Protein AF-A0A814Y3M1-F1 (afdb_monomer_lite)

Foldseek 3Di:
DVVVCVVCLVCQDPVSLVVLVVVLVVLVVVLVVLQVVLCVVVVHPDRQDAPLNDLAEAQVRNLVSVVVCPPSNLVSVLSSLVSLLVNLVSQLSNQVSPCSNVVHDPVSSVLSVLLSVLSVLLSVLSNVQSVPPVDDDRVSVNSNRVSSNVNVLSVVCSVPVPPVVSVVVVVVVVVVVPPDVPVPLVFQQLVQFDWDKDPQWDWDQDPQSKTKIFGADWKMKTKTFVVSVPDPPPQFLAQKKKKKFKDWPDFDPPLWTWKKFKWALDQDRYDSFAQIWTWMAICHPVQGGIWTAGTHPDPPPRIDNQDHDNDAAGMKMWGQHNQQWIWIDGPPGIDTRSHRPDSNSRRHTIMIIMTTHRIIMMMHSIGMGGNDVYPPDD

Radius of gyration: 26.37 Å; chains: 1; bounding box: 63×50×73 Å

Structure (mmCIF, N/CA/C/O backbone):
data_AF-A0A814Y3M1-F1
#
_entry.id   AF-A0A814Y3M1-F1
#
loop_
_atom_site.group_PDB
_atom_site.id
_atom_site.type_symbol
_atom_site.label_atom_id
_atom_site.label_alt_id
_atom_site.label_comp_id
_atom_site.label_asym_id
_atom_site.label_entity_id
_atom_site.label_seq_id
_atom_site.pdbx_PDB_ins_code
_atom_site.Cartn_x
_atom_site.Cartn_y
_atom_site.Cartn_z
_atom_site.occupancy
_atom_site.B_iso_or_equiv
_atom_site.auth_seq_id
_atom_site.auth_comp_id
_atom_site.auth_asym_id
_atom_site.auth_atom_id
_atom_site.pdbx_PDB_model_num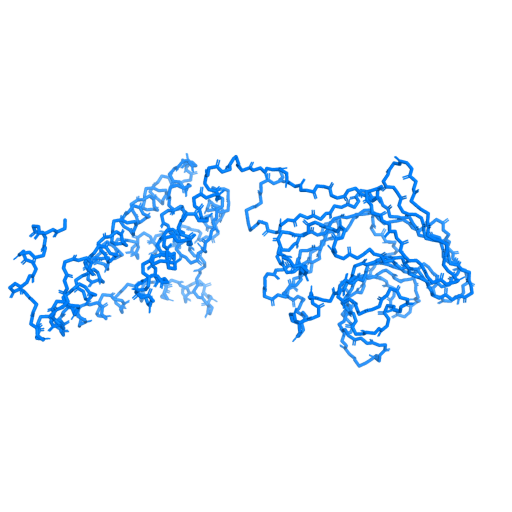
ATOM 1 N N . MET A 1 1 ? -29.446 -2.115 22.094 1.00 93.12 1 MET A N 1
ATOM 2 C CA . MET A 1 1 ? -28.732 -1.098 22.910 1.00 93.12 1 MET A CA 1
ATOM 3 C C . MET A 1 1 ? -29.430 -0.657 24.201 1.00 93.12 1 MET A C 1
ATOM 5 O O . MET A 1 1 ? -28.808 -0.772 25.245 1.00 93.12 1 MET A O 1
ATOM 9 N N . ARG A 1 2 ? -30.697 -0.197 24.223 1.00 94.00 2 ARG A N 1
ATOM 10 C CA . ARG A 1 2 ? -31.346 0.276 25.480 1.00 94.00 2 ARG A CA 1
ATOM 11 C C . ARG A 1 2 ? -31.384 -0.756 26.622 1.00 94.00 2 ARG A C 1
ATOM 13 O O . ARG A 1 2 ? -31.195 -0.383 27.774 1.00 94.00 2 ARG A O 1
ATOM 20 N N . LYS A 1 3 ? -31.612 -2.040 26.312 1.00 96.44 3 LYS A N 1
ATOM 21 C CA . LYS A 1 3 ? -31.539 -3.132 27.304 1.00 96.44 3 LYS A CA 1
ATOM 22 C C . LYS A 1 3 ? -30.124 -3.259 27.890 1.00 96.44 3 LYS A C 1
ATOM 24 O O . LYS A 1 3 ? -29.978 -3.209 29.102 1.00 96.44 3 LYS A O 1
ATOM 29 N N . LEU A 1 4 ? -29.098 -3.306 27.034 1.00 94.38 4 LEU A N 1
ATOM 30 C CA . LEU A 1 4 ? -27.685 -3.365 27.436 1.00 94.38 4 LEU A CA 1
ATOM 31 C C . LEU A 1 4 ? -27.272 -2.167 28.308 1.00 94.38 4 LEU A C 1
ATOM 33 O O . LEU A 1 4 ? -26.640 -2.351 29.338 1.00 94.38 4 LEU A O 1
ATOM 37 N N . TYR A 1 5 ? -27.722 -0.953 27.972 1.00 95.50 5 TYR A N 1
ATOM 38 C CA . TYR A 1 5 ? -27.528 0.237 28.813 1.00 95.50 5 TYR A CA 1
ATOM 39 C C . TYR A 1 5 ? -28.069 0.050 30.237 1.00 95.50 5 TYR A C 1
ATOM 41 O O . TYR A 1 5 ? -27.387 0.387 31.199 1.00 95.50 5 TYR A O 1
ATOM 49 N N . ARG A 1 6 ? -29.283 -0.500 30.389 1.00 96.50 6 ARG A N 1
ATOM 50 C CA . ARG A 1 6 ? -29.878 -0.751 31.714 1.00 96.50 6 ARG A CA 1
ATOM 51 C C . ARG A 1 6 ? -29.084 -1.783 32.519 1.00 96.50 6 ARG A C 1
ATOM 53 O O . ARG A 1 6 ? -29.041 -1.660 33.734 1.00 96.50 6 ARG A O 1
ATOM 60 N N . ILE A 1 7 ? -28.458 -2.749 31.844 1.00 96.81 7 ILE A N 1
ATOM 61 C CA . ILE A 1 7 ? -27.604 -3.773 32.465 1.00 96.81 7 ILE A CA 1
ATOM 62 C C . ILE A 1 7 ? -26.262 -3.176 32.909 1.00 96.81 7 ILE A C 1
ATOM 64 O O . ILE A 1 7 ? -25.806 -3.460 34.010 1.00 96.81 7 ILE A O 1
ATOM 68 N N . LEU A 1 8 ? -25.637 -2.334 32.080 1.00 94.62 8 LEU A N 1
ATOM 69 C CA . LEU A 1 8 ? -24.317 -1.764 32.370 1.00 94.62 8 LEU A CA 1
ATOM 70 C C . LEU A 1 8 ? -24.357 -0.581 33.342 1.00 94.62 8 LEU A C 1
ATOM 72 O O . LEU A 1 8 ? -23.394 -0.359 34.067 1.00 94.62 8 LEU A O 1
ATOM 76 N N . LYS A 1 9 ? -25.451 0.189 33.380 1.00 94.69 9 LYS A N 1
ATOM 77 C CA . LYS A 1 9 ? -25.549 1.404 34.206 1.00 94.69 9 LYS A CA 1
ATOM 78 C C . LYS A 1 9 ? -25.268 1.168 35.702 1.00 94.69 9 LYS A C 1
ATOM 80 O O . LYS A 1 9 ? -24.526 1.968 36.262 1.00 94.69 9 LYS A O 1
ATOM 85 N N . PRO A 1 10 ? -25.779 0.107 36.357 1.00 96.00 10 PRO A N 1
ATOM 86 C CA . PRO A 1 10 ? -25.430 -0.197 37.749 1.00 96.00 10 PRO A CA 1
ATOM 87 C C . PRO A 1 10 ? -23.938 -0.496 37.965 1.00 96.00 10 PRO A C 1
ATOM 89 O O . PRO A 1 10 ? -23.417 -0.261 39.050 1.00 96.00 10 PRO A O 1
ATOM 92 N N . LEU A 1 11 ? -23.244 -0.990 36.935 1.00 94.19 11 LEU A N 1
ATOM 93 C CA . LEU A 1 11 ? -21.812 -1.304 36.969 1.00 94.19 11 LEU A CA 1
ATOM 94 C C . LEU A 1 11 ? -20.933 -0.077 36.674 1.00 94.19 11 LEU A C 1
ATOM 96 O O . LEU A 1 11 ? -19.724 -0.114 36.882 1.00 94.19 11 LEU A O 1
ATOM 100 N N . ALA A 1 12 ? -21.517 1.020 36.187 1.00 94.56 12 ALA A N 1
ATOM 101 C CA . ALA A 1 12 ? -20.797 2.222 35.785 1.00 94.56 12 ALA A CA 1
ATOM 102 C C . ALA A 1 12 ? -20.479 3.118 36.992 1.00 94.56 12 ALA A C 1
ATOM 104 O O . ALA A 1 12 ? -21.095 4.163 37.200 1.00 94.56 12 ALA A O 1
ATOM 105 N N . ASN A 1 13 ? -19.488 2.714 37.785 1.00 96.06 13 ASN A N 1
ATOM 106 C CA . ASN A 1 13 ? -18.867 3.554 38.807 1.00 96.06 13 ASN A CA 1
ATOM 107 C C . ASN A 1 13 ? -17.348 3.651 38.578 1.00 96.06 13 ASN A C 1
ATOM 109 O O . ASN A 1 13 ? -16.759 2.854 37.845 1.00 96.06 13 ASN A O 1
ATOM 113 N N . ARG A 1 14 ? -16.706 4.640 39.214 1.00 92.62 14 ARG A N 1
ATOM 114 C CA . ARG A 1 14 ? -15.272 4.922 39.028 1.00 92.62 14 ARG A CA 1
ATOM 115 C C . ARG A 1 14 ? -14.383 3.724 39.377 1.00 92.62 14 ARG A C 1
ATOM 117 O O . ARG A 1 14 ? -13.425 3.468 38.658 1.00 92.62 14 ARG A O 1
ATOM 124 N N . TYR A 1 15 ? -14.711 2.970 40.426 1.00 95.00 15 TYR A N 1
ATOM 125 C CA . TYR A 1 15 ? -13.925 1.807 40.843 1.00 95.00 15 TYR A CA 1
ATOM 126 C C . TYR A 1 15 ? -14.030 0.655 39.845 1.00 95.00 15 TYR A C 1
ATOM 128 O O . TYR A 1 15 ? -13.018 0.050 39.510 1.00 95.00 15 TYR A O 1
ATOM 136 N N . SER A 1 16 ? -15.225 0.391 39.312 1.00 94.00 16 SER A N 1
ATOM 137 C CA . SER A 1 16 ? -15.415 -0.617 38.266 1.00 94.00 16 SER A CA 1
ATOM 138 C C . SER A 1 16 ? -14.641 -0.272 36.994 1.00 94.00 16 SER A C 1
ATOM 140 O O . SER A 1 16 ? -14.018 -1.154 36.415 1.00 94.00 16 SER A O 1
ATOM 142 N N . VAL A 1 17 ? -14.609 1.002 36.587 1.00 92.25 17 VAL A N 1
ATOM 143 C CA . VAL A 1 17 ? -13.798 1.438 35.435 1.00 92.25 17 VAL A CA 1
ATOM 144 C C . VAL A 1 17 ? -12.310 1.201 35.691 1.00 92.25 17 VAL A C 1
ATOM 146 O O . VAL A 1 17 ? -11.649 0.585 34.859 1.00 92.25 17 VAL A O 1
ATOM 149 N N . LEU A 1 18 ? -11.796 1.626 36.850 1.00 93.88 18 LEU A N 1
ATOM 150 C CA . LEU A 1 18 ? -10.390 1.423 37.216 1.00 93.88 18 LEU A CA 1
ATOM 151 C C . LEU A 1 18 ? -10.014 -0.063 37.259 1.00 93.88 18 LEU A C 1
ATOM 153 O O . LEU A 1 18 ? -8.952 -0.441 36.771 1.00 93.88 18 LEU A O 1
ATOM 157 N N . LEU A 1 19 ? -10.896 -0.909 37.791 1.00 95.94 19 LEU A N 1
ATOM 158 C CA . LEU A 1 19 ? -10.688 -2.353 37.841 1.00 95.94 19 LEU A CA 1
ATOM 159 C C . LEU A 1 19 ? -10.622 -2.971 36.437 1.00 95.94 19 LEU A C 1
ATOM 161 O O . LEU A 1 19 ? -9.737 -3.778 36.163 1.00 95.94 19 LEU A O 1
ATOM 165 N N . ILE A 1 20 ? -11.519 -2.574 35.529 1.00 94.62 20 ILE A N 1
ATOM 166 C CA . ILE A 1 20 ? -11.491 -3.041 34.136 1.00 94.62 20 ILE A CA 1
ATOM 167 C C . ILE A 1 20 ? -10.215 -2.582 33.422 1.00 94.62 20 ILE A C 1
ATOM 169 O O . ILE A 1 20 ? -9.604 -3.374 32.711 1.00 94.62 20 ILE A O 1
ATOM 173 N N . TRP A 1 21 ? -9.775 -1.341 33.640 1.00 93.00 21 TRP A N 1
ATOM 174 C CA . TRP A 1 21 ? -8.512 -0.842 33.088 1.00 93.00 21 TRP A CA 1
ATOM 175 C C . TRP A 1 21 ? -7.308 -1.626 33.610 1.00 93.00 21 TRP A C 1
ATOM 177 O O . TRP A 1 21 ? -6.433 -1.993 32.829 1.00 93.00 21 TRP A O 1
ATOM 187 N N . PHE A 1 22 ? -7.285 -1.937 34.908 1.00 94.75 22 PHE A N 1
ATOM 188 C CA . PHE A 1 22 ? -6.256 -2.793 35.490 1.00 94.75 22 PHE A CA 1
ATOM 189 C C . PHE A 1 22 ? -6.215 -4.164 34.804 1.00 94.75 22 PHE A C 1
ATOM 191 O O . PHE A 1 22 ? -5.144 -4.603 34.387 1.00 94.75 22 PHE A O 1
ATOM 198 N N . PHE A 1 23 ? -7.370 -4.812 34.614 1.00 93.44 23 PHE A N 1
ATOM 199 C CA . PHE A 1 23 ? -7.438 -6.091 33.904 1.00 93.44 23 PHE A CA 1
ATOM 200 C C . PHE A 1 23 ? -7.030 -5.985 32.432 1.00 93.44 23 PHE A C 1
ATOM 202 O O . PHE A 1 23 ? -6.364 -6.892 31.946 1.00 93.44 23 PHE A O 1
ATOM 209 N N . ALA A 1 24 ? -7.376 -4.900 31.733 1.00 88.12 24 ALA A N 1
ATOM 210 C CA . ALA A 1 24 ? -6.972 -4.678 30.342 1.00 88.12 24 ALA A CA 1
ATOM 211 C C . ALA A 1 24 ? -5.448 -4.551 30.212 1.00 88.12 24 ALA A C 1
ATOM 213 O O . ALA A 1 24 ? -4.840 -5.225 29.384 1.00 88.12 24 ALA A O 1
ATOM 214 N N . ILE A 1 25 ? -4.820 -3.752 31.081 1.00 88.44 25 ILE A N 1
ATOM 215 C CA . ILE A 1 25 ? -3.360 -3.599 31.132 1.00 88.44 25 ILE A CA 1
ATOM 216 C C . ILE A 1 25 ? -2.702 -4.938 31.476 1.00 88.44 25 ILE A C 1
ATOM 218 O O . ILE A 1 25 ? -1.760 -5.360 30.809 1.00 88.44 25 ILE A O 1
ATOM 222 N N . PHE A 1 26 ? -3.208 -5.629 32.498 1.00 89.75 26 PHE A N 1
ATOM 223 C CA . PHE A 1 26 ? -2.678 -6.922 32.915 1.00 89.75 26 PHE A CA 1
ATOM 224 C C . PHE A 1 26 ? -2.781 -7.973 31.801 1.00 89.75 26 PHE A C 1
ATOM 226 O O . PHE A 1 26 ? -1.805 -8.668 31.524 1.00 89.75 26 PHE A O 1
ATOM 233 N N . ASN A 1 27 ? -3.928 -8.046 31.119 1.00 86.06 27 ASN A N 1
ATOM 234 C CA . ASN A 1 27 ? -4.128 -8.908 29.960 1.00 86.06 27 ASN A CA 1
ATOM 235 C C . ASN A 1 27 ? -3.125 -8.565 28.848 1.00 86.06 27 ASN A C 1
ATOM 237 O O . ASN A 1 27 ? -2.407 -9.459 28.413 1.00 86.06 27 ASN A O 1
ATOM 241 N N . PHE A 1 28 ? -2.971 -7.290 28.475 1.00 82.00 28 PHE A N 1
ATOM 242 C CA . PHE A 1 28 ? -1.996 -6.861 27.465 1.00 82.00 28 PHE A CA 1
ATOM 243 C C . PHE A 1 28 ? -0.564 -7.323 27.791 1.00 82.00 28 PHE A C 1
ATOM 245 O O . PHE A 1 28 ? 0.108 -7.921 26.949 1.00 82.00 28 PHE A O 1
ATOM 252 N N . TYR A 1 29 ? -0.102 -7.126 29.032 1.00 83.62 29 TYR A N 1
ATOM 253 C CA . TYR A 1 29 ? 1.234 -7.569 29.450 1.00 83.62 29 TYR A CA 1
ATOM 254 C C . TYR A 1 29 ? 1.414 -9.091 29.375 1.00 83.62 29 TYR A C 1
ATOM 256 O O . TYR A 1 29 ? 2.489 -9.556 28.987 1.00 83.62 29 TYR A O 1
ATOM 264 N N . LEU A 1 30 ? 0.384 -9.865 29.726 1.00 81.81 30 LEU A N 1
ATOM 265 C CA . LEU A 1 30 ? 0.423 -11.323 29.617 1.00 81.81 30 LEU A CA 1
ATOM 266 C C . LEU A 1 30 ? 0.404 -11.807 28.158 1.00 81.81 30 LEU A C 1
ATOM 268 O O . LEU A 1 30 ? 1.095 -12.776 27.853 1.00 81.81 30 LEU A O 1
ATOM 272 N N . CYS A 1 31 ? -0.328 -11.136 27.261 1.00 76.12 31 CYS A N 1
ATOM 273 C CA . CYS A 1 31 ? -0.474 -11.536 25.852 1.00 76.12 31 CYS A CA 1
ATOM 274 C C . CYS A 1 31 ? 0.753 -11.200 24.993 1.00 76.12 31 CYS A C 1
ATOM 276 O O . CYS A 1 31 ? 1.135 -11.972 24.114 1.00 76.12 31 CYS A O 1
ATOM 278 N N . VAL A 1 32 ? 1.391 -10.052 25.245 1.00 72.69 32 VAL A N 1
ATOM 279 C CA . VAL A 1 32 ? 2.524 -9.559 24.438 1.00 72.69 32 VAL A CA 1
ATOM 280 C C . VAL A 1 32 ? 3.821 -10.313 24.743 1.00 72.69 32 VAL A C 1
ATOM 282 O O . VAL A 1 32 ? 4.706 -10.419 23.891 1.00 72.69 32 VAL A O 1
ATOM 285 N N . LYS A 1 33 ? 3.961 -10.842 25.962 1.00 78.75 33 LYS A N 1
ATOM 286 C CA . LYS A 1 33 ? 5.185 -11.513 26.413 1.00 78.75 33 LYS A CA 1
ATOM 287 C C . LYS A 1 33 ? 5.524 -12.776 25.586 1.00 78.75 33 LYS A C 1
ATOM 289 O O . LYS A 1 33 ? 6.649 -12.818 25.092 1.00 78.75 33 LYS A O 1
ATOM 294 N N . PRO A 1 34 ? 4.606 -13.735 25.339 1.00 76.12 34 PRO A N 1
ATOM 295 C CA . PRO A 1 34 ? 4.883 -14.921 24.518 1.00 76.12 34 PRO A CA 1
ATOM 296 C C . PRO A 1 34 ? 5.404 -14.622 23.103 1.00 76.12 34 PRO A C 1
ATOM 298 O O . PRO A 1 34 ? 6.355 -15.259 22.656 1.00 76.12 34 PRO A O 1
ATOM 301 N N . LEU A 1 35 ? 4.832 -13.633 22.404 1.00 74.12 35 LEU A N 1
ATOM 302 C CA . LEU A 1 35 ? 5.279 -13.232 21.059 1.00 74.12 35 LEU A CA 1
ATOM 303 C C . LEU A 1 35 ? 6.692 -12.642 21.070 1.00 74.12 35 LEU A C 1
ATOM 305 O O . LEU A 1 35 ? 7.491 -12.935 20.183 1.00 74.12 35 LEU A O 1
ATOM 309 N N . LYS A 1 36 ? 7.015 -11.829 22.083 1.00 75.31 36 LYS A N 1
ATOM 310 C CA . LYS A 1 36 ? 8.366 -11.280 22.262 1.00 75.31 36 LYS A CA 1
ATOM 311 C C . LYS A 1 36 ? 9.385 -12.361 22.612 1.00 75.31 36 LYS A C 1
ATOM 313 O O . LYS A 1 36 ? 10.499 -12.324 22.102 1.00 75.31 36 LYS A O 1
ATOM 318 N N . GLU A 1 37 ? 9.011 -13.316 23.460 1.00 79.25 37 GLU A N 1
ATOM 319 C CA . GLU A 1 37 ? 9.862 -14.460 23.802 1.00 79.25 37 GLU A CA 1
ATOM 320 C C . GLU A 1 37 ? 10.124 -15.351 22.584 1.00 79.25 37 GLU A C 1
ATOM 322 O O . GLU A 1 37 ? 11.260 -15.770 22.379 1.00 79.25 37 GLU A O 1
ATOM 327 N N . TYR A 1 38 ? 9.112 -15.574 21.738 1.00 77.44 38 TYR A N 1
ATOM 328 C CA . TYR A 1 38 ? 9.287 -16.258 20.458 1.00 77.44 38 TYR A CA 1
ATOM 329 C C . TYR A 1 38 ? 10.208 -15.481 19.507 1.00 77.44 38 TYR A C 1
ATOM 331 O O . TYR A 1 38 ? 11.157 -16.051 18.983 1.00 77.44 38 TYR A O 1
ATOM 339 N N . ALA A 1 39 ? 9.987 -14.176 19.315 1.00 71.88 39 ALA A N 1
ATOM 340 C CA . ALA A 1 39 ? 10.856 -13.352 18.470 1.00 71.88 39 ALA A CA 1
ATOM 341 C C . ALA A 1 39 ? 12.330 -13.458 18.903 1.00 71.88 39 ALA A C 1
ATOM 343 O O . ALA A 1 39 ? 13.213 -13.718 18.084 1.00 71.88 39 ALA A O 1
ATOM 344 N N . ALA A 1 40 ? 12.575 -13.360 20.212 1.00 75.56 40 ALA A N 1
ATOM 345 C CA . ALA A 1 40 ? 13.902 -13.518 20.785 1.00 75.56 40 ALA A CA 1
ATOM 346 C C . ALA A 1 40 ? 14.480 -14.931 20.577 1.00 75.56 40 ALA A C 1
ATOM 348 O O . ALA A 1 40 ? 15.676 -15.060 20.315 1.00 75.56 40 ALA A O 1
ATOM 349 N N . SER A 1 41 ? 13.662 -15.990 20.664 1.00 77.25 41 SER A N 1
ATOM 350 C CA . SER A 1 41 ? 14.136 -17.376 20.525 1.00 77.25 41 SER A CA 1
ATOM 351 C C . SER A 1 41 ? 14.612 -17.720 19.113 1.00 77.25 41 SER A C 1
ATOM 353 O O . SER A 1 41 ? 15.492 -18.566 18.963 1.00 77.25 41 SER A O 1
ATOM 355 N N . ILE A 1 42 ? 14.095 -17.034 18.092 1.00 76.69 42 ILE A N 1
ATOM 356 C CA . ILE A 1 42 ? 14.543 -17.172 16.698 1.00 76.69 42 ILE A CA 1
ATOM 357 C C . ILE A 1 42 ? 15.562 -16.100 16.280 1.00 76.69 42 ILE A C 1
ATOM 359 O O . ILE A 1 42 ? 15.847 -15.942 15.094 1.00 76.69 42 ILE A O 1
ATOM 363 N N . GLY A 1 43 ? 16.130 -15.365 17.243 1.00 71.38 43 GLY A N 1
ATOM 364 C CA . GLY A 1 43 ? 17.163 -14.357 16.995 1.00 71.38 43 GLY A CA 1
ATOM 365 C C . GLY A 1 43 ? 16.661 -13.105 16.272 1.00 71.38 43 GLY A C 1
ATOM 366 O O . GLY A 1 43 ? 17.468 -12.358 15.719 1.00 71.38 43 GLY A O 1
ATOM 367 N N . LEU A 1 44 ? 15.346 -12.866 16.257 1.00 73.12 44 LEU A N 1
ATOM 368 C CA . LEU A 1 44 ? 14.781 -11.628 15.739 1.00 73.12 44 LEU A CA 1
ATOM 369 C C . LEU A 1 44 ? 14.793 -10.555 16.830 1.00 73.12 44 LEU A C 1
ATOM 371 O O . LEU A 1 44 ? 14.322 -10.760 17.947 1.00 73.12 44 LEU A O 1
ATOM 375 N N . ASN A 1 45 ? 15.293 -9.372 16.472 1.00 68.31 45 ASN A N 1
ATOM 376 C CA . ASN A 1 45 ? 15.225 -8.183 17.326 1.00 68.31 45 ASN A CA 1
ATOM 377 C C . ASN A 1 45 ? 13.864 -7.471 17.238 1.00 68.31 45 ASN A C 1
ATOM 379 O O . ASN A 1 45 ? 13.612 -6.523 17.980 1.00 68.31 45 ASN A O 1
ATOM 383 N N . GLU A 1 46 ? 12.994 -7.912 16.329 1.00 74.00 46 GLU A N 1
ATOM 384 C CA . GLU A 1 46 ? 11.692 -7.314 16.048 1.00 74.00 46 GLU A CA 1
ATOM 385 C C . GLU A 1 46 ? 10.586 -8.362 16.180 1.00 74.00 46 GLU A C 1
ATOM 387 O O . GLU A 1 46 ? 10.798 -9.551 15.933 1.00 74.00 46 GLU A O 1
ATOM 392 N N . THR A 1 47 ? 9.391 -7.924 16.578 1.00 74.62 47 THR A N 1
ATOM 393 C CA . THR A 1 47 ? 8.213 -8.794 16.633 1.00 74.62 47 THR A CA 1
ATOM 394 C C . THR A 1 47 ? 7.857 -9.272 15.225 1.00 74.62 47 THR A C 1
ATOM 396 O O . THR A 1 47 ? 7.767 -8.435 14.322 1.00 74.62 47 THR A O 1
ATOM 399 N N . PRO A 1 48 ? 7.630 -10.579 15.016 1.00 81.62 48 PRO A N 1
ATOM 400 C CA . PRO A 1 48 ? 7.268 -11.096 13.706 1.00 81.62 48 PRO A CA 1
ATOM 401 C C . PRO A 1 48 ? 5.944 -10.491 13.232 1.00 81.62 48 PRO A C 1
ATOM 403 O O . PRO A 1 48 ? 5.058 -10.193 14.033 1.00 81.62 48 PRO A O 1
ATOM 406 N N . THR A 1 49 ? 5.803 -10.332 11.917 1.00 84.62 49 THR A N 1
ATOM 407 C CA . THR A 1 49 ? 4.532 -9.936 11.305 1.00 84.62 49 THR A CA 1
ATOM 408 C C . THR A 1 49 ? 3.527 -11.081 11.433 1.00 84.62 49 THR A C 1
ATOM 410 O O . THR A 1 49 ? 3.785 -12.188 10.961 1.00 84.62 49 THR A O 1
ATOM 413 N N . ILE A 1 50 ? 2.391 -10.801 12.064 1.00 92.62 50 ILE A N 1
ATOM 414 C CA . ILE A 1 50 ? 1.222 -11.686 12.191 1.00 92.62 50 ILE A CA 1
ATOM 415 C C . ILE A 1 50 ? 0.024 -11.070 11.454 1.00 92.62 50 ILE A C 1
ATOM 417 O O . ILE A 1 50 ? 0.116 -9.917 11.023 1.00 92.62 50 ILE A O 1
ATOM 421 N N . LEU A 1 51 ? -1.077 -11.809 11.290 1.00 93.19 51 LEU A N 1
ATOM 422 C CA . LEU A 1 51 ? -2.221 -11.331 10.502 1.00 93.19 51 LEU A CA 1
ATOM 423 C C . LEU A 1 51 ? -2.828 -10.055 11.114 1.00 93.19 51 LEU A C 1
ATOM 425 O O . LEU A 1 51 ? -2.969 -9.077 10.383 1.00 93.19 51 LEU A O 1
ATOM 429 N N . ASP A 1 52 ? -2.982 -9.983 12.441 1.00 88.94 52 ASP A N 1
ATOM 430 C CA . ASP A 1 52 ? -3.489 -8.792 13.158 1.00 88.94 52 ASP A CA 1
ATOM 431 C C . ASP A 1 52 ? -2.648 -7.521 12.951 1.00 88.94 52 ASP A C 1
ATOM 433 O O . ASP A 1 52 ? -3.119 -6.389 13.057 1.00 88.94 52 ASP A O 1
ATOM 437 N N . THR A 1 53 ? -1.355 -7.672 12.646 1.00 87.12 53 THR A N 1
ATOM 438 C CA . THR A 1 53 ? -0.468 -6.519 12.388 1.00 87.12 53 THR A CA 1
ATOM 439 C C . THR A 1 53 ? -0.578 -5.995 10.956 1.00 87.12 53 THR A C 1
ATOM 441 O O . THR A 1 53 ? -0.023 -4.942 10.619 1.00 87.12 53 THR A O 1
ATOM 444 N N . MET A 1 54 ? -1.276 -6.723 10.085 1.00 84.75 54 MET A N 1
ATOM 445 C CA . MET A 1 54 ? -1.475 -6.362 8.692 1.00 84.75 54 MET A CA 1
ATOM 446 C C . MET A 1 54 ? -2.799 -5.613 8.545 1.00 84.75 54 MET A C 1
ATOM 448 O O . MET A 1 54 ? -3.868 -6.193 8.639 1.00 84.75 54 MET A O 1
ATOM 452 N N . THR A 1 55 ? -2.742 -4.327 8.188 1.00 78.94 55 THR A N 1
ATOM 453 C CA . THR A 1 55 ? -3.950 -3.508 7.945 1.00 78.94 55 THR A CA 1
ATOM 454 C C . THR A 1 55 ? -4.913 -4.125 6.920 1.00 78.94 55 THR A C 1
ATOM 456 O O . THR A 1 55 ? -6.106 -3.860 6.943 1.00 78.94 55 THR A O 1
ATOM 459 N N . TYR A 1 56 ? -4.379 -4.877 5.958 1.00 85.25 56 TYR A N 1
ATOM 460 C CA . TYR A 1 56 ? -5.126 -5.581 4.922 1.00 85.25 56 TYR A CA 1
ATOM 461 C C . TYR A 1 56 ? -4.254 -6.720 4.387 1.00 85.25 56 TYR A C 1
ATOM 463 O O . TYR A 1 56 ? -3.044 -6.518 4.232 1.00 85.25 56 TYR A O 1
ATOM 471 N N . TYR A 1 57 ? -4.862 -7.850 4.021 1.00 84.88 57 TYR A N 1
ATOM 472 C CA . TYR A 1 57 ? -4.199 -8.937 3.299 1.00 84.88 57 TYR A CA 1
ATOM 473 C C . TYR A 1 57 ? -5.156 -9.717 2.382 1.00 84.88 57 TYR A C 1
ATOM 475 O O . TYR A 1 57 ? -6.344 -9.879 2.663 1.00 84.88 57 TYR A O 1
ATOM 483 N N . THR A 1 58 ? -4.640 -10.222 1.260 1.00 88.25 58 THR A N 1
ATOM 484 C CA . THR A 1 58 ? -5.298 -11.280 0.472 1.00 88.25 58 THR A CA 1
ATOM 485 C C . THR A 1 58 ? -5.153 -12.639 1.163 1.00 88.25 58 THR A C 1
ATOM 487 O O . THR A 1 58 ? -4.297 -12.796 2.036 1.00 88.25 58 THR A O 1
ATOM 490 N N . PRO A 1 59 ? -5.933 -13.665 0.767 1.00 93.69 59 PRO A N 1
ATOM 491 C CA . PRO A 1 59 ? -5.703 -15.018 1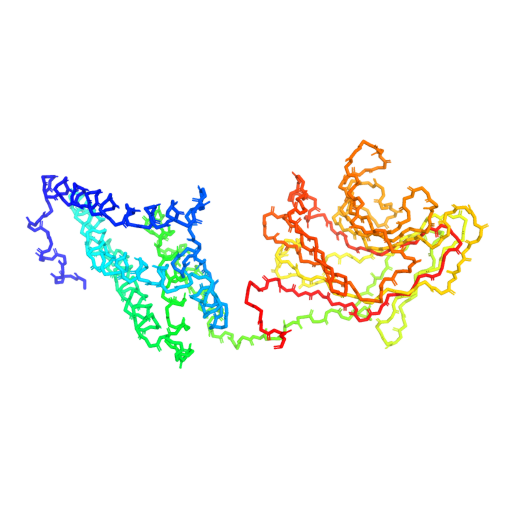.256 1.00 93.69 59 PRO A CA 1
ATOM 492 C C . PRO A 1 59 ? -4.276 -15.520 1.042 1.00 93.69 59 PRO A C 1
ATOM 494 O O . PRO A 1 59 ? -3.696 -16.072 1.971 1.00 93.69 59 PRO A O 1
ATOM 497 N N . ASP A 1 60 ? -3.697 -15.296 -0.140 1.00 88.00 60 ASP A N 1
ATOM 498 C CA . ASP A 1 60 ? -2.331 -15.729 -0.446 1.00 88.00 60 ASP A CA 1
ATOM 499 C C . ASP A 1 60 ? -1.301 -15.037 0.449 1.00 88.00 60 ASP A C 1
ATOM 501 O O . ASP A 1 60 ? -0.445 -15.704 1.025 1.00 88.00 60 ASP A O 1
ATOM 505 N N . GLU A 1 61 ? -1.426 -13.721 0.646 1.00 85.75 61 GLU A N 1
ATOM 506 C CA . GLU A 1 61 ? -0.580 -12.963 1.575 1.00 85.75 61 GLU A CA 1
ATOM 507 C C . GLU A 1 61 ? -0.734 -13.463 3.015 1.00 85.75 61 GLU A C 1
ATOM 509 O O . GLU A 1 61 ? 0.267 -13.660 3.700 1.00 85.75 61 GLU A O 1
ATOM 514 N N . GLY A 1 62 ? -1.966 -13.725 3.462 1.00 94.44 62 GLY A N 1
ATOM 515 C CA . GLY A 1 62 ? -2.233 -14.263 4.794 1.00 94.44 62 GLY A CA 1
ATOM 516 C C . GLY A 1 62 ? -1.580 -15.631 5.000 1.00 94.44 62 GLY A C 1
ATOM 517 O O . GLY A 1 62 ? -0.857 -15.843 5.973 1.00 94.44 62 GLY A O 1
ATOM 518 N N . TYR A 1 63 ? -1.744 -16.556 4.050 1.00 96.81 63 TYR A N 1
ATOM 519 C CA . TYR A 1 63 ? -1.100 -17.871 4.115 1.00 96.81 63 TYR A CA 1
ATOM 520 C C . TYR A 1 63 ? 0.423 -17.796 3.985 1.00 96.81 63 TYR A C 1
ATOM 522 O O . TYR A 1 63 ? 1.118 -18.553 4.664 1.00 96.81 63 TYR A O 1
ATOM 530 N N . GLN A 1 64 ? 0.959 -16.870 3.187 1.00 90.94 64 GLN A N 1
ATOM 531 C CA . GLN A 1 64 ? 2.397 -16.621 3.119 1.00 90.94 64 GLN A CA 1
ATOM 532 C C . GLN A 1 64 ? 2.931 -16.107 4.461 1.00 90.94 64 GLN A C 1
ATOM 534 O O . GLN A 1 64 ? 3.968 -16.584 4.921 1.00 90.94 64 GLN A O 1
ATOM 539 N N . THR A 1 65 ? 2.216 -15.192 5.123 1.00 92.56 65 THR A N 1
ATOM 540 C CA . THR A 1 65 ? 2.543 -14.730 6.479 1.00 92.56 65 THR A CA 1
ATOM 541 C C . THR A 1 65 ? 2.552 -15.901 7.459 1.00 92.56 65 THR A C 1
ATOM 543 O O . THR A 1 65 ? 3.547 -16.102 8.155 1.00 92.56 65 THR A O 1
ATOM 546 N N . LEU A 1 66 ? 1.514 -16.747 7.454 1.00 95.69 66 LEU A N 1
ATOM 547 C CA . LEU A 1 66 ? 1.471 -17.948 8.295 1.00 95.69 66 LEU A CA 1
ATOM 548 C C . LEU A 1 66 ? 2.615 -18.922 7.995 1.00 95.69 66 LEU A C 1
ATOM 550 O O . LEU A 1 66 ? 3.161 -19.522 8.921 1.00 95.69 66 LEU A O 1
ATOM 554 N N . SER A 1 67 ? 2.998 -19.075 6.727 1.00 91.62 67 SER A N 1
ATOM 555 C CA . SER A 1 67 ? 4.131 -19.903 6.310 1.00 91.62 67 SER A CA 1
ATOM 556 C C . SER A 1 67 ? 5.454 -19.361 6.853 1.00 91.62 67 SER A C 1
ATOM 558 O O . SER A 1 67 ? 6.224 -20.122 7.442 1.00 91.62 67 SER A O 1
ATOM 560 N N . ASN A 1 68 ? 5.683 -18.049 6.723 1.00 86.56 68 ASN A N 1
ATOM 561 C CA . ASN A 1 68 ? 6.899 -17.361 7.168 1.00 86.56 68 ASN A CA 1
ATOM 562 C C . ASN A 1 68 ? 7.137 -17.473 8.682 1.00 86.56 68 ASN A C 1
ATOM 564 O O . ASN A 1 68 ? 8.285 -17.452 9.116 1.00 86.56 68 ASN A O 1
ATOM 568 N N . LEU A 1 69 ? 6.074 -17.626 9.480 1.00 88.50 69 LEU A N 1
ATOM 569 C CA . LEU A 1 69 ? 6.179 -17.844 10.927 1.00 88.50 69 LEU A CA 1
ATOM 570 C C . LEU A 1 69 ? 6.785 -19.210 11.299 1.00 88.50 69 LEU A C 1
ATOM 572 O O . LEU A 1 69 ? 7.245 -19.393 12.424 1.00 88.50 69 LEU A O 1
ATOM 576 N N . GLY A 1 70 ? 6.758 -20.203 10.406 1.00 89.50 70 GLY A N 1
ATOM 577 C CA . GLY A 1 70 ? 7.121 -21.577 10.764 1.00 89.50 70 GLY A CA 1
ATOM 578 C C . GLY A 1 70 ? 6.217 -22.182 11.854 1.00 89.50 70 GLY A C 1
ATOM 579 O O . GLY A 1 70 ? 5.229 -21.584 12.289 1.00 89.50 70 GLY A O 1
ATOM 580 N N . ASP A 1 71 ? 6.517 -23.408 12.287 1.00 93.19 71 ASP A N 1
ATOM 581 C CA . ASP A 1 71 ? 5.673 -24.120 13.262 1.00 93.19 71 ASP A CA 1
ATOM 582 C C . ASP A 1 71 ? 5.670 -23.459 14.644 1.00 93.19 71 ASP A C 1
ATOM 584 O O . ASP A 1 71 ? 4.605 -23.281 15.246 1.00 93.19 71 ASP A O 1
ATOM 588 N N . ASP A 1 72 ? 6.844 -23.044 15.123 1.00 88.19 72 ASP A N 1
ATOM 589 C CA . ASP A 1 72 ? 6.988 -22.404 16.430 1.00 88.19 72 ASP A CA 1
ATOM 590 C C . ASP A 1 72 ? 6.302 -21.035 16.474 1.00 88.19 72 ASP A C 1
ATOM 592 O O . ASP A 1 72 ? 5.606 -20.729 17.446 1.00 88.19 72 ASP A O 1
ATOM 596 N N . GLY A 1 73 ? 6.399 -20.245 15.400 1.00 88.62 73 GLY A N 1
ATOM 597 C CA . GLY A 1 73 ? 5.737 -18.944 15.321 1.00 88.62 73 GLY A CA 1
ATOM 598 C C . GLY A 1 73 ? 4.226 -19.076 15.252 1.00 88.62 73 GLY A C 1
ATOM 599 O O . GLY A 1 73 ? 3.519 -18.380 15.975 1.00 88.62 73 GLY A O 1
ATOM 600 N N . ARG A 1 74 ? 3.707 -20.046 14.488 1.00 93.62 74 ARG A N 1
ATOM 601 C CA . ARG A 1 74 ? 2.269 -20.364 14.498 1.00 93.62 74 ARG A CA 1
ATOM 602 C C . ARG A 1 74 ? 1.795 -20.876 15.859 1.00 93.62 74 ARG A C 1
ATOM 604 O O . ARG A 1 74 ? 0.660 -20.617 16.254 1.00 93.62 74 ARG A O 1
ATOM 611 N N . ARG A 1 75 ? 2.624 -21.616 16.606 1.00 91.44 75 ARG A N 1
ATOM 612 C CA . ARG A 1 75 ? 2.296 -22.038 17.980 1.00 91.44 75 ARG A CA 1
ATOM 613 C C . ARG A 1 75 ? 2.234 -20.846 18.934 1.00 91.44 75 ARG A C 1
ATOM 615 O O . ARG A 1 75 ? 1.272 -20.760 19.694 1.00 91.44 75 ARG A O 1
ATOM 622 N N . ALA A 1 76 ? 3.211 -19.943 18.878 1.00 89.12 76 ALA A N 1
ATOM 623 C CA . ALA A 1 76 ? 3.200 -18.707 19.656 1.00 89.12 76 ALA A CA 1
ATOM 624 C C . ALA A 1 76 ? 1.978 -17.846 19.305 1.00 89.12 76 ALA A C 1
ATOM 626 O O . ALA A 1 76 ? 1.263 -17.406 20.202 1.00 89.12 76 ALA A O 1
ATOM 627 N N . TYR A 1 77 ? 1.669 -17.715 18.013 1.00 92.44 77 TYR A N 1
ATOM 628 C CA . TYR A 1 77 ? 0.514 -16.958 17.545 1.00 92.44 77 TYR A CA 1
ATOM 629 C C . TYR A 1 77 ? -0.811 -17.549 18.049 1.00 92.44 77 TYR A C 1
ATOM 631 O O . TYR A 1 77 ? -1.620 -16.831 18.624 1.00 92.44 77 TYR A O 1
ATOM 639 N N . ARG A 1 78 ? -1.006 -18.874 17.985 1.00 92.31 78 ARG A N 1
ATOM 640 C CA . ARG A 1 78 ? -2.193 -19.525 18.580 1.00 92.31 78 ARG A CA 1
ATOM 641 C C . ARG A 1 78 ? -2.354 -19.236 20.077 1.00 92.31 78 ARG A C 1
ATOM 643 O O . ARG A 1 78 ? -3.479 -19.159 20.567 1.00 92.31 78 ARG A O 1
ATOM 650 N N . LEU A 1 79 ? -1.256 -19.111 20.825 1.00 88.81 79 LEU A N 1
ATOM 651 C CA . LEU A 1 79 ? -1.316 -18.764 22.248 1.00 88.81 79 LEU A CA 1
ATOM 652 C C . LEU A 1 79 ? -1.741 -17.308 22.455 1.00 88.81 79 LEU A C 1
ATOM 654 O O . LEU A 1 79 ? -2.614 -17.065 23.287 1.00 88.81 79 LEU A O 1
ATOM 658 N N . THR A 1 80 ? -1.175 -16.371 21.691 1.00 88.44 80 THR A N 1
ATOM 659 C CA . THR A 1 80 ? -1.577 -14.959 21.746 1.00 88.44 80 THR A CA 1
ATOM 660 C C . THR A 1 80 ? -3.034 -14.779 21.336 1.00 88.44 80 THR A C 1
ATOM 662 O O . THR A 1 80 ? -3.796 -14.191 22.097 1.00 88.44 80 THR A O 1
ATOM 665 N N . ASN A 1 81 ? -3.449 -15.388 20.226 1.00 91.44 81 ASN A N 1
ATOM 666 C CA . ASN A 1 81 ? -4.810 -15.277 19.718 1.00 91.44 81 ASN A CA 1
ATOM 667 C C . ASN A 1 81 ? -5.856 -15.803 20.717 1.00 91.44 81 ASN A C 1
ATOM 669 O O . ASN A 1 81 ? -6.904 -15.198 20.906 1.00 91.44 81 ASN A O 1
ATOM 673 N N . ASN A 1 82 ? -5.557 -16.869 21.475 1.00 87.56 82 ASN A N 1
ATOM 674 C CA . ASN A 1 82 ? -6.444 -17.307 22.563 1.00 87.56 82 ASN A CA 1
ATOM 675 C C . ASN A 1 82 ? -6.609 -16.251 23.669 1.00 87.56 82 ASN A C 1
ATOM 677 O O . ASN A 1 82 ? -7.665 -16.173 24.299 1.00 87.56 82 ASN A O 1
ATOM 681 N N . ALA A 1 83 ? -5.573 -15.463 23.935 1.00 82.94 83 ALA A N 1
ATOM 682 C CA . ALA A 1 83 ? -5.606 -14.427 24.953 1.00 82.94 83 ALA A CA 1
ATOM 683 C C . ALA A 1 83 ? -6.340 -13.158 24.465 1.00 82.94 83 ALA A C 1
ATOM 685 O O . ALA A 1 83 ? -6.988 -12.474 25.268 1.00 82.94 83 ALA A O 1
ATOM 686 N N . GLU A 1 84 ? -6.355 -12.932 23.149 1.00 86.62 84 GLU A N 1
ATOM 687 C CA . GLU A 1 84 ? -7.141 -11.899 22.461 1.00 86.62 84 GLU A CA 1
ATOM 688 C C . GLU A 1 84 ? -8.653 -12.152 22.520 1.00 86.62 84 GLU A C 1
ATOM 690 O O . GLU A 1 84 ? -9.424 -11.228 22.328 1.00 86.62 84 GLU A O 1
ATOM 695 N N . PHE A 1 85 ? -9.137 -13.323 22.950 1.00 90.00 85 PHE A N 1
ATOM 696 C CA . PHE A 1 85 ? -10.575 -13.508 23.217 1.00 90.00 85 PHE A CA 1
ATOM 697 C C . PHE A 1 85 ? -11.081 -12.752 24.451 1.00 90.00 85 PHE A C 1
ATOM 699 O O . PHE A 1 85 ? -12.290 -12.582 24.610 1.00 90.00 85 PHE A O 1
ATOM 706 N N . VAL A 1 86 ? -10.203 -12.329 25.361 1.00 91.12 86 VAL A N 1
ATOM 707 C CA . VAL A 1 86 ? -10.605 -11.603 26.580 1.00 91.12 86 VAL A CA 1
ATOM 708 C C . VAL A 1 86 ? -10.560 -10.091 26.358 1.00 91.12 86 VAL A C 1
ATOM 710 O O . VAL A 1 86 ? -11.383 -9.352 26.907 1.00 91.12 86 VAL A O 1
ATOM 713 N N . PHE A 1 87 ? -9.622 -9.630 25.534 1.00 90.25 87 PHE A N 1
ATOM 714 C CA . PHE A 1 87 ? -9.343 -8.214 25.333 1.00 90.25 87 PHE A CA 1
ATOM 715 C C . PHE A 1 87 ? -10.541 -7.406 24.782 1.00 90.25 87 PHE A C 1
ATOM 717 O O . PHE A 1 87 ? -10.852 -6.370 25.377 1.00 90.25 87 PHE A O 1
ATOM 724 N N . PRO A 1 88 ? -11.314 -7.878 23.781 1.00 92.12 88 PRO A N 1
ATOM 725 C CA . PRO A 1 88 ? -12.468 -7.163 23.242 1.00 92.12 88 PRO A CA 1
ATOM 726 C C . PRO A 1 88 ? -13.544 -6.881 24.290 1.00 92.12 88 PRO A C 1
ATOM 728 O O . PRO A 1 88 ? -14.130 -5.799 24.294 1.00 92.12 88 PRO A O 1
ATOM 731 N N . ILE A 1 89 ? -13.779 -7.807 25.231 1.00 94.88 89 ILE A N 1
ATOM 732 C CA . ILE A 1 89 ? -14.706 -7.578 26.353 1.00 94.88 89 ILE A CA 1
ATOM 733 C C . ILE A 1 89 ? -14.163 -6.489 27.273 1.00 94.88 89 ILE A C 1
ATOM 735 O O . ILE A 1 89 ? -14.907 -5.591 27.674 1.00 94.88 89 ILE A O 1
ATOM 739 N N . LEU A 1 90 ? -12.879 -6.564 27.631 1.00 94.25 90 LEU A N 1
ATOM 740 C CA . LEU A 1 90 ? -12.260 -5.587 28.523 1.00 94.25 90 LEU A CA 1
ATOM 741 C C . LEU A 1 90 ? -12.281 -4.188 27.906 1.00 94.25 90 LEU A C 1
ATOM 743 O O . LEU A 1 90 ? -12.637 -3.233 28.594 1.00 94.25 90 LEU A O 1
ATOM 747 N N . LEU A 1 91 ? -11.987 -4.070 26.611 1.00 90.88 91 LEU A N 1
ATOM 748 C CA . LEU A 1 91 ? -12.021 -2.809 25.877 1.00 90.88 91 LEU A CA 1
ATOM 749 C C . LEU A 1 91 ? -13.455 -2.284 25.696 1.00 90.88 91 LEU A C 1
ATOM 751 O O . LEU A 1 91 ? -13.734 -1.110 25.943 1.00 90.88 91 LEU A O 1
ATOM 755 N N . PHE A 1 92 ? -14.410 -3.159 25.377 1.00 95.19 92 PHE A N 1
ATOM 756 C CA . PHE A 1 92 ? -15.829 -2.809 25.345 1.00 95.19 92 PHE A CA 1
ATOM 757 C C . PHE A 1 92 ? -16.309 -2.226 26.674 1.00 95.19 92 PHE A C 1
ATOM 759 O O . PHE A 1 92 ? -16.968 -1.179 26.699 1.00 95.19 92 PHE A O 1
ATOM 766 N N . LEU A 1 93 ? -15.992 -2.899 27.782 1.00 96.06 93 LEU A N 1
ATOM 767 C CA . LEU A 1 93 ? -16.372 -2.465 29.120 1.00 96.06 93 LEU A CA 1
ATOM 768 C C . LEU A 1 93 ? -15.639 -1.180 29.513 1.00 96.06 93 LEU A C 1
ATOM 770 O O . LEU A 1 93 ? -16.276 -0.280 30.062 1.00 96.06 93 LEU A O 1
ATOM 774 N N . SER A 1 94 ? -14.344 -1.054 29.206 1.00 93.25 94 SER A N 1
ATOM 775 C CA . SER A 1 94 ? -13.545 0.126 29.551 1.00 93.25 94 SER A CA 1
ATOM 776 C C . SER A 1 94 ? -14.106 1.385 28.886 1.00 93.25 94 SER A C 1
ATOM 778 O O . SER A 1 94 ? -14.314 2.399 29.560 1.00 93.25 94 SER A O 1
ATOM 780 N N . LEU A 1 95 ? -14.458 1.304 27.601 1.00 91.88 95 LEU A N 1
ATOM 781 C CA . LEU A 1 95 ? -15.028 2.409 26.834 1.00 91.88 95 LEU A CA 1
ATOM 782 C C . LEU A 1 95 ? -16.492 2.670 27.210 1.00 91.88 95 LEU A C 1
ATOM 784 O O . LEU A 1 95 ? -16.898 3.818 27.418 1.00 91.88 95 LEU A O 1
ATOM 788 N N . SER A 1 96 ? -17.304 1.618 27.335 1.00 95.06 96 SER A N 1
ATOM 789 C CA . SER A 1 96 ? -18.736 1.763 27.619 1.00 95.06 96 SER A CA 1
ATOM 790 C C . SER A 1 96 ? -18.988 2.288 29.029 1.00 95.06 96 SER A C 1
ATOM 792 O O . SER A 1 96 ? -19.743 3.246 29.192 1.00 95.06 96 SER A O 1
ATOM 794 N N . LEU A 1 97 ? -18.353 1.710 30.055 1.00 94.62 97 LEU A N 1
ATOM 795 C CA . LEU A 1 97 ? -18.570 2.124 31.444 1.00 94.62 97 LEU A CA 1
ATOM 796 C C . LEU A 1 97 ? -18.063 3.545 31.695 1.00 94.62 97 LEU A C 1
ATOM 798 O O . LEU A 1 97 ? -18.744 4.305 32.379 1.00 94.62 97 LEU A O 1
ATOM 802 N N . SER A 1 98 ? -16.939 3.944 31.089 1.00 92.44 98 SER A N 1
ATOM 803 C CA . SER A 1 98 ? -16.426 5.318 31.197 1.00 92.44 98 SER A CA 1
ATOM 804 C C . SER A 1 98 ? -17.428 6.335 30.653 1.00 92.44 98 SER A C 1
ATOM 806 O O . SER A 1 98 ? -17.763 7.309 31.329 1.00 92.44 98 SER A O 1
ATOM 808 N N . ASN A 1 99 ? -17.997 6.073 29.471 1.00 91.38 99 ASN A N 1
ATOM 809 C CA . ASN A 1 99 ? -19.035 6.928 28.895 1.00 91.38 99 ASN A CA 1
ATOM 810 C C . ASN A 1 99 ? -20.289 6.998 29.790 1.00 91.38 99 ASN A C 1
ATOM 812 O O . ASN A 1 99 ? -20.878 8.068 29.947 1.00 91.38 99 ASN A O 1
ATOM 816 N N . LEU A 1 100 ? -20.679 5.887 30.419 1.00 93.75 100 LEU A N 1
ATOM 817 C CA . LEU A 1 100 ? -21.816 5.848 31.342 1.00 93.75 100 LEU A CA 1
ATOM 818 C C . LEU A 1 100 ? -21.559 6.604 32.652 1.00 93.75 100 LEU A C 1
ATOM 820 O O . LEU A 1 100 ? -22.459 7.304 33.115 1.00 93.75 100 LEU A O 1
ATOM 824 N N . VAL A 1 101 ? -20.348 6.522 33.214 1.00 94.56 101 VAL A N 1
ATOM 825 C CA . VAL A 1 101 ? -19.930 7.314 34.388 1.00 94.56 101 VAL A CA 1
ATOM 826 C C . VAL A 1 101 ? -19.999 8.812 34.090 1.00 94.56 101 VAL A C 1
ATOM 828 O O . VAL A 1 101 ? -20.382 9.594 34.956 1.00 94.56 101 VAL A O 1
ATOM 831 N N . MET A 1 102 ? -19.703 9.216 32.852 1.00 93.56 102 MET A N 1
ATOM 832 C CA . MET A 1 102 ? -19.855 10.598 32.381 1.00 93.56 102 MET A CA 1
ATOM 833 C C . MET A 1 102 ? -21.316 11.006 32.114 1.00 93.56 102 MET A C 1
ATOM 835 O O . MET A 1 102 ? -21.566 12.086 31.586 1.00 93.56 102 MET A O 1
ATOM 839 N N . GLY A 1 103 ? -22.295 10.150 32.427 1.00 94.12 103 GLY A N 1
ATOM 840 C CA . GLY A 1 103 ? -23.716 10.432 32.224 1.00 94.12 103 GLY A CA 1
ATOM 841 C C . GLY A 1 103 ? -24.173 10.368 30.765 1.00 94.12 103 GLY A C 1
ATOM 842 O O . GLY A 1 103 ? -25.285 10.799 30.455 1.00 94.12 103 GLY A O 1
ATOM 843 N N . LYS A 1 104 ? -23.354 9.827 29.854 1.00 92.06 104 LYS A N 1
ATOM 844 C CA . LYS A 1 104 ? -23.706 9.760 28.435 1.00 92.06 104 LYS A CA 1
ATOM 845 C C . LYS A 1 104 ? -24.820 8.740 28.160 1.00 92.06 104 LYS A C 1
ATOM 847 O O . LYS A 1 104 ? -25.043 7.775 28.896 1.00 92.06 104 LYS A O 1
ATOM 852 N N . GLY A 1 105 ? -25.550 8.968 27.068 1.00 92.00 105 GLY A N 1
ATOM 853 C CA . GLY A 1 105 ? -26.677 8.134 26.653 1.00 92.00 105 GLY A CA 1
ATOM 854 C C . GLY A 1 105 ? -26.274 6.771 26.075 1.00 92.00 105 GLY A C 1
ATOM 855 O O . GLY A 1 105 ? -25.126 6.519 25.723 1.00 92.00 105 GLY A O 1
ATOM 856 N N . HIS A 1 106 ? -27.261 5.890 25.898 1.00 92.25 106 HIS A N 1
ATOM 857 C CA . HIS A 1 106 ? -27.076 4.518 25.397 1.00 92.25 106 HIS A CA 1
ATOM 858 C C . HIS A 1 106 ? -26.452 4.388 23.996 1.00 92.25 106 HIS A C 1
ATOM 860 O O . HIS A 1 106 ? -25.995 3.301 23.650 1.00 92.25 106 HIS A O 1
ATOM 866 N N . HIS A 1 107 ? -26.442 5.447 23.184 1.00 91.44 107 HIS A N 1
ATOM 867 C CA . HIS A 1 107 ? -25.843 5.423 21.848 1.00 91.44 107 HIS A CA 1
ATOM 868 C C . HIS A 1 107 ? -24.311 5.317 21.893 1.00 91.44 107 HIS A C 1
ATOM 870 O O . HIS A 1 107 ? -23.744 4.666 21.019 1.00 91.44 107 HIS A O 1
ATOM 876 N N . TYR A 1 108 ? -23.663 5.821 22.952 1.00 89.06 108 TYR A N 1
ATOM 877 C CA . TYR A 1 108 ? -22.211 5.710 23.158 1.00 89.06 108 TYR A CA 1
ATOM 878 C C . TYR A 1 108 ? -21.724 4.288 23.480 1.00 89.06 108 TYR A C 1
ATOM 880 O O . TYR A 1 108 ? -20.526 4.046 23.498 1.00 89.06 108 TYR A O 1
ATOM 888 N N . ILE A 1 109 ? -22.635 3.336 23.710 1.00 93.25 109 ILE A N 1
ATOM 889 C CA . ILE A 1 109 ? -22.294 1.911 23.869 1.00 93.25 109 ILE A CA 1
ATOM 890 C C . ILE A 1 109 ? -22.183 1.230 22.492 1.00 93.25 109 ILE A C 1
ATOM 892 O O . ILE A 1 109 ? -21.558 0.187 22.361 1.00 93.25 109 ILE A O 1
ATOM 896 N N . THR A 1 110 ? -22.797 1.798 21.448 1.00 91.06 110 THR A N 1
ATOM 897 C CA . THR A 1 110 ? -22.955 1.120 20.148 1.00 91.06 110 THR A CA 1
ATOM 898 C C . THR A 1 110 ? -21.623 0.905 19.442 1.00 91.06 110 THR A C 1
ATOM 900 O O . THR A 1 110 ? -21.383 -0.198 18.973 1.00 91.06 110 THR A O 1
ATOM 903 N N . GLY A 1 111 ? -20.756 1.924 19.409 1.00 89.25 111 GLY A N 1
ATOM 904 C CA . GLY A 1 111 ? -19.417 1.816 18.812 1.0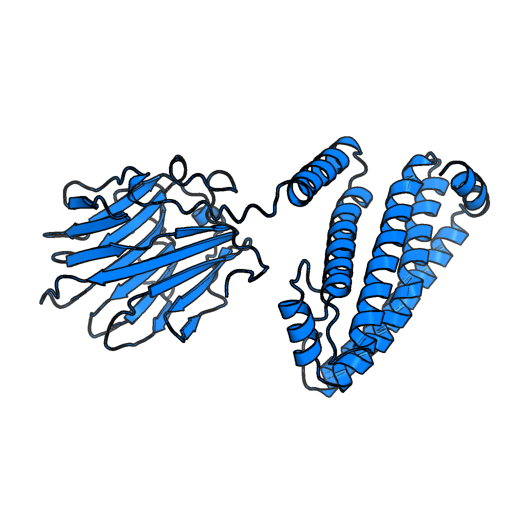0 89.25 111 GLY A CA 1
ATOM 905 C C . GLY A 1 111 ? -18.577 0.730 19.478 1.00 89.25 111 GLY A C 1
ATOM 906 O O . GLY A 1 111 ? -18.263 -0.252 18.815 1.00 89.25 111 GLY A O 1
ATOM 907 N N . PRO A 1 112 ? -18.317 0.832 20.797 1.00 92.94 112 PRO A N 1
ATOM 908 C CA . PRO A 1 112 ? -17.574 -0.193 21.527 1.00 92.94 112 PRO A CA 1
ATOM 909 C C . PRO A 1 112 ? -18.171 -1.602 21.400 1.00 92.94 112 PRO A C 1
ATOM 911 O O . PRO A 1 112 ? -17.440 -2.584 21.373 1.00 92.94 112 PRO A O 1
ATOM 914 N N . PHE A 1 113 ? -19.502 -1.723 21.333 1.00 94.88 113 PHE A N 1
ATOM 915 C CA . PHE A 1 113 ? -20.163 -3.020 21.176 1.00 94.88 113 PHE A CA 1
ATOM 916 C C . PHE A 1 113 ? -19.944 -3.630 19.787 1.00 94.88 113 PHE A C 1
ATOM 918 O O . PHE A 1 113 ? -19.700 -4.828 19.688 1.00 94.88 113 PHE A O 1
ATOM 925 N N . LEU A 1 114 ? -20.036 -2.825 18.723 1.00 94.06 114 LEU A N 1
ATOM 926 C CA . LEU A 1 114 ? -19.742 -3.287 17.365 1.00 94.06 114 LEU A CA 1
ATOM 927 C C . LEU A 1 114 ? -18.265 -3.647 17.218 1.00 94.06 114 LEU A C 1
ATOM 929 O O . LEU A 1 114 ? -17.977 -4.699 16.666 1.00 94.06 114 LEU A O 1
ATOM 933 N N . TYR A 1 115 ? -17.370 -2.828 17.774 1.00 91.94 115 TYR A N 1
ATOM 934 C CA . TYR A 1 115 ? -15.935 -3.105 17.808 1.00 91.94 115 TYR A CA 1
ATOM 935 C C . TYR A 1 115 ? -15.661 -4.481 18.425 1.00 91.94 115 TYR A C 1
ATOM 937 O O . TYR A 1 115 ? -15.072 -5.341 17.790 1.00 91.94 115 TYR A O 1
ATOM 945 N N . MET A 1 116 ? -16.228 -4.754 19.605 1.00 95.56 116 MET A N 1
ATOM 946 C CA . MET A 1 116 ? -16.102 -6.064 20.250 1.00 95.56 116 MET A CA 1
ATOM 947 C C . MET A 1 116 ? -16.594 -7.224 19.376 1.00 95.56 116 MET A C 1
ATOM 949 O O . MET A 1 116 ? -16.000 -8.295 19.398 1.00 95.56 116 MET A O 1
ATOM 953 N N . ILE A 1 117 ? -17.693 -7.047 18.634 1.00 96.25 117 ILE A N 1
ATOM 954 C CA . ILE A 1 117 ? -18.212 -8.097 17.746 1.00 96.25 117 ILE A CA 1
ATOM 955 C C . ILE A 1 117 ? -17.227 -8.388 16.612 1.00 96.25 117 ILE A C 1
ATOM 957 O O . ILE A 1 117 ? -16.980 -9.558 16.332 1.00 96.25 117 ILE A O 1
ATOM 961 N N . PHE A 1 118 ? -16.701 -7.355 15.954 1.00 95.50 118 PHE A N 1
ATOM 962 C CA . PHE A 1 118 ? -15.803 -7.533 14.815 1.00 95.50 118 PHE A CA 1
ATOM 963 C C . PHE A 1 118 ? -14.444 -8.090 15.245 1.00 95.50 118 PHE A C 1
ATOM 965 O O . PHE A 1 118 ? -14.004 -9.059 14.636 1.00 95.50 118 PHE A O 1
ATOM 972 N N . GLU A 1 119 ? -13.909 -7.647 16.381 1.00 94.25 119 GLU A N 1
ATOM 973 C CA . GLU A 1 119 ? -12.748 -8.269 17.030 1.00 94.25 119 GLU A CA 1
ATOM 974 C C . GLU A 1 119 ? -12.950 -9.766 17.282 1.00 94.25 119 GLU A C 1
ATOM 976 O O . GLU A 1 119 ? -12.063 -10.582 17.052 1.00 94.25 119 GLU A O 1
ATOM 981 N N . TYR A 1 120 ? -14.135 -10.178 17.746 1.00 96.38 120 TYR A N 1
ATOM 982 C CA . TYR A 1 120 ? -14.416 -11.602 17.927 1.00 96.38 120 TYR A CA 1
ATOM 983 C C . TYR A 1 120 ? -14.481 -12.365 16.607 1.00 96.38 120 TYR A C 1
ATOM 985 O O . TYR A 1 120 ? -14.052 -13.516 16.557 1.00 96.38 120 TYR A O 1
ATOM 993 N N . ILE A 1 121 ? -15.047 -11.765 15.559 1.00 96.81 121 ILE A N 1
ATOM 994 C CA . ILE A 1 121 ? -15.128 -12.392 14.237 1.00 96.81 121 ILE A CA 1
ATOM 995 C C . ILE A 1 121 ? -13.725 -12.578 13.656 1.00 96.81 121 ILE A C 1
ATOM 997 O O . ILE A 1 121 ? -13.434 -13.665 13.161 1.00 96.81 121 ILE A O 1
ATOM 1001 N N . GLU A 1 122 ? -12.875 -11.554 13.751 1.00 95.56 122 GLU A N 1
ATOM 1002 C CA . GLU A 1 122 ? -11.467 -11.596 13.353 1.00 95.56 122 GLU A CA 1
ATOM 1003 C C . GLU A 1 122 ? -10.732 -12.706 14.103 1.00 95.56 122 GLU A C 1
ATOM 1005 O O . GLU A 1 122 ? -10.341 -13.698 13.490 1.00 95.56 122 GLU A O 1
ATOM 1010 N N . ASN A 1 123 ? -10.701 -12.636 15.437 1.00 95.62 123 ASN A N 1
ATOM 1011 C CA . ASN A 1 123 ? -9.995 -13.604 16.275 1.00 95.62 123 ASN A CA 1
ATOM 1012 C C . ASN A 1 123 ? -10.472 -15.051 16.059 1.00 95.62 123 ASN A C 1
ATOM 1014 O O . ASN A 1 123 ? -9.663 -15.979 16.034 1.00 95.62 123 ASN A O 1
ATOM 1018 N N . LEU A 1 124 ? -11.780 -15.280 15.869 1.00 97.44 124 LEU A N 1
ATOM 1019 C CA . LEU A 1 124 ? -12.318 -16.610 15.550 1.00 97.44 124 LEU A CA 1
ATOM 1020 C C . LEU A 1 124 ? -11.884 -17.102 14.167 1.00 97.44 124 LEU A C 1
ATOM 1022 O O . LEU A 1 124 ? -11.558 -18.282 14.015 1.00 97.44 124 LEU A O 1
ATOM 1026 N N . ALA A 1 125 ? -11.913 -16.227 13.163 1.00 97.94 125 ALA A N 1
ATOM 1027 C CA . ALA A 1 125 ? -11.512 -16.565 11.806 1.00 97.94 125 ALA A CA 1
ATOM 1028 C C . ALA A 1 125 ? -10.010 -16.875 11.739 1.00 97.94 125 ALA A C 1
ATOM 1030 O O . ALA A 1 125 ? -9.620 -17.879 11.139 1.00 97.94 125 ALA A O 1
ATOM 1031 N N . GLU A 1 126 ? -9.185 -16.081 12.419 1.00 96.69 126 GLU A N 1
ATOM 1032 C CA . GLU A 1 126 ? -7.742 -16.285 12.525 1.00 96.69 126 GLU A CA 1
ATOM 1033 C C . GLU A 1 126 ? -7.384 -17.574 13.258 1.00 96.69 126 GLU A C 1
ATOM 1035 O O . GLU A 1 126 ? -6.604 -18.387 12.753 1.00 96.69 126 GLU A O 1
ATOM 1040 N N . LYS A 1 127 ? -8.029 -17.829 14.403 1.00 96.88 127 LYS A N 1
ATOM 1041 C CA . LYS A 1 127 ? -7.903 -19.101 15.116 1.00 96.88 127 LYS A CA 1
ATOM 1042 C C . LYS A 1 127 ? -8.188 -20.286 14.202 1.00 96.88 127 LYS A C 1
ATOM 1044 O O . LYS A 1 127 ? -7.404 -21.232 14.157 1.00 96.88 127 LYS A O 1
ATOM 1049 N N . TYR A 1 128 ? -9.290 -20.221 13.456 1.00 98.19 128 TYR A N 1
ATOM 1050 C CA . TYR A 1 128 ? -9.677 -21.282 12.537 1.00 98.19 128 TYR A CA 1
ATOM 1051 C C . TYR A 1 128 ? -8.614 -21.510 11.455 1.00 98.19 128 TYR A C 1
ATOM 1053 O O . TYR A 1 128 ? -8.185 -22.648 11.262 1.00 98.19 128 TYR A O 1
ATOM 1061 N N . VAL A 1 129 ? -8.139 -20.456 10.774 1.00 98.19 129 VAL A N 1
ATOM 1062 C CA . VAL A 1 129 ? -7.110 -20.615 9.725 1.00 98.19 129 VAL A CA 1
ATOM 1063 C C . VAL A 1 129 ? -5.778 -21.119 10.288 1.00 98.19 129 VAL A C 1
ATOM 1065 O O . VAL A 1 129 ? -5.112 -21.920 9.631 1.00 98.19 129 VAL A O 1
ATOM 1068 N N . LEU A 1 130 ? -5.416 -20.730 11.515 1.00 97.12 130 LEU A N 1
ATOM 1069 C CA . LEU A 1 130 ? -4.238 -21.232 12.231 1.00 97.12 130 LEU A CA 1
ATOM 1070 C C . LEU A 1 130 ? -4.351 -22.715 12.616 1.00 97.12 130 LEU A C 1
ATOM 1072 O O . LEU A 1 130 ? -3.334 -23.409 12.701 1.00 97.12 130 LEU A O 1
ATOM 1076 N N . GLU A 1 131 ? -5.559 -23.203 12.892 1.00 97.44 131 GLU A N 1
ATOM 1077 C CA . GLU A 1 131 ? -5.819 -24.603 13.245 1.00 97.44 131 GLU A CA 1
ATOM 1078 C C . GLU A 1 131 ? -5.803 -25.525 12.022 1.00 97.44 131 GLU A C 1
ATOM 1080 O O . GLU A 1 131 ? -5.309 -26.648 12.122 1.00 97.44 131 GLU A O 1
ATOM 1085 N N . ILE A 1 132 ? -6.293 -25.061 10.868 1.00 97.81 132 ILE A N 1
ATOM 1086 C CA . ILE A 1 132 ? -6.353 -25.888 9.652 1.00 97.81 132 ILE A CA 1
ATOM 1087 C C . ILE A 1 132 ? -5.070 -25.857 8.812 1.00 97.81 132 ILE A C 1
ATOM 1089 O O . ILE A 1 132 ? -4.902 -26.724 7.951 1.00 97.81 132 ILE A O 1
ATOM 1093 N N . TYR A 1 133 ? -4.174 -24.889 9.038 1.00 97.25 133 TYR A N 1
ATOM 1094 C CA . TYR A 1 133 ? -2.912 -24.756 8.302 1.00 97.25 133 TYR A CA 1
ATOM 1095 C C . TYR A 1 133 ? -2.096 -26.071 8.345 1.00 97.25 133 TYR A C 1
ATOM 1097 O O . TYR A 1 133 ? -1.922 -26.632 9.429 1.00 97.25 133 TYR A O 1
ATOM 1105 N N . PRO A 1 134 ? -1.562 -26.579 7.210 1.00 97.31 134 PRO A N 1
ATOM 1106 C CA . PRO A 1 134 ? -1.366 -25.901 5.921 1.00 97.31 134 PRO A CA 1
ATOM 1107 C C . PRO A 1 134 ? -2.562 -25.943 4.959 1.00 97.31 134 PRO A C 1
ATOM 1109 O O . PRO A 1 134 ? -2.452 -25.445 3.839 1.00 97.31 134 PRO A O 1
ATOM 1112 N N . ASN A 1 135 ? -3.702 -26.520 5.353 1.00 98.12 135 ASN A N 1
ATOM 1113 C CA . ASN A 1 135 ? -4.902 -26.461 4.520 1.00 98.12 135 ASN A CA 1
ATOM 1114 C C . ASN A 1 135 ? -5.414 -25.020 4.420 1.00 98.12 135 ASN A C 1
ATOM 1116 O O . ASN A 1 135 ? -5.260 -24.215 5.342 1.00 98.12 135 ASN A O 1
ATOM 1120 N N . ARG A 1 136 ? -6.052 -24.708 3.289 1.00 98.00 136 ARG A N 1
ATOM 1121 C CA . ARG A 1 136 ? -6.552 -23.367 2.987 1.00 98.00 136 ARG A CA 1
ATOM 1122 C C . ARG A 1 136 ? -8.074 -23.298 3.036 1.00 98.00 136 ARG A C 1
ATOM 1124 O O . ARG A 1 136 ? -8.763 -24.203 2.576 1.00 98.00 136 ARG A O 1
ATOM 1131 N N . HIS A 1 137 ? -8.581 -22.182 3.548 1.00 98.06 137 HIS A N 1
ATOM 1132 C CA . HIS A 1 137 ? -9.981 -21.783 3.510 1.00 98.06 137 HIS A CA 1
ATOM 1133 C C . HIS A 1 137 ? -10.074 -20.271 3.262 1.00 98.06 137 HIS A C 1
ATOM 1135 O O . HIS A 1 137 ? -10.390 -19.475 4.149 1.00 98.06 137 HIS A O 1
ATOM 1141 N N . ASP A 1 138 ? -9.842 -19.871 2.015 1.00 95.25 138 ASP A N 1
ATOM 1142 C CA . ASP A 1 138 ? -9.693 -18.472 1.603 1.00 95.25 138 ASP A CA 1
ATOM 1143 C C . ASP A 1 138 ? -10.871 -17.566 2.002 1.00 95.25 138 ASP A C 1
ATOM 1145 O O . ASP A 1 138 ? -10.665 -16.400 2.328 1.00 95.25 138 ASP A O 1
ATOM 1149 N N . THR A 1 139 ? -12.105 -18.082 2.044 1.00 96.00 139 THR A N 1
ATOM 1150 C CA . THR A 1 139 ? -13.268 -17.307 2.516 1.00 96.00 139 THR A CA 1
ATOM 1151 C C . THR A 1 139 ? -13.146 -16.887 3.985 1.00 96.00 139 THR A C 1
ATOM 1153 O O . THR A 1 139 ? -13.516 -15.765 4.316 1.00 96.00 139 THR A O 1
ATOM 1156 N N . VAL A 1 140 ? -12.618 -17.749 4.862 1.00 97.50 140 VAL A N 1
ATOM 1157 C CA . VAL A 1 140 ? -12.436 -17.418 6.287 1.00 97.50 140 VAL A CA 1
ATOM 1158 C C . VAL A 1 140 ? -11.259 -16.460 6.455 1.00 97.50 140 VAL A C 1
ATOM 1160 O O . VAL A 1 140 ? -11.366 -15.504 7.211 1.00 97.50 140 VAL A O 1
ATOM 1163 N N . MET A 1 141 ? -10.190 -16.632 5.672 1.00 97.31 141 MET A N 1
ATOM 1164 C CA . MET A 1 141 ? -9.075 -15.680 5.644 1.00 97.31 141 MET A CA 1
ATOM 1165 C C . MET A 1 141 ? -9.528 -14.273 5.204 1.00 97.31 141 MET A C 1
ATOM 1167 O O . MET A 1 141 ? -9.151 -13.276 5.812 1.00 97.31 141 MET A O 1
ATOM 1171 N N . LYS A 1 142 ? -10.410 -14.170 4.195 1.00 93.88 142 LYS A N 1
ATOM 1172 C CA . LYS A 1 142 ? -11.035 -12.887 3.813 1.00 93.88 142 LYS A CA 1
ATOM 1173 C C . LYS A 1 142 ? -11.901 -12.313 4.931 1.00 93.88 142 LYS A C 1
ATOM 1175 O O . LYS A 1 142 ? -11.895 -11.104 5.133 1.00 93.88 142 LYS A O 1
ATOM 1180 N N . LEU A 1 143 ? -12.657 -13.161 5.632 1.00 95.81 143 LEU A N 1
ATOM 1181 C CA . LEU A 1 143 ? -13.492 -12.734 6.754 1.00 95.81 143 LEU A CA 1
ATOM 1182 C C . LEU A 1 143 ? -12.649 -12.126 7.882 1.00 95.81 143 LEU A C 1
ATOM 1184 O O . LEU A 1 143 ? -13.031 -11.070 8.379 1.00 95.81 143 LEU A O 1
ATOM 1188 N N . ALA A 1 144 ? -11.516 -12.749 8.226 1.00 96.00 144 ALA A N 1
ATOM 1189 C CA . ALA A 1 144 ? -10.559 -12.211 9.193 1.00 96.00 144 ALA A CA 1
ATOM 1190 C C . ALA A 1 144 ? -10.086 -10.809 8.774 1.00 96.00 144 ALA A C 1
ATOM 1192 O O . ALA A 1 144 ? -10.335 -9.838 9.483 1.00 96.00 144 ALA A O 1
ATOM 1193 N N . CYS A 1 145 ? -9.565 -10.673 7.548 1.00 93.75 145 CYS A N 1
ATOM 1194 C CA . CYS A 1 145 ? -9.120 -9.380 7.022 1.00 93.75 145 CYS A CA 1
ATOM 1195 C C . CYS A 1 145 ? -10.226 -8.308 7.032 1.00 93.75 145 CYS A C 1
ATOM 1197 O O . CYS A 1 145 ? -9.981 -7.161 7.411 1.00 93.75 145 CYS A O 1
ATOM 1199 N N . TYR A 1 146 ? -11.449 -8.645 6.611 1.00 90.88 146 TYR A N 1
ATOM 1200 C CA . TYR A 1 146 ? -12.546 -7.675 6.592 1.00 90.88 146 TYR A CA 1
ATOM 1201 C C . TYR A 1 146 ? -12.990 -7.258 7.993 1.00 90.88 146 TYR A C 1
ATOM 1203 O O . TYR A 1 146 ? -13.335 -6.093 8.186 1.00 90.88 146 TYR A O 1
ATOM 1211 N N . ALA A 1 147 ? -12.978 -8.176 8.957 1.00 93.88 147 ALA A N 1
ATOM 1212 C CA . ALA A 1 147 ? -13.266 -7.851 10.344 1.00 93.88 147 ALA A CA 1
ATOM 1213 C C . ALA A 1 147 ? -12.214 -6.881 10.918 1.00 93.88 147 ALA A C 1
ATOM 1215 O O . ALA A 1 147 ? -12.605 -5.836 11.443 1.00 93.88 147 ALA A O 1
ATOM 1216 N N . GLY A 1 148 ? -10.921 -7.115 10.666 1.00 90.88 148 GLY A N 1
ATOM 1217 C CA . GLY A 1 148 ? -9.833 -6.208 11.065 1.00 90.88 148 GLY A CA 1
ATOM 1218 C C . GLY A 1 148 ? -9.888 -4.817 10.439 1.00 90.88 148 GLY A C 1
ATOM 1219 O O . GLY A 1 148 ? -9.685 -3.796 11.105 1.00 90.88 148 GLY A O 1
ATOM 1220 N N . LEU A 1 149 ? -10.265 -4.726 9.161 1.00 87.50 149 LEU A N 1
ATOM 1221 C CA . LEU A 1 149 ? -10.496 -3.433 8.503 1.00 87.50 149 LEU A CA 1
ATOM 1222 C C . LEU A 1 149 ? -11.629 -2.638 9.158 1.00 87.50 149 LEU A C 1
ATOM 1224 O O . LEU A 1 149 ? -11.543 -1.412 9.302 1.00 87.50 149 LEU A O 1
ATOM 1228 N N . ILE A 1 150 ? -12.713 -3.325 9.523 1.00 87.31 150 ILE A N 1
ATOM 1229 C CA . ILE A 1 150 ? -13.850 -2.697 10.194 1.00 87.31 150 ILE A CA 1
ATOM 1230 C C . ILE A 1 150 ? -13.440 -2.257 11.603 1.00 87.31 150 ILE A C 1
ATOM 1232 O O . ILE A 1 150 ? -13.774 -1.134 11.977 1.00 87.31 150 ILE A O 1
ATOM 1236 N N . ASN A 1 151 ? -12.668 -3.066 12.335 1.00 85.19 151 ASN A N 1
ATOM 1237 C CA . ASN A 1 151 ? -12.094 -2.702 13.636 1.00 85.19 151 ASN A CA 1
ATOM 1238 C C . ASN A 1 151 ? -11.267 -1.420 13.550 1.00 85.19 151 ASN A C 1
ATOM 1240 O O . ASN A 1 151 ? -11.568 -0.450 14.246 1.00 85.19 151 ASN A O 1
ATOM 1244 N N . THR A 1 152 ? -10.329 -1.359 12.602 1.00 80.12 152 THR A N 1
ATOM 1245 C CA . THR A 1 152 ? -9.496 -0.169 12.357 1.00 80.12 152 THR A CA 1
ATOM 1246 C C . THR A 1 152 ? -10.355 1.069 12.065 1.00 80.12 152 THR A C 1
ATOM 1248 O O . THR A 1 152 ? -10.105 2.159 12.573 1.00 80.12 152 THR A O 1
ATOM 1251 N N . SER A 1 153 ? -11.424 0.907 11.279 1.00 79.81 153 SER A N 1
ATOM 1252 C CA . SER A 1 153 ? -12.354 2.003 10.965 1.00 79.81 153 SER A CA 1
ATOM 1253 C C . SER A 1 153 ? -13.199 2.434 12.176 1.00 79.81 153 SER A C 1
ATOM 1255 O O . SER A 1 153 ? -13.608 3.592 12.285 1.00 79.81 153 SER A O 1
ATOM 1257 N N . LEU A 1 154 ? -13.507 1.501 13.082 1.00 80.69 154 LEU A N 1
ATOM 1258 C CA . LEU A 1 154 ? -14.246 1.763 14.316 1.00 80.69 154 LEU A CA 1
ATOM 1259 C C . LEU A 1 154 ? -13.365 2.411 15.392 1.00 80.69 154 LEU A C 1
ATOM 1261 O O . LEU A 1 154 ? -13.892 3.191 16.186 1.00 80.69 154 LEU A O 1
ATOM 1265 N N . ASP A 1 155 ? -12.054 2.172 15.398 1.00 73.81 155 ASP A N 1
ATOM 1266 C CA . ASP A 1 155 ? -11.115 2.867 16.287 1.00 73.81 155 ASP A CA 1
ATOM 1267 C C . ASP A 1 155 ? -11.113 4.378 16.037 1.00 73.81 155 ASP A C 1
ATOM 1269 O O . ASP A 1 155 ? -11.202 5.175 16.978 1.00 73.81 155 ASP A O 1
ATOM 1273 N N . ASP A 1 156 ? -11.130 4.792 14.768 1.00 70.88 156 ASP A N 1
ATOM 1274 C CA . ASP A 1 156 ? -11.268 6.204 14.399 1.00 70.88 156 ASP A CA 1
ATOM 1275 C C . ASP A 1 156 ? -12.572 6.808 14.953 1.00 70.88 156 ASP A C 1
ATOM 1277 O O . ASP A 1 156 ? -12.589 7.945 15.438 1.00 70.88 156 ASP A O 1
ATOM 1281 N N . TYR A 1 157 ? -13.666 6.035 14.959 1.00 67.62 157 TYR A N 1
ATOM 1282 C CA . TYR A 1 157 ? -14.955 6.458 15.518 1.00 67.62 157 TYR A CA 1
ATOM 1283 C C . TYR A 1 157 ? -14.948 6.580 17.041 1.00 67.62 157 TYR A C 1
ATOM 1285 O O . TYR A 1 157 ? -15.507 7.532 17.590 1.00 67.62 157 TYR A O 1
ATOM 1293 N N . VAL A 1 158 ? -14.331 5.627 17.743 1.00 65.94 158 VAL A N 1
ATOM 1294 C CA . VAL A 1 158 ? -14.219 5.674 19.208 1.00 65.94 158 VAL A CA 1
ATOM 1295 C C . VAL A 1 158 ? -13.439 6.920 19.640 1.00 65.94 158 VAL A C 1
ATOM 1297 O O . VAL A 1 158 ? -13.817 7.567 20.620 1.00 65.94 158 VAL A O 1
ATOM 1300 N N . ASN A 1 159 ? -12.411 7.294 18.876 1.00 65.62 159 ASN A N 1
ATOM 1301 C CA . ASN A 1 159 ? -11.574 8.459 19.153 1.00 65.62 159 ASN A CA 1
ATOM 1302 C C . ASN A 1 159 ? -12.199 9.792 18.697 1.00 65.62 159 ASN A C 1
ATOM 1304 O O . ASN A 1 159 ? -11.887 10.840 19.267 1.00 65.62 159 ASN A O 1
ATOM 1308 N N . THR A 1 160 ? -13.119 9.776 17.724 1.00 65.44 160 THR A N 1
ATOM 1309 C CA . THR A 1 160 ? -13.825 10.970 17.227 1.00 65.44 160 THR A CA 1
ATOM 1310 C C . THR A 1 160 ? -15.344 10.740 17.171 1.00 65.44 160 THR A C 1
ATOM 1312 O O . THR A 1 160 ? -15.880 10.323 16.148 1.00 65.44 160 THR A O 1
ATOM 1315 N N . PRO A 1 161 ? -16.098 11.027 18.255 1.00 55.75 161 PRO A N 1
ATOM 1316 C CA . PRO A 1 161 ? -17.521 10.681 18.363 1.00 55.75 161 PRO A CA 1
ATOM 1317 C C . PRO A 1 161 ? -18.468 11.569 17.524 1.00 55.75 161 PRO A C 1
ATOM 1319 O O . PRO A 1 161 ? -19.610 11.811 17.923 1.00 55.75 161 PRO A O 1
ATOM 1322 N N . ASP A 1 162 ? -18.027 12.051 16.361 1.00 64.12 162 ASP A N 1
ATOM 1323 C CA . ASP A 1 162 ? -18.898 12.642 15.349 1.00 64.12 162 ASP A CA 1
ATOM 1324 C C . ASP A 1 162 ? -19.465 11.529 14.452 1.00 64.12 162 ASP A C 1
ATOM 1326 O O . ASP A 1 162 ? -18.866 11.098 13.465 1.00 64.12 162 ASP A O 1
ATOM 1330 N N . LEU A 1 163 ? -20.671 11.076 14.806 1.00 49.41 163 LEU A N 1
ATOM 1331 C CA . LEU A 1 163 ? -21.453 10.086 14.058 1.00 49.41 163 LEU A CA 1
ATOM 1332 C C . LEU A 1 163 ? -21.568 10.424 12.561 1.00 49.41 163 LEU A C 1
ATOM 1334 O O . LEU A 1 163 ? -21.622 9.518 11.732 1.00 49.41 163 LEU A O 1
ATOM 1338 N N . THR A 1 164 ? -21.591 11.706 12.199 1.00 52.38 164 THR A N 1
ATOM 1339 C CA . THR A 1 164 ? -21.720 12.161 10.808 1.00 52.38 164 THR A CA 1
ATOM 1340 C C . THR A 1 164 ? -20.447 11.908 10.003 1.00 52.38 164 THR A C 1
ATOM 1342 O O . THR A 1 164 ? -20.529 11.530 8.833 1.00 52.38 164 THR A O 1
ATOM 1345 N N . TYR A 1 165 ? -19.276 12.069 10.623 1.00 52.72 165 TYR A N 1
ATOM 1346 C CA . TYR A 1 165 ? -17.981 11.795 10.000 1.00 52.72 165 TYR A CA 1
ATOM 1347 C C . TYR A 1 165 ? -17.793 10.294 9.757 1.00 52.72 165 TYR A C 1
ATOM 1349 O O . TYR A 1 165 ? -17.458 9.868 8.650 1.00 52.72 165 TYR A O 1
ATOM 1357 N N . THR A 1 166 ? -18.120 9.479 10.757 1.00 49.06 166 THR A N 1
ATOM 1358 C CA . THR A 1 166 ? -17.949 8.027 10.693 1.00 49.06 166 THR A CA 1
ATOM 1359 C C . THR A 1 166 ? -18.931 7.358 9.760 1.00 49.06 166 THR A C 1
ATOM 1361 O O . THR A 1 166 ? -18.501 6.531 8.971 1.00 49.06 166 THR A O 1
ATOM 1364 N N . TRP A 1 167 ? -20.219 7.715 9.763 1.00 47.47 167 TRP A N 1
ATOM 1365 C CA . TRP A 1 167 ? -21.149 7.145 8.783 1.00 47.47 167 TRP A CA 1
ATOM 1366 C C . TRP A 1 167 ? -20.756 7.515 7.358 1.00 47.47 167 TRP A C 1
ATOM 1368 O O . TRP A 1 167 ? -20.908 6.698 6.461 1.00 47.47 167 TRP A O 1
ATOM 1378 N N . LYS A 1 168 ? -20.183 8.701 7.134 1.00 52.34 168 LYS A N 1
ATOM 1379 C CA . LYS A 1 168 ? -19.669 9.079 5.817 1.00 52.34 168 LYS A CA 1
ATOM 1380 C C . LYS A 1 168 ? -18.455 8.236 5.417 1.00 52.34 168 LYS A C 1
ATOM 1382 O O . LYS A 1 168 ? -18.395 7.841 4.256 1.00 52.34 168 LYS A O 1
ATOM 1387 N N . HIS A 1 169 ? -17.557 7.911 6.353 1.00 52.34 169 HIS A N 1
ATOM 1388 C CA . HIS A 1 169 ? -16.417 6.997 6.152 1.00 52.34 169 HIS A CA 1
ATOM 1389 C C . HIS A 1 169 ? -16.824 5.529 5.996 1.00 52.34 169 HIS A C 1
ATOM 1391 O O . HIS A 1 169 ? -16.318 4.855 5.113 1.00 52.34 169 HIS A O 1
ATOM 1397 N N . LEU A 1 170 ? -17.798 5.052 6.772 1.00 47.50 170 LEU A N 1
ATOM 1398 C CA . LEU A 1 170 ? -18.356 3.700 6.676 1.00 47.50 170 LEU A CA 1
ATOM 1399 C C . LEU A 1 170 ? -19.191 3.515 5.407 1.00 47.50 170 LEU A C 1
ATOM 1401 O O . LEU A 1 170 ? -19.165 2.449 4.813 1.00 47.50 170 LEU A O 1
ATOM 1405 N N . ILE A 1 171 ? -19.906 4.550 4.953 1.00 50.00 171 ILE A N 1
ATOM 1406 C CA . ILE A 1 171 ? -20.621 4.547 3.668 1.00 50.00 171 ILE A CA 1
ATOM 1407 C C . ILE A 1 171 ? -19.634 4.668 2.510 1.00 50.00 171 ILE A C 1
ATOM 1409 O O . ILE A 1 171 ? -19.823 4.004 1.494 1.00 50.00 171 ILE A O 1
ATOM 1413 N N . THR A 1 172 ? -18.570 5.470 2.635 1.00 50.06 172 THR A N 1
ATOM 1414 C CA . THR A 1 172 ? -17.515 5.467 1.613 1.00 50.06 172 THR A CA 1
ATOM 1415 C C . THR A 1 172 ? -16.797 4.132 1.594 1.00 50.06 172 THR A C 1
ATOM 1417 O O . THR A 1 172 ? -16.658 3.610 0.503 1.00 50.06 172 THR A O 1
ATOM 1420 N N . SER A 1 173 ? -16.468 3.495 2.720 1.00 42.75 173 SER A N 1
ATOM 1421 C CA . SER A 1 173 ? -15.942 2.124 2.735 1.00 42.75 173 SER A CA 1
ATOM 1422 C C . SER A 1 173 ? -16.971 1.105 2.221 1.00 42.75 173 SER A C 1
ATOM 1424 O O . SER A 1 173 ? -16.612 0.224 1.454 1.00 42.75 173 SER A O 1
ATOM 1426 N N . GLN A 1 174 ? -18.278 1.289 2.447 1.00 38.97 174 GLN A N 1
ATOM 1427 C CA . GLN A 1 174 ? -19.347 0.550 1.747 1.00 38.97 174 GLN A CA 1
ATOM 1428 C C . GLN A 1 174 ? -19.378 0.776 0.235 1.00 38.97 174 GLN A C 1
ATOM 1430 O O . GLN A 1 174 ? -19.746 -0.139 -0.497 1.00 38.97 174 GLN A O 1
ATOM 1435 N N . GLN A 1 175 ? -18.939 1.931 -0.269 1.00 42.66 175 GLN A N 1
ATOM 1436 C CA . GLN A 1 175 ? -18.689 2.122 -1.701 1.00 42.66 175 GLN A CA 1
ATOM 1437 C C . GLN A 1 175 ? -17.441 1.366 -2.187 1.00 42.66 175 GLN A C 1
ATOM 1439 O O . GLN A 1 175 ? -17.364 1.099 -3.383 1.00 42.66 175 GLN A O 1
ATOM 1444 N N . TRP A 1 176 ? -16.509 0.969 -1.309 1.00 41.06 176 TRP A N 1
ATOM 1445 C CA . TRP A 1 176 ? -15.481 -0.034 -1.639 1.00 41.06 176 TRP A CA 1
ATOM 1446 C C . TRP A 1 176 ? -16.068 -1.451 -1.671 1.00 41.06 176 TRP A C 1
ATOM 1448 O O . TRP A 1 176 ? -15.634 -2.258 -2.484 1.00 41.06 176 TRP A O 1
ATOM 1458 N N . PHE A 1 177 ? -17.066 -1.741 -0.827 1.00 39.38 177 PHE A N 1
ATOM 1459 C CA . PHE A 1 177 ? -17.701 -3.063 -0.727 1.00 39.38 177 PHE A CA 1
ATOM 1460 C C . PHE A 1 177 ? -18.767 -3.346 -1.811 1.00 39.38 177 PHE A C 1
ATOM 1462 O O . PHE A 1 177 ? -18.937 -4.498 -2.194 1.00 39.38 177 PHE A O 1
ATOM 1469 N N . ASN A 1 178 ? -19.490 -2.322 -2.294 1.00 36.72 178 ASN A N 1
ATOM 1470 C CA . ASN A 1 178 ? -20.596 -2.453 -3.264 1.00 36.72 178 ASN A CA 1
ATOM 1471 C C . ASN A 1 178 ? -20.307 -1.890 -4.658 1.00 36.72 178 ASN A C 1
ATOM 1473 O O . ASN A 1 178 ? -21.098 -2.112 -5.579 1.00 36.72 178 ASN A O 1
ATOM 1477 N N . LYS A 1 179 ? -19.189 -1.184 -4.864 1.00 37.84 179 LYS A N 1
ATOM 1478 C CA . LYS A 1 179 ? -18.620 -1.253 -6.206 1.00 37.84 179 LYS A CA 1
ATOM 1479 C C . LYS A 1 179 ? -18.252 -2.729 -6.391 1.00 37.84 179 LYS A C 1
ATOM 1481 O O . LYS A 1 179 ? -17.734 -3.320 -5.441 1.00 37.84 179 LYS A O 1
ATOM 1486 N N . PRO A 1 180 ? -18.456 -3.335 -7.576 1.00 36.72 180 PRO A N 1
ATOM 1487 C CA . PRO A 1 180 ? -17.598 -4.457 -7.939 1.00 36.72 180 PRO A CA 1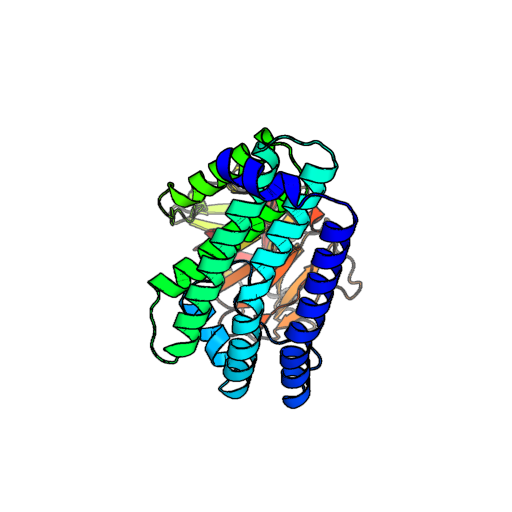
ATOM 1488 C C . PRO A 1 180 ? -16.181 -4.061 -7.509 1.00 36.72 180 PRO A C 1
ATOM 1490 O O . PRO A 1 180 ? -15.863 -2.867 -7.561 1.00 36.72 180 PRO A O 1
ATOM 1493 N N . ILE A 1 181 ? -15.337 -4.982 -7.050 1.00 43.56 181 ILE A N 1
ATOM 1494 C CA . ILE A 1 181 ? -13.901 -4.697 -7.083 1.00 43.56 181 ILE A CA 1
ATOM 1495 C C . ILE A 1 181 ? -13.641 -4.446 -8.562 1.00 43.56 181 ILE A C 1
ATOM 1497 O O . ILE A 1 181 ? -13.554 -5.363 -9.374 1.00 43.56 181 ILE A O 1
ATOM 1501 N N . ILE A 1 182 ? -13.758 -3.180 -8.936 1.00 40.19 182 ILE A N 1
ATOM 1502 C CA . ILE A 1 182 ? -13.664 -2.717 -10.281 1.00 40.19 182 ILE A CA 1
ATOM 1503 C C . ILE A 1 182 ? -12.157 -2.774 -10.415 1.00 40.19 182 ILE A C 1
ATOM 1505 O O . ILE A 1 182 ? -11.433 -1.851 -10.059 1.00 40.19 182 ILE A O 1
ATOM 1509 N N . ASN A 1 183 ? -11.711 -3.913 -10.926 1.00 44.16 183 ASN A N 1
ATOM 1510 C CA . ASN A 1 183 ? -10.466 -4.054 -11.642 1.00 44.16 183 ASN A CA 1
ATOM 1511 C C . ASN A 1 183 ? -10.457 -3.152 -12.895 1.00 44.16 183 ASN A C 1
ATOM 1513 O O . ASN A 1 183 ? -9.643 -3.391 -13.784 1.00 44.16 183 ASN A O 1
ATOM 1517 N N . ASP A 1 184 ? -11.248 -2.063 -12.968 1.00 45.94 184 ASP A N 1
ATOM 1518 C CA . ASP A 1 184 ? -10.777 -0.847 -13.634 1.00 45.94 184 ASP A CA 1
ATOM 1519 C C . ASP A 1 184 ? -9.606 -0.319 -12.791 1.00 45.94 184 ASP A C 1
ATOM 1521 O O . ASP A 1 184 ? -9.627 0.752 -12.185 1.00 45.94 184 ASP A O 1
ATOM 1525 N N . VAL A 1 185 ? -8.510 -1.082 -12.815 1.00 52.59 185 VAL A N 1
ATOM 1526 C CA . VAL A 1 185 ? -7.252 -0.569 -13.319 1.00 52.59 185 VAL A CA 1
ATOM 1527 C C . VAL A 1 185 ? -7.645 0.425 -14.399 1.00 52.59 185 VAL A C 1
ATOM 1529 O O . VAL A 1 185 ? -7.963 0.035 -15.523 1.00 52.59 185 VAL A O 1
ATOM 1532 N N . THR A 1 186 ? -7.751 1.702 -14.038 1.00 56.12 186 THR A N 1
ATOM 1533 C CA . THR A 1 186 ? -7.896 2.764 -15.018 1.00 56.12 186 THR A CA 1
ATOM 1534 C C . THR A 1 186 ? -6.601 2.705 -15.811 1.00 56.12 186 THR A C 1
ATOM 1536 O O . THR A 1 186 ? -5.630 3.363 -15.465 1.00 56.12 186 THR A O 1
ATOM 1539 N N . LYS A 1 187 ? -6.530 1.824 -16.814 1.00 65.56 187 LYS A N 1
ATOM 1540 C CA . LYS A 1 187 ? -5.391 1.712 -17.710 1.00 65.56 187 LYS A CA 1
ATOM 1541 C C . LYS A 1 187 ? -5.423 2.987 -18.515 1.00 65.56 187 LYS A C 1
ATOM 1543 O O . LYS A 1 187 ? -6.175 3.108 -19.477 1.00 65.56 187 LYS A O 1
ATOM 1548 N N . ILE A 1 188 ? -4.666 3.965 -18.047 1.00 73.81 188 ILE A N 1
ATOM 1549 C CA . ILE A 1 188 ? -4.525 5.226 -18.749 1.00 73.81 188 ILE A CA 1
ATOM 1550 C C . ILE A 1 188 ? -3.629 4.947 -19.923 1.00 73.81 188 ILE A C 1
ATOM 1552 O O . ILE A 1 188 ? -2.427 4.736 -19.782 1.00 73.81 188 ILE A O 1
ATOM 1556 N N . LYS A 1 189 ? -4.268 4.899 -21.077 1.00 78.12 189 LYS A N 1
ATOM 1557 C CA . LYS A 1 189 ? -3.601 4.776 -22.348 1.00 78.12 189 LYS A CA 1
ATOM 1558 C C . LYS A 1 189 ? -2.873 6.073 -22.653 1.00 78.12 189 LYS A C 1
ATOM 1560 O O . LYS A 1 189 ? -3.396 7.160 -22.410 1.00 78.12 189 LYS A O 1
ATOM 1565 N N . LEU A 1 190 ? -1.664 5.969 -23.200 1.00 82.81 190 LEU A N 1
ATOM 1566 C CA . LEU A 1 190 ? -0.926 7.153 -23.635 1.00 82.81 190 LEU A CA 1
ATOM 1567 C C . LEU A 1 190 ? -1.683 7.900 -24.744 1.00 82.81 190 LEU A C 1
ATOM 1569 O O . LEU A 1 190 ? -1.549 9.114 -24.825 1.00 82.81 190 LEU A O 1
ATOM 1573 N N . SER A 1 191 ? -2.523 7.228 -25.544 1.00 82.38 191 SER A N 1
ATOM 1574 C CA . SER A 1 191 ? -3.404 7.888 -26.518 1.00 82.38 191 SER A CA 1
ATOM 1575 C C . SER A 1 191 ? -4.409 8.859 -25.903 1.00 82.38 191 SER A C 1
ATOM 1577 O O . SER A 1 191 ? -4.887 9.751 -26.600 1.00 82.38 191 SER A O 1
ATOM 1579 N N . ASP A 1 192 ? -4.747 8.686 -24.624 1.00 81.56 192 ASP A N 1
ATOM 1580 C CA . ASP A 1 192 ? -5.817 9.438 -23.962 1.00 81.56 192 ASP A CA 1
ATOM 1581 C C . ASP A 1 192 ? -5.317 10.743 -23.333 1.00 81.56 192 ASP A C 1
ATOM 1583 O O . ASP A 1 192 ? -6.098 11.494 -22.745 1.00 81.56 192 ASP A O 1
ATOM 1587 N N . VAL A 1 193 ? -4.014 11.012 -23.429 1.00 82.88 193 VAL A N 1
ATOM 1588 C CA . VAL A 1 193 ? -3.371 12.163 -22.802 1.00 82.88 193 VAL A CA 1
ATOM 1589 C C . VAL A 1 193 ? -2.639 13.011 -23.831 1.00 82.88 193 VAL A C 1
ATOM 1591 O O . VAL A 1 193 ? -2.078 12.531 -24.810 1.00 82.88 193 VAL A O 1
ATOM 1594 N N . SER A 1 194 ? -2.628 14.316 -23.599 1.00 85.31 194 SER A N 1
ATOM 1595 C CA . SER A 1 194 ? -1.800 15.263 -24.331 1.00 85.31 194 SER A CA 1
ATOM 1596 C C . SER A 1 194 ? -0.463 15.408 -23.618 1.00 85.31 194 SER A C 1
ATOM 1598 O O . SER A 1 194 ? -0.408 15.810 -22.454 1.00 85.31 194 SER A O 1
ATOM 1600 N N . VAL A 1 195 ? 0.618 15.102 -24.330 1.00 82.88 195 VAL A N 1
ATOM 1601 C CA . VAL A 1 195 ? 1.983 15.326 -23.847 1.00 82.88 195 VAL A CA 1
ATOM 1602 C C . VAL A 1 195 ? 2.438 16.744 -24.166 1.00 82.88 195 VAL A C 1
ATOM 1604 O O . VAL A 1 195 ? 2.240 17.238 -25.275 1.00 82.88 195 VAL A O 1
ATOM 1607 N N . VAL A 1 196 ? 3.085 17.391 -23.200 1.00 81.88 196 VAL A N 1
ATOM 1608 C CA . VAL A 1 196 ? 3.716 18.701 -23.380 1.00 81.88 196 VAL A CA 1
ATOM 1609 C C . VAL A 1 196 ? 5.227 18.499 -23.449 1.00 81.88 196 VAL A C 1
ATOM 1611 O O . VAL A 1 196 ? 5.820 17.963 -22.512 1.00 81.88 196 VAL A O 1
ATOM 1614 N N . GLY A 1 197 ? 5.830 18.890 -24.572 1.00 78.25 197 GLY A N 1
ATOM 1615 C CA . GLY A 1 197 ? 7.279 18.892 -24.776 1.00 78.25 197 GLY A CA 1
ATOM 1616 C C . GLY A 1 197 ? 7.863 20.302 -24.729 1.00 78.25 197 GLY A C 1
ATOM 1617 O O . GLY A 1 197 ? 7.145 21.285 -24.914 1.00 78.25 197 GLY A O 1
ATOM 1618 N N . ASN A 1 198 ? 9.173 20.413 -24.502 1.00 80.81 198 ASN A N 1
ATOM 1619 C CA . ASN A 1 198 ? 9.891 21.673 -24.720 1.00 80.81 198 ASN A CA 1
ATOM 1620 C C . ASN A 1 198 ? 10.244 21.853 -26.214 1.00 80.81 198 ASN A C 1
ATOM 1622 O O . ASN A 1 198 ? 10.137 20.917 -27.005 1.00 80.81 198 ASN A O 1
ATOM 1626 N N . SER A 1 199 ? 10.696 23.045 -26.613 1.00 82.62 199 SER A N 1
ATOM 1627 C CA . SER A 1 199 ? 11.013 23.376 -28.016 1.00 82.62 199 SER A CA 1
ATOM 1628 C C . SER A 1 199 ? 12.115 22.515 -28.653 1.00 82.62 199 SER A C 1
ATOM 1630 O O . SER A 1 199 ? 12.268 22.525 -29.872 1.00 82.62 199 SER A O 1
ATOM 1632 N N . LEU A 1 200 ? 12.877 21.775 -27.846 1.00 83.94 200 LEU A N 1
ATOM 1633 C CA . LEU A 1 200 ? 13.992 20.927 -28.272 1.00 83.94 200 LEU A CA 1
ATOM 1634 C C . LEU A 1 200 ? 13.627 19.433 -28.287 1.00 83.94 200 LEU A C 1
ATOM 1636 O O . LEU A 1 200 ? 14.466 18.600 -28.634 1.00 83.94 200 LEU A O 1
ATOM 1640 N N . THR A 1 201 ? 12.384 19.096 -27.928 1.00 88.06 201 THR A N 1
ATOM 1641 C CA . THR A 1 201 ? 11.891 17.721 -27.806 1.00 88.06 201 THR A CA 1
ATOM 1642 C C . THR A 1 201 ? 10.714 17.495 -28.732 1.00 88.06 201 THR A C 1
ATOM 1644 O O . THR A 1 201 ? 9.695 18.179 -28.646 1.00 88.06 201 THR A O 1
ATOM 1647 N N . LYS A 1 202 ? 10.802 16.468 -29.573 1.00 93.62 202 LYS A N 1
ATOM 1648 C CA . LYS A 1 202 ? 9.648 15.988 -30.327 1.00 93.62 202 LYS A CA 1
ATOM 1649 C C . LYS A 1 202 ? 8.984 14.846 -29.560 1.00 93.62 202 LYS A C 1
ATOM 1651 O O . LYS A 1 202 ? 9.547 13.758 -29.472 1.00 93.62 202 LYS A O 1
ATOM 1656 N N . CYS A 1 203 ? 7.787 15.105 -29.040 1.00 93.25 203 CYS A N 1
ATOM 1657 C CA . CYS A 1 203 ? 6.934 14.117 -28.382 1.00 93.25 203 CYS A CA 1
ATOM 1658 C C . CYS A 1 203 ? 5.855 13.644 -29.362 1.00 93.25 203 CYS A C 1
ATOM 1660 O O . CYS A 1 203 ? 5.037 14.449 -29.805 1.00 93.25 203 CYS A O 1
ATOM 1662 N N . VAL A 1 204 ? 5.843 12.359 -29.715 1.00 94.38 204 VAL A N 1
ATOM 1663 C CA . VAL A 1 204 ? 4.835 11.787 -30.622 1.00 94.38 204 VAL A CA 1
ATOM 1664 C C . VAL A 1 204 ? 4.152 10.611 -29.947 1.00 94.38 204 VAL A C 1
ATOM 1666 O O . VAL A 1 204 ? 4.799 9.604 -29.669 1.00 94.38 204 VAL A O 1
ATOM 1669 N N . ILE A 1 205 ? 2.841 10.719 -29.736 1.00 92.50 205 ILE A N 1
ATOM 1670 C CA . ILE A 1 205 ? 2.006 9.584 -29.341 1.00 92.50 205 ILE A CA 1
ATOM 1671 C C . ILE A 1 205 ? 1.480 8.921 -30.614 1.00 92.50 205 ILE A C 1
ATOM 1673 O O . ILE A 1 205 ? 0.842 9.566 -31.446 1.00 92.50 205 ILE A O 1
ATOM 1677 N N . LYS A 1 206 ? 1.789 7.638 -30.794 1.00 92.62 206 LYS A N 1
ATOM 1678 C CA . LYS A 1 206 ? 1.307 6.815 -31.909 1.00 92.62 206 LYS A CA 1
ATOM 1679 C C . LYS A 1 206 ? -0.016 6.138 -31.541 1.00 92.62 206 LYS A C 1
ATOM 1681 O O . LYS A 1 206 ? -0.354 6.013 -30.369 1.00 92.62 206 LYS A O 1
ATOM 1686 N N . SER A 1 207 ? -0.744 5.656 -32.549 1.00 83.00 207 SER A N 1
ATOM 1687 C CA . SER A 1 207 ? -2.085 5.053 -32.422 1.00 83.00 207 SER A CA 1
ATOM 1688 C C . SER A 1 207 ? -2.164 3.784 -31.560 1.00 83.00 207 SER A C 1
ATOM 1690 O O . SER A 1 207 ? -3.257 3.309 -31.276 1.00 83.00 207 SER A O 1
ATOM 1692 N N . ASN A 1 208 ? -1.026 3.226 -31.155 1.00 86.38 208 ASN A N 1
ATOM 1693 C CA . ASN A 1 208 ? -0.904 2.004 -30.368 1.00 86.38 208 ASN A CA 1
ATOM 1694 C C . ASN A 1 208 ? -0.378 2.255 -28.944 1.00 86.38 208 ASN A C 1
ATOM 1696 O O . ASN A 1 208 ? 0.340 1.412 -28.415 1.00 86.38 208 ASN A O 1
ATOM 1700 N N . ASP A 1 209 ? -0.688 3.409 -28.347 1.00 90.12 209 ASP A N 1
ATOM 1701 C CA . ASP A 1 209 ? -0.258 3.770 -26.985 1.00 90.12 209 ASP A CA 1
ATOM 1702 C C . ASP A 1 209 ? 1.263 3.789 -26.803 1.00 90.12 209 ASP A C 1
ATOM 1704 O O . ASP A 1 209 ? 1.801 3.417 -25.760 1.00 90.12 209 ASP A O 1
ATOM 1708 N N . VAL A 1 210 ? 1.966 4.237 -27.844 1.00 94.19 210 VAL A N 1
ATOM 1709 C CA . VAL A 1 210 ? 3.423 4.368 -27.840 1.00 94.19 210 VAL A CA 1
ATOM 1710 C C . VAL A 1 210 ? 3.805 5.837 -27.858 1.00 94.19 210 VAL A C 1
ATOM 1712 O O . VAL A 1 210 ? 3.474 6.550 -28.805 1.00 94.19 210 VAL A O 1
ATOM 1715 N N . LEU A 1 211 ? 4.556 6.267 -26.848 1.00 95.25 211 LEU A N 1
ATOM 1716 C CA . LEU A 1 211 ? 5.205 7.572 -26.820 1.00 95.25 211 LEU A CA 1
ATOM 1717 C C . LEU A 1 211 ? 6.628 7.436 -27.366 1.00 95.25 211 LEU A C 1
ATOM 1719 O O . LEU A 1 211 ? 7.445 6.687 -26.832 1.00 95.25 211 LEU A O 1
ATOM 1723 N N . GLU A 1 212 ? 6.937 8.182 -28.420 1.00 96.88 212 GLU A N 1
ATOM 1724 C CA . GLU A 1 212 ? 8.303 8.373 -28.896 1.00 96.88 212 GLU A CA 1
ATOM 1725 C C . GLU A 1 212 ? 8.792 9.780 -28.562 1.00 96.88 212 GLU A C 1
ATOM 1727 O O . GLU A 1 212 ? 8.119 10.776 -28.833 1.00 96.88 212 GLU A O 1
ATOM 1732 N N . ILE A 1 213 ? 9.986 9.831 -27.981 1.00 95.44 213 ILE A N 1
ATOM 1733 C CA . ILE A 1 213 ? 10.680 11.042 -27.565 1.00 95.44 213 ILE A CA 1
ATOM 1734 C C . ILE A 1 213 ? 11.950 11.121 -28.393 1.00 95.44 213 ILE A C 1
ATOM 1736 O O . ILE A 1 213 ? 12.834 10.275 -28.256 1.00 95.44 213 ILE A O 1
ATOM 1740 N N . THR A 1 214 ? 12.035 12.117 -29.264 1.00 95.81 214 THR A N 1
ATOM 1741 C CA . THR A 1 214 ? 13.250 12.397 -30.030 1.00 95.81 214 THR A CA 1
ATOM 1742 C C . THR A 1 214 ? 13.846 13.702 -29.538 1.00 95.81 214 THR A C 1
ATOM 1744 O O . THR A 1 214 ? 13.177 14.739 -29.540 1.00 95.81 214 THR A O 1
ATOM 1747 N N . THR A 1 215 ? 15.105 13.640 -29.128 1.00 93.19 215 THR A N 1
ATOM 1748 C CA . THR A 1 215 ? 15.892 14.786 -28.678 1.00 93.19 215 THR A CA 1
ATOM 1749 C C . THR A 1 215 ? 17.069 14.998 -29.620 1.00 93.19 215 THR A C 1
ATOM 1751 O O . THR A 1 215 ? 17.610 14.058 -30.205 1.00 93.19 215 THR A O 1
ATOM 1754 N N . HIS A 1 216 ? 17.463 16.257 -29.788 1.00 88.94 216 HIS A N 1
ATOM 1755 C CA . HIS A 1 216 ? 18.588 16.631 -30.642 1.00 88.94 216 HIS A CA 1
ATOM 1756 C C . HIS A 1 216 ? 19.770 17.083 -29.783 1.00 88.94 216 HIS A C 1
ATOM 1758 O O . HIS A 1 216 ? 20.520 16.260 -29.279 1.00 88.94 216 HIS A O 1
ATOM 1764 N N . LEU A 1 217 ? 19.930 18.385 -29.565 1.00 87.00 217 LEU A N 1
ATOM 1765 C CA . LEU A 1 217 ? 21.153 18.936 -28.974 1.00 87.00 217 LEU A CA 1
ATOM 1766 C C . LEU A 1 217 ? 21.215 18.843 -27.447 1.00 87.00 217 LEU A C 1
ATOM 1768 O O . LEU A 1 217 ? 22.300 18.874 -26.876 1.00 87.00 217 LEU A O 1
ATOM 1772 N N . SER A 1 218 ? 20.067 18.754 -26.783 1.00 88.38 218 SER A N 1
ATOM 1773 C CA . SER A 1 218 ? 19.981 18.776 -25.329 1.00 88.38 218 SER A CA 1
ATOM 1774 C C . SER A 1 218 ? 19.026 17.718 -24.814 1.00 88.38 218 SER A C 1
ATOM 1776 O O . SER A 1 218 ? 18.276 17.089 -25.560 1.00 88.38 218 SER A O 1
ATOM 1778 N N . GLU A 1 219 ? 19.033 17.581 -23.497 1.00 89.25 219 GLU A N 1
ATOM 1779 C CA . GLU A 1 219 ? 17.988 16.893 -22.771 1.00 89.25 219 GLU A CA 1
ATOM 1780 C C . GLU A 1 219 ? 16.593 17.433 -23.119 1.00 89.25 219 GLU A C 1
ATOM 1782 O O . GLU A 1 219 ? 16.395 18.642 -23.293 1.00 89.25 219 GLU A O 1
ATOM 1787 N N . GLY A 1 220 ? 15.637 16.514 -23.195 1.00 88.88 220 GLY A N 1
ATOM 1788 C CA . GLY A 1 220 ? 14.259 16.787 -23.538 1.00 88.88 220 GLY A CA 1
ATOM 1789 C C . GLY A 1 220 ? 13.277 15.910 -22.774 1.00 88.88 220 GLY A C 1
ATOM 1790 O O . GLY A 1 220 ? 13.590 14.771 -22.428 1.00 88.88 220 GLY A O 1
ATOM 1791 N N . GLY A 1 221 ? 12.085 16.439 -22.506 1.00 90.62 221 GLY A N 1
ATOM 1792 C CA . GLY A 1 221 ? 11.046 15.763 -21.735 1.00 90.62 221 GLY A CA 1
ATOM 1793 C C . GLY A 1 221 ? 9.666 15.903 -22.366 1.00 90.62 221 GLY A C 1
ATOM 1794 O O . GLY A 1 221 ? 9.380 16.896 -23.028 1.00 90.62 221 GLY A O 1
ATOM 1795 N N . CYS A 1 222 ? 8.823 14.902 -22.129 1.00 91.94 222 CYS A N 1
ATOM 1796 C CA . CYS A 1 222 ? 7.407 14.872 -22.471 1.00 91.94 222 CYS A CA 1
ATOM 1797 C C . CYS A 1 222 ? 6.618 14.640 -21.181 1.00 91.94 222 CYS A C 1
ATOM 1799 O O . CYS A 1 222 ? 6.739 13.575 -20.573 1.00 91.94 222 CYS A O 1
ATOM 1801 N N . ALA A 1 223 ? 5.841 15.631 -20.748 1.00 91.56 223 ALA A N 1
ATOM 1802 C CA . ALA A 1 223 ? 5.072 15.569 -19.508 1.00 91.56 223 ALA A CA 1
ATOM 1803 C C . ALA A 1 223 ? 3.578 15.384 -19.768 1.00 91.56 223 ALA A C 1
ATOM 1805 O O . ALA A 1 223 ? 3.031 15.933 -20.723 1.00 91.56 223 ALA A O 1
ATOM 1806 N N . VAL A 1 224 ? 2.913 14.683 -18.859 1.00 90.38 224 VAL A N 1
ATOM 1807 C CA . VAL A 1 224 ? 1.465 14.535 -18.781 1.00 90.38 224 VAL A CA 1
ATOM 1808 C C . VAL A 1 224 ? 0.977 15.207 -17.493 1.00 90.38 224 VAL A C 1
ATOM 1810 O O . VAL A 1 224 ? 1.454 14.865 -16.403 1.00 90.38 224 VAL A O 1
ATOM 1813 N N . PRO A 1 225 ? 0.025 16.153 -17.573 1.00 90.00 225 PRO A N 1
ATOM 1814 C CA . PRO A 1 225 ? -0.607 16.718 -16.387 1.00 90.00 225 PRO A CA 1
ATOM 1815 C C . PRO A 1 225 ? -1.410 15.656 -15.622 1.00 90.00 225 PRO A C 1
ATOM 1817 O O . PRO A 1 225 ? -2.190 14.909 -16.211 1.00 90.00 225 PRO A O 1
ATOM 1820 N N . PHE A 1 226 ? -1.313 15.641 -14.294 1.00 88.75 226 PHE A N 1
ATOM 1821 C CA . PHE A 1 226 ? -2.052 14.721 -13.417 1.00 88.75 226 PHE A CA 1
ATOM 1822 C C . PHE A 1 226 ? -3.568 14.804 -13.586 1.00 88.75 226 PHE A C 1
ATOM 1824 O O . PHE A 1 226 ? -4.272 13.823 -13.364 1.00 88.75 226 PHE A O 1
ATOM 1831 N N . GLU A 1 227 ? -4.076 15.965 -13.995 1.00 86.56 227 GLU A N 1
ATOM 1832 C CA . GLU A 1 227 ? -5.498 16.169 -14.274 1.00 86.56 227 GLU A CA 1
ATOM 1833 C C . GLU A 1 227 ? -5.989 15.300 -15.442 1.00 86.56 227 GLU A C 1
ATOM 1835 O O . GLU A 1 227 ? -7.156 14.916 -15.468 1.00 86.56 227 GLU A O 1
ATOM 1840 N N . GLN A 1 228 ? -5.092 14.915 -16.356 1.00 87.50 228 GLN A N 1
ATOM 1841 C CA . GLN A 1 228 ? -5.381 13.984 -17.449 1.00 87.50 228 GLN A CA 1
ATOM 1842 C C . GLN A 1 228 ? -5.184 12.519 -17.034 1.00 87.50 228 GLN A C 1
ATOM 1844 O O . GLN A 1 228 ? -5.820 11.629 -17.590 1.00 87.50 228 GLN A O 1
ATOM 1849 N N . LEU A 1 229 ? -4.368 12.270 -16.002 1.00 84.06 229 LEU A N 1
ATOM 1850 C CA . LEU A 1 229 ? -4.100 10.939 -15.451 1.00 84.06 229 LEU A CA 1
ATOM 1851 C C . LEU A 1 229 ? -5.210 10.416 -14.525 1.00 84.06 229 LEU A C 1
ATOM 1853 O O . LEU A 1 229 ? -4.960 9.460 -13.806 1.00 84.06 229 LEU A O 1
ATOM 1857 N N . LYS A 1 230 ? -6.401 11.032 -14.475 1.00 83.25 230 LYS A N 1
ATOM 1858 C CA . LYS A 1 230 ? -7.588 10.529 -13.739 1.00 83.25 230 LYS A CA 1
ATOM 1859 C C . LYS A 1 230 ? -7.261 9.851 -12.386 1.00 83.25 230 LYS A C 1
ATOM 1861 O O . LYS A 1 230 ? -7.828 8.809 -12.056 1.00 83.25 230 LYS A O 1
ATOM 1866 N N . LEU A 1 231 ? -6.320 10.422 -11.625 1.00 80.31 231 LEU A N 1
ATOM 1867 C CA . LEU A 1 231 ? -5.740 9.754 -10.458 1.00 80.31 231 LEU A CA 1
ATOM 1868 C C . LEU A 1 231 ? -6.809 9.581 -9.365 1.00 80.31 231 LEU A C 1
ATOM 1870 O O . LEU A 1 231 ? -7.577 10.519 -9.121 1.00 80.31 231 LEU A O 1
ATOM 1874 N N . PRO A 1 232 ? -6.854 8.430 -8.671 1.00 67.31 232 PRO A N 1
ATOM 1875 C CA . PRO A 1 232 ? -7.881 8.154 -7.667 1.00 67.31 232 PRO A CA 1
ATOM 1876 C C . PRO A 1 232 ? -7.741 9.058 -6.438 1.00 67.31 232 PRO A C 1
ATOM 1878 O O . PRO A 1 232 ? -8.738 9.501 -5.868 1.00 67.31 232 PRO A O 1
ATOM 1881 N N . ILE A 1 233 ? -6.503 9.395 -6.066 1.00 64.56 233 ILE A N 1
ATOM 1882 C CA . ILE A 1 233 ? -6.204 10.444 -5.092 1.00 64.56 233 ILE A CA 1
ATOM 1883 C C . ILE A 1 233 ? -5.947 11.719 -5.890 1.00 64.56 233 ILE A C 1
ATOM 1885 O O . ILE A 1 233 ? -4.991 11.788 -6.666 1.00 64.56 233 ILE A O 1
ATOM 1889 N N . LYS A 1 234 ? -6.820 12.724 -5.732 1.00 68.81 234 LYS A N 1
ATOM 1890 C CA . LYS A 1 234 ? -6.753 13.972 -6.507 1.00 68.81 234 LYS A CA 1
ATOM 1891 C C . LYS A 1 234 ? -5.338 14.559 -6.454 1.00 68.81 234 LYS A C 1
ATOM 1893 O O . LYS A 1 234 ? -4.926 15.091 -5.428 1.00 68.81 234 LYS A O 1
ATOM 1898 N N . LYS A 1 235 ? -4.655 14.512 -7.602 1.00 77.69 235 LYS A N 1
ATOM 1899 C CA . LYS A 1 235 ? -3.344 15.127 -7.863 1.00 77.69 235 LYS A CA 1
ATOM 1900 C C . LYS A 1 235 ? -2.167 14.541 -7.065 1.00 77.69 235 LYS A C 1
ATOM 1902 O O . LYS A 1 235 ? -1.221 15.273 -6.799 1.00 77.69 235 LYS A O 1
ATOM 1907 N N . SER A 1 236 ? -2.187 13.254 -6.708 1.00 86.56 236 SER A N 1
ATOM 1908 C CA . SER A 1 236 ? -1.033 12.605 -6.069 1.00 86.56 236 SER A CA 1
ATOM 1909 C C . SER A 1 236 ? -0.705 11.250 -6.684 1.00 86.56 236 SER A C 1
ATOM 1911 O O . SER A 1 236 ? -1.603 10.454 -6.948 1.00 86.56 236 SER A O 1
ATOM 1913 N N . LEU A 1 237 ? 0.591 10.969 -6.844 1.00 89.69 237 LEU A N 1
ATOM 1914 C CA . LEU A 1 237 ? 1.093 9.622 -7.153 1.00 89.69 237 LEU A CA 1
ATOM 1915 C C . LEU A 1 237 ? 1.298 8.754 -5.910 1.00 89.69 237 LEU A C 1
ATOM 1917 O O . LEU A 1 237 ? 1.762 7.621 -6.015 1.00 89.69 237 LEU A O 1
ATOM 1921 N N . SER A 1 238 ? 0.963 9.272 -4.730 1.00 88.19 238 SER A N 1
ATOM 1922 C CA . SER A 1 238 ? 0.941 8.477 -3.512 1.00 88.19 238 SER A CA 1
ATOM 1923 C C . SER A 1 238 ? 0.000 7.278 -3.675 1.00 88.19 238 SER A C 1
ATOM 1925 O O . SER A 1 238 ? -1.111 7.403 -4.200 1.00 88.19 238 SER A O 1
ATOM 1927 N N . ASN A 1 239 ? 0.459 6.109 -3.230 1.00 88.31 239 ASN A N 1
ATOM 1928 C CA . ASN A 1 239 ? -0.266 4.847 -3.333 1.00 88.31 239 ASN A CA 1
ATOM 1929 C C . ASN A 1 239 ? -0.622 4.447 -4.781 1.00 88.31 239 ASN A C 1
ATOM 1931 O O . ASN A 1 239 ? -1.760 4.064 -5.056 1.00 88.31 239 ASN A O 1
ATOM 1935 N N . GLN A 1 240 ? 0.335 4.549 -5.707 1.00 90.94 240 GLN A N 1
ATOM 1936 C CA . GLN A 1 240 ? 0.184 4.153 -7.115 1.00 90.94 240 GLN A CA 1
ATOM 1937 C C . GLN A 1 240 ? 1.254 3.139 -7.540 1.00 90.94 240 GLN A C 1
ATOM 1939 O O . GLN A 1 240 ? 2.344 3.085 -6.974 1.00 90.94 240 GLN A O 1
ATOM 1944 N N . VAL A 1 241 ? 0.953 2.364 -8.576 1.00 91.75 241 VAL A N 1
ATOM 1945 C CA . VAL A 1 241 ? 1.895 1.533 -9.328 1.00 91.75 241 VAL A CA 1
ATOM 1946 C C . VAL A 1 241 ? 1.993 2.098 -10.738 1.00 91.75 241 VAL A C 1
ATOM 1948 O O . VAL A 1 241 ? 0.969 2.314 -11.384 1.00 91.75 241 VAL A O 1
ATOM 1951 N N . LEU A 1 242 ? 3.219 2.339 -11.194 1.00 93.62 242 LEU A N 1
ATOM 1952 C CA . LEU A 1 242 ? 3.560 2.744 -12.553 1.00 93.62 242 LEU A CA 1
ATOM 1953 C C . LEU A 1 242 ? 4.255 1.566 -13.233 1.00 93.62 242 LEU A C 1
ATOM 1955 O O . LEU A 1 242 ? 5.269 1.096 -12.725 1.00 93.62 242 LEU A O 1
ATOM 1959 N N . GLU A 1 243 ? 3.751 1.103 -14.368 1.00 94.75 243 GLU A N 1
ATOM 1960 C CA . GLU A 1 243 ? 4.356 0.014 -15.149 1.00 94.75 243 GLU A CA 1
ATOM 1961 C C . GLU A 1 243 ? 4.535 0.490 -16.590 1.00 94.75 243 GLU A C 1
ATOM 1963 O O . GLU A 1 243 ? 3.630 1.119 -17.133 1.00 94.75 243 GLU A O 1
ATOM 1968 N N . PHE A 1 244 ? 5.698 0.259 -17.200 1.00 96.06 244 PHE A N 1
ATOM 1969 C CA . PHE A 1 244 ? 5.956 0.621 -18.596 1.00 96.06 244 PHE A CA 1
ATOM 1970 C C . PHE A 1 244 ? 7.113 -0.159 -19.196 1.00 96.06 244 PHE A C 1
ATOM 1972 O O . PHE A 1 244 ? 8.037 -0.578 -18.499 1.00 96.06 244 PHE A O 1
ATOM 1979 N N . ASP A 1 245 ? 7.095 -0.247 -20.521 1.00 96.62 245 ASP A N 1
ATOM 1980 C CA . ASP A 1 245 ? 8.236 -0.698 -21.293 1.00 96.62 245 ASP A CA 1
ATOM 1981 C C . ASP A 1 245 ? 9.063 0.485 -21.789 1.00 96.62 245 ASP A C 1
ATOM 1983 O O . ASP A 1 245 ? 8.519 1.505 -22.222 1.00 96.62 245 ASP A O 1
ATOM 1987 N N . MET A 1 246 ? 10.384 0.333 -21.768 1.00 97.00 246 MET A N 1
ATOM 1988 C CA . MET A 1 246 ? 11.337 1.361 -22.166 1.00 97.00 246 MET A CA 1
ATOM 1989 C C . MET A 1 246 ? 12.357 0.804 -23.159 1.00 97.00 246 MET A C 1
ATOM 1991 O O . MET A 1 246 ? 13.058 -0.163 -22.873 1.00 97.00 246 MET A O 1
ATOM 1995 N N . LYS A 1 247 ? 12.485 1.447 -24.326 1.00 97.56 247 LYS A N 1
ATOM 1996 C CA . LYS A 1 247 ? 13.457 1.058 -25.356 1.00 97.56 247 LYS A CA 1
ATOM 1997 C C . LYS A 1 247 ? 14.127 2.267 -25.993 1.00 97.56 247 LYS A C 1
ATOM 1999 O O . LYS A 1 247 ? 13.462 3.114 -26.584 1.00 97.56 247 LYS A O 1
ATOM 2004 N N . PHE A 1 248 ? 15.453 2.302 -25.960 1.00 97.38 248 PHE A N 1
ATOM 2005 C CA . PHE A 1 248 ? 16.236 3.251 -26.746 1.00 97.38 248 PHE A CA 1
ATOM 2006 C C . PHE A 1 248 ? 16.365 2.749 -28.189 1.00 97.38 248 PHE A C 1
ATOM 2008 O O . PHE A 1 248 ? 16.749 1.604 -28.430 1.00 97.38 248 PHE A O 1
ATOM 2015 N N . LEU A 1 249 ? 16.007 3.596 -29.151 1.00 97.12 249 LEU A N 1
ATOM 2016 C CA . LEU A 1 249 ? 16.061 3.318 -30.588 1.00 97.12 249 LEU A CA 1
ATOM 2017 C C . LEU A 1 249 ? 17.355 3.826 -31.234 1.00 97.12 249 LEU A C 1
ATOM 2019 O O . LEU A 1 249 ? 17.691 3.404 -32.337 1.00 97.12 249 LEU A O 1
ATOM 2023 N N . THR A 1 250 ? 18.088 4.697 -30.542 1.00 96.19 250 THR A N 1
ATOM 2024 C CA . THR A 1 250 ? 19.432 5.140 -30.920 1.00 96.19 250 THR A CA 1
ATOM 2025 C C . THR A 1 250 ? 20.420 4.836 -29.798 1.00 96.19 250 THR A C 1
ATOM 2027 O O . THR A 1 250 ? 20.040 4.694 -28.636 1.00 96.19 250 THR A O 1
ATOM 2030 N N . ASN A 1 251 ? 21.698 4.719 -30.157 1.00 94.62 251 ASN A N 1
ATOM 2031 C CA . ASN A 1 251 ? 22.806 4.582 -29.218 1.00 94.62 251 ASN A CA 1
ATOM 2032 C C . ASN A 1 251 ? 23.853 5.661 -29.542 1.00 94.62 251 ASN A C 1
ATOM 2034 O O . ASN A 1 251 ? 24.730 5.421 -30.376 1.00 94.62 251 ASN A O 1
ATOM 2038 N N . PRO A 1 252 ? 23.698 6.884 -29.005 1.00 92.44 252 PRO A N 1
ATOM 2039 C CA . PRO A 1 252 ? 24.559 8.000 -29.372 1.00 92.44 252 PRO A CA 1
ATOM 2040 C C . PRO A 1 252 ? 25.991 7.799 -28.861 1.00 92.44 252 PRO A C 1
ATOM 2042 O O . PRO A 1 252 ? 26.218 7.280 -27.773 1.00 92.44 252 PRO A O 1
ATOM 2045 N N . TYR A 1 253 ? 26.975 8.240 -29.644 1.00 89.19 253 TYR A N 1
ATOM 2046 C CA . TYR A 1 253 ? 28.392 8.187 -29.274 1.00 89.19 253 TYR A CA 1
ATOM 2047 C C . TYR A 1 253 ? 28.874 9.562 -28.789 1.00 89.19 253 TYR A C 1
ATOM 2049 O O . TYR A 1 253 ? 29.678 10.225 -29.436 1.00 89.19 253 TYR A O 1
ATOM 2057 N N . ASP A 1 254 ? 28.327 10.020 -27.664 1.00 90.75 254 ASP A N 1
ATOM 2058 C CA . ASP A 1 254 ? 28.571 11.354 -27.087 1.00 90.75 254 ASP A CA 1
ATOM 2059 C C . ASP A 1 254 ? 29.272 11.304 -25.712 1.00 90.75 254 ASP A C 1
ATOM 2061 O O . ASP A 1 254 ? 29.347 12.300 -24.995 1.00 90.75 254 ASP A O 1
ATOM 2065 N N . GLY A 1 255 ? 29.774 10.126 -25.323 1.00 92.06 255 GLY A N 1
ATOM 2066 C CA . GLY A 1 255 ? 30.377 9.869 -24.010 1.00 92.06 255 GLY A CA 1
ATOM 2067 C C . GLY A 1 255 ? 29.369 9.624 -22.877 1.00 92.06 255 GLY A C 1
ATOM 2068 O O . GLY A 1 255 ? 29.771 9.166 -21.804 1.00 92.06 255 GLY A O 1
ATOM 2069 N N . VAL A 1 256 ? 28.073 9.870 -23.104 1.00 93.75 256 VAL A N 1
ATOM 2070 C CA . VAL A 1 256 ? 26.977 9.541 -22.178 1.00 93.75 256 VAL A CA 1
ATOM 2071 C C . VAL A 1 256 ? 26.231 8.290 -22.641 1.00 93.75 256 VAL A C 1
ATOM 2073 O O . VAL A 1 256 ? 25.949 7.424 -21.814 1.00 93.75 256 VAL A O 1
ATOM 2076 N N . GLY A 1 257 ? 25.970 8.160 -23.943 1.00 95.56 257 GLY A N 1
ATOM 2077 C CA . GLY A 1 257 ? 25.243 7.039 -24.534 1.00 95.56 257 GLY A CA 1
ATOM 2078 C C . GLY A 1 257 ? 23.734 7.120 -24.308 1.00 95.56 257 GLY A C 1
ATOM 2079 O O . GLY A 1 257 ? 23.153 8.208 -24.230 1.00 95.56 257 GLY A O 1
ATOM 2080 N N . ARG A 1 258 ? 23.071 5.961 -24.210 1.00 96.81 258 ARG A N 1
ATOM 2081 C CA . ARG A 1 258 ? 21.638 5.913 -23.903 1.00 96.81 258 ARG A CA 1
ATOM 2082 C C . ARG A 1 258 ? 21.388 6.489 -22.524 1.00 96.81 258 ARG A C 1
ATOM 2084 O O . ARG A 1 258 ? 21.923 5.986 -21.536 1.00 96.81 258 ARG A O 1
ATOM 2091 N N . HIS A 1 259 ? 20.571 7.534 -22.454 1.00 95.69 259 HIS A N 1
ATOM 2092 C CA . HIS A 1 259 ? 20.222 8.160 -21.186 1.00 95.69 259 HIS A CA 1
ATOM 2093 C C . HIS A 1 259 ? 18.802 8.711 -21.224 1.00 95.69 259 HIS A C 1
ATOM 2095 O O . HIS A 1 259 ? 18.452 9.490 -22.106 1.00 95.69 259 HIS A O 1
ATOM 2101 N N . GLY A 1 260 ? 17.960 8.260 -20.301 1.00 95.44 260 GLY A N 1
ATOM 2102 C CA . GLY A 1 260 ? 16.553 8.643 -20.238 1.00 95.44 260 GLY A CA 1
ATOM 2103 C C . GLY A 1 260 ? 15.768 7.795 -19.245 1.00 95.44 260 GLY A C 1
ATOM 2104 O O . GLY A 1 260 ? 16.292 6.826 -18.692 1.00 95.44 260 GLY A O 1
ATOM 2105 N N . GLY A 1 261 ? 14.515 8.165 -19.004 1.00 95.44 261 GLY A N 1
ATOM 2106 C CA . GLY A 1 261 ? 13.666 7.474 -18.039 1.00 95.44 261 GLY A CA 1
ATOM 2107 C C . GLY A 1 261 ? 12.375 8.210 -17.722 1.00 95.44 261 GLY A C 1
ATOM 2108 O O . GLY A 1 261 ? 11.877 8.995 -18.529 1.00 95.44 261 GLY A O 1
ATOM 2109 N N . ILE A 1 262 ? 11.847 7.958 -16.527 1.00 94.69 262 ILE A N 1
ATOM 2110 C CA . ILE A 1 262 ? 10.628 8.569 -15.994 1.00 94.69 262 ILE A CA 1
ATOM 2111 C C . ILE A 1 262 ? 10.978 9.551 -14.875 1.00 94.69 262 ILE A C 1
ATOM 2113 O O . ILE A 1 262 ? 11.851 9.294 -14.046 1.00 94.69 262 ILE A O 1
ATOM 2117 N N . TYR A 1 263 ? 10.272 10.674 -14.833 1.00 92.31 263 TYR A N 1
ATOM 2118 C CA . TYR A 1 263 ? 10.290 11.617 -13.726 1.00 92.31 263 TYR A CA 1
ATOM 2119 C C . TYR A 1 263 ? 8.863 11.935 -13.298 1.00 92.31 263 TYR A C 1
ATOM 2121 O O . TYR A 1 263 ? 7.922 11.895 -14.089 1.00 92.31 263 TYR A O 1
ATOM 2129 N N . TYR A 1 264 ? 8.693 12.277 -12.034 1.00 90.56 264 TYR A N 1
ATOM 2130 C CA . TYR A 1 264 ? 7.404 12.665 -11.504 1.00 90.56 264 TYR A CA 1
ATOM 2131 C C . TYR A 1 264 ? 7.554 13.578 -10.303 1.00 90.56 264 TYR A C 1
ATOM 2133 O O . TYR A 1 264 ? 8.622 13.700 -9.692 1.00 90.56 264 TYR A O 1
ATOM 2141 N N . GLY A 1 265 ? 6.449 14.249 -9.996 1.00 81.75 265 GLY A N 1
ATOM 2142 C CA . GLY A 1 265 ? 6.452 15.271 -8.979 1.00 81.75 265 GLY A CA 1
ATOM 2143 C C . GLY A 1 265 ? 7.194 16.512 -9.461 1.00 81.75 265 GLY A C 1
ATOM 2144 O O . GLY A 1 265 ? 8.105 16.978 -8.782 1.00 81.75 265 GLY A O 1
ATOM 2145 N N . ASN A 1 266 ? 6.816 17.036 -10.633 1.00 79.81 266 ASN A N 1
ATOM 2146 C CA . ASN A 1 266 ? 7.394 18.259 -11.192 1.00 79.81 266 ASN A CA 1
ATOM 2147 C C . ASN A 1 266 ? 6.406 19.432 -11.181 1.00 79.81 266 ASN A C 1
ATOM 2149 O O . ASN A 1 266 ? 5.205 19.231 -11.356 1.00 79.81 266 ASN A O 1
ATOM 2153 N N . HIS A 1 267 ? 6.911 20.651 -10.972 1.00 80.25 267 HIS A N 1
ATOM 2154 C CA . HIS A 1 267 ? 6.136 21.893 -11.075 1.00 80.25 267 HIS A CA 1
ATOM 2155 C C . HIS A 1 267 ? 5.939 22.352 -12.518 1.00 80.25 267 HIS A C 1
ATOM 2157 O O . HIS A 1 267 ? 4.942 23.013 -12.807 1.00 80.25 267 HIS A O 1
ATOM 2163 N N . SER A 1 268 ? 6.864 22.001 -13.409 1.00 78.75 268 SER A N 1
ATOM 2164 C CA . SER A 1 268 ? 6.812 22.362 -14.820 1.00 78.75 268 SER A CA 1
ATOM 2165 C C . SER A 1 268 ? 6.956 21.132 -15.715 1.00 78.75 268 SER A C 1
ATOM 2167 O O . SER A 1 268 ? 7.331 20.047 -15.275 1.00 78.75 268 SER A O 1
ATOM 2169 N N . PHE A 1 269 ? 6.618 21.285 -16.992 1.00 73.94 269 PHE A N 1
ATOM 2170 C CA . PHE A 1 269 ? 6.780 20.232 -17.997 1.00 73.94 269 PHE A CA 1
ATOM 2171 C C . PHE A 1 269 ? 8.159 20.267 -18.677 1.00 73.94 269 PHE A C 1
ATOM 2173 O O . PHE A 1 269 ? 8.538 19.317 -19.356 1.00 73.94 269 PHE A O 1
ATOM 2180 N N . ASP A 1 270 ? 8.896 21.373 -18.544 1.00 69.50 270 ASP A N 1
ATOM 2181 C CA . ASP A 1 270 ? 10.040 21.708 -19.394 1.00 69.50 270 ASP A CA 1
ATOM 2182 C C . ASP A 1 270 ? 11.401 21.288 -18.819 1.00 69.50 270 ASP A C 1
ATOM 2184 O O . ASP A 1 270 ? 12.366 21.184 -19.581 1.00 69.50 270 ASP A O 1
ATOM 2188 N N . ARG A 1 271 ? 11.494 21.021 -17.507 1.00 67.56 271 ARG A N 1
ATOM 2189 C CA . ARG A 1 271 ? 12.763 20.726 -16.823 1.00 67.56 271 ARG A CA 1
ATOM 2190 C C . ARG A 1 271 ? 12.653 19.549 -15.873 1.00 67.56 271 ARG A C 1
ATOM 2192 O O . ARG A 1 271 ? 12.079 19.675 -14.797 1.00 67.56 271 ARG A O 1
ATOM 2199 N N . ARG A 1 272 ? 13.303 18.418 -16.176 1.00 71.19 272 ARG A N 1
ATOM 2200 C CA . ARG A 1 272 ? 13.380 17.304 -15.210 1.00 71.19 272 ARG A CA 1
ATOM 2201 C C . ARG A 1 272 ? 14.210 17.656 -13.960 1.00 71.19 272 ARG A C 1
ATOM 2203 O O . ARG A 1 272 ? 14.141 16.934 -12.968 1.00 71.19 272 ARG A O 1
ATOM 2210 N N . ALA A 1 273 ? 15.043 18.692 -14.037 1.00 66.69 273 ALA A N 1
ATOM 2211 C CA . ALA A 1 273 ? 16.045 19.028 -13.029 1.00 66.69 273 ALA A CA 1
ATOM 2212 C C . ALA A 1 273 ? 15.471 19.725 -11.778 1.00 66.69 273 ALA A C 1
ATOM 2214 O O . ALA A 1 273 ? 16.168 19.818 -10.767 1.00 66.69 273 ALA A O 1
ATOM 2215 N N . ASP A 1 274 ? 14.206 20.153 -11.801 1.00 69.44 274 ASP A N 1
ATOM 2216 C CA . ASP A 1 274 ? 13.626 21.042 -10.784 1.00 69.44 274 ASP A CA 1
ATOM 2217 C C . ASP A 1 274 ? 13.032 20.280 -9.582 1.00 69.44 274 ASP A C 1
ATOM 2219 O O . ASP A 1 274 ? 11.856 20.391 -9.224 1.00 69.44 274 ASP A O 1
ATOM 2223 N N . GLY A 1 275 ? 13.878 19.495 -8.908 1.00 62.81 275 GLY A N 1
ATOM 2224 C CA . GLY A 1 275 ? 13.496 18.868 -7.640 1.00 62.81 275 GLY A CA 1
ATOM 2225 C C . GLY A 1 275 ? 12.572 17.657 -7.802 1.00 62.81 275 GLY A C 1
ATOM 2226 O O . GLY A 1 275 ? 11.670 17.463 -6.986 1.00 62.81 275 GLY A O 1
ATOM 2227 N N . ASN A 1 276 ? 12.776 16.865 -8.854 1.00 76.19 276 ASN A N 1
ATOM 2228 C CA . ASN A 1 276 ? 11.929 15.719 -9.181 1.00 76.19 276 ASN A CA 1
ATOM 2229 C C . ASN A 1 276 ? 12.422 14.421 -8.544 1.00 76.19 276 ASN A C 1
ATOM 2231 O O . ASN A 1 276 ? 13.598 14.282 -8.202 1.00 76.19 276 ASN A O 1
ATOM 2235 N N . THR A 1 277 ? 11.508 13.460 -8.427 1.00 87.50 277 THR A N 1
ATOM 2236 C CA . THR A 1 277 ? 11.852 12.055 -8.193 1.00 87.50 277 THR A CA 1
ATOM 2237 C C . THR A 1 277 ? 11.760 11.313 -9.521 1.00 87.50 277 THR A C 1
ATOM 2239 O O . THR A 1 277 ? 10.909 11.634 -10.353 1.00 87.50 277 THR A O 1
ATOM 2242 N N . GLY A 1 278 ? 12.644 10.354 -9.762 1.00 90.81 278 GLY A N 1
ATOM 2243 C CA . GLY A 1 278 ? 12.600 9.598 -11.004 1.00 90.81 278 GLY A CA 1
ATOM 2244 C C . GLY A 1 278 ? 13.523 8.397 -11.029 1.00 90.81 278 GLY A C 1
ATOM 2245 O O . GLY A 1 278 ? 14.346 8.190 -10.134 1.00 90.81 278 GLY A O 1
ATOM 2246 N N . VAL A 1 279 ? 13.347 7.613 -12.087 1.00 93.50 279 VAL A N 1
ATOM 2247 C CA . VAL A 1 279 ? 14.160 6.444 -12.408 1.00 93.50 279 VAL A CA 1
ATOM 2248 C C . VAL A 1 279 ? 14.658 6.615 -13.831 1.00 93.50 279 VAL A C 1
ATOM 2250 O O . VAL A 1 279 ? 13.853 6.803 -14.745 1.00 93.50 279 VAL A O 1
ATOM 2253 N N . ASP A 1 280 ? 15.970 6.555 -14.026 1.00 94.62 280 ASP A N 1
ATOM 2254 C CA . ASP A 1 280 ? 16.578 6.611 -15.353 1.00 94.62 280 ASP A CA 1
ATOM 2255 C C . ASP A 1 280 ? 17.588 5.488 -15.581 1.00 94.62 280 ASP A C 1
ATOM 2257 O O . ASP A 1 280 ? 18.059 4.853 -14.639 1.00 94.62 280 ASP A O 1
ATOM 2261 N N . TRP A 1 281 ? 17.872 5.232 -16.854 1.00 96.00 281 TRP A N 1
ATOM 2262 C CA . TRP A 1 281 ? 19.015 4.452 -17.315 1.00 96.00 281 TRP A CA 1
ATOM 2263 C C . TRP A 1 281 ? 20.082 5.394 -17.860 1.00 96.00 281 TRP A C 1
ATOM 2265 O O . TRP A 1 281 ? 19.722 6.362 -18.525 1.00 96.00 281 TRP A O 1
ATOM 2275 N N . ILE A 1 282 ? 21.365 5.085 -17.665 1.00 95.56 282 ILE A N 1
ATOM 2276 C CA . ILE A 1 282 ? 22.488 5.796 -18.291 1.00 95.56 282 ILE A CA 1
ATOM 2277 C C . ILE A 1 282 ? 23.581 4.814 -18.757 1.00 95.56 282 ILE A C 1
ATOM 2279 O O . ILE A 1 282 ? 23.913 3.875 -18.040 1.00 95.56 282 ILE A O 1
ATOM 2283 N N . ASP A 1 283 ? 24.183 5.034 -19.932 1.00 96.00 283 ASP A N 1
ATOM 2284 C CA . ASP A 1 283 ? 25.295 4.215 -20.467 1.00 96.00 283 ASP A CA 1
ATOM 2285 C C . ASP A 1 283 ? 26.701 4.716 -20.082 1.00 96.00 283 ASP A C 1
ATOM 2287 O O . ASP A 1 283 ? 27.706 4.033 -20.338 1.00 96.00 283 ASP A O 1
ATOM 2291 N N . ARG A 1 284 ? 26.772 5.898 -19.463 1.00 93.25 284 ARG A N 1
ATOM 2292 C CA . ARG A 1 284 ? 28.001 6.621 -19.127 1.00 93.25 284 ARG A CA 1
ATOM 2293 C C . ARG A 1 284 ? 28.928 5.751 -18.286 1.00 93.25 284 ARG A C 1
ATOM 2295 O O . ARG A 1 284 ? 28.546 5.265 -17.228 1.00 93.25 284 ARG A O 1
ATOM 2302 N N . THR A 1 285 ? 30.179 5.615 -18.722 1.00 90.56 285 THR A N 1
ATOM 2303 C CA . THR A 1 285 ? 31.146 4.643 -18.178 1.00 90.56 285 THR A CA 1
ATOM 2304 C C . THR A 1 285 ? 31.265 4.648 -16.652 1.00 90.56 285 THR A C 1
ATOM 2306 O O . THR A 1 285 ? 31.397 3.585 -16.055 1.00 90.56 285 THR A O 1
ATOM 2309 N N . ARG A 1 286 ? 31.206 5.822 -16.009 1.00 88.69 286 ARG A N 1
ATOM 2310 C CA . ARG A 1 286 ? 31.407 5.956 -14.555 1.00 88.69 286 ARG A CA 1
ATOM 2311 C C . ARG A 1 286 ? 30.220 5.517 -13.690 1.00 88.69 286 ARG A C 1
ATOM 2313 O O . ARG A 1 286 ? 30.417 5.229 -12.518 1.00 88.69 286 ARG A O 1
ATOM 2320 N N . ASP A 1 287 ? 29.004 5.528 -14.227 1.00 88.25 287 ASP A N 1
ATOM 2321 C CA . ASP A 1 287 ? 27.768 5.296 -13.465 1.00 88.25 287 ASP A CA 1
ATOM 2322 C C . ASP A 1 287 ? 26.715 4.557 -14.291 1.00 88.25 287 ASP A C 1
ATOM 2324 O O . ASP A 1 287 ? 25.518 4.777 -14.118 1.00 88.25 287 ASP A O 1
ATOM 2328 N N . ARG A 1 288 ? 27.173 3.684 -15.195 1.00 93.19 288 ARG A N 1
ATOM 2329 C CA . ARG A 1 288 ? 26.304 2.927 -16.091 1.00 93.19 288 ARG A CA 1
ATOM 2330 C C . ARG A 1 288 ? 25.270 2.135 -15.299 1.00 93.19 288 ARG A C 1
ATOM 2332 O O . ARG A 1 288 ? 25.642 1.334 -14.439 1.00 93.19 288 ARG A O 1
ATOM 2339 N N . GLY A 1 289 ? 24.000 2.287 -15.663 1.00 93.88 289 GLY A N 1
ATOM 2340 C CA . GLY A 1 289 ? 22.911 1.509 -15.093 1.00 93.88 289 GLY A CA 1
ATOM 2341 C C . GLY A 1 289 ? 21.670 2.301 -14.709 1.00 93.88 289 GLY A C 1
ATOM 2342 O O . GLY A 1 289 ? 21.472 3.428 -15.161 1.00 93.88 289 GLY A O 1
ATOM 2343 N N . TYR A 1 290 ? 20.829 1.687 -13.870 1.00 94.19 290 TYR A N 1
ATOM 2344 C CA . TYR A 1 290 ? 19.636 2.339 -13.330 1.00 94.19 290 TYR A CA 1
ATOM 2345 C C . TYR A 1 290 ? 19.969 3.228 -12.143 1.00 94.19 290 TYR A C 1
ATOM 2347 O O . TYR A 1 290 ? 20.690 2.807 -11.234 1.00 94.19 290 TYR A O 1
ATOM 2355 N N . ARG A 1 291 ? 19.377 4.419 -12.101 1.00 91.69 291 ARG A N 1
ATOM 2356 C CA . ARG A 1 291 ? 19.534 5.357 -10.988 1.00 91.69 291 ARG A CA 1
ATOM 2357 C C . ARG A 1 291 ? 18.175 5.791 -10.474 1.00 91.69 291 ARG A C 1
ATOM 2359 O O . ARG A 1 291 ? 17.267 6.065 -11.255 1.00 91.69 291 ARG A O 1
ATOM 2366 N N . PHE A 1 292 ? 18.068 5.880 -9.154 1.00 90.12 292 PHE A N 1
ATOM 2367 C CA . PHE A 1 292 ? 16.981 6.578 -8.483 1.00 90.12 292 PHE A CA 1
ATOM 2368 C C . PHE A 1 292 ? 17.512 7.907 -7.970 1.00 90.12 292 PHE A C 1
ATOM 2370 O O . PHE A 1 292 ? 18.473 7.923 -7.199 1.00 90.12 292 PHE A O 1
ATOM 2377 N N . TYR A 1 293 ? 16.894 9.007 -8.384 1.00 84.44 293 TYR A N 1
ATOM 2378 C CA . TYR A 1 293 ? 17.300 10.344 -7.960 1.00 84.44 293 TYR A CA 1
ATOM 2379 C C . TYR A 1 293 ? 16.205 11.025 -7.148 1.00 84.44 293 TYR A C 1
ATOM 2381 O O . TYR A 1 293 ? 15.011 10.896 -7.435 1.00 84.44 293 TYR A O 1
ATOM 2389 N N . ARG A 1 294 ? 16.639 11.749 -6.113 1.00 75.44 294 ARG A N 1
ATOM 2390 C CA . ARG A 1 294 ? 15.796 12.494 -5.179 1.00 75.44 294 ARG A CA 1
ATOM 2391 C C . ARG A 1 294 ? 16.215 13.961 -5.262 1.00 75.44 294 ARG A C 1
ATOM 2393 O O . ARG A 1 294 ? 17.277 14.309 -4.776 1.00 75.44 294 ARG A O 1
ATOM 2400 N N . THR A 1 295 ? 15.385 14.805 -5.872 1.00 61.62 295 THR A N 1
ATOM 2401 C CA . THR A 1 295 ? 15.491 16.278 -5.871 1.00 61.62 295 THR A CA 1
ATOM 2402 C C . THR A 1 295 ? 16.798 16.908 -6.382 1.00 61.62 295 THR A C 1
ATOM 2404 O O . THR A 1 295 ? 17.760 17.044 -5.641 1.00 61.62 295 THR A O 1
ATOM 2407 N N . GLY A 1 296 ? 16.750 17.496 -7.584 1.00 58.34 296 GLY A N 1
ATOM 2408 C CA . GLY A 1 296 ? 17.698 18.536 -8.010 1.00 58.34 296 GLY A CA 1
ATOM 2409 C C . GLY A 1 296 ? 18.928 18.029 -8.765 1.00 58.34 296 GLY A C 1
ATOM 2410 O O . GLY A 1 296 ? 19.311 16.870 -8.679 1.00 58.34 296 GLY A O 1
ATOM 2411 N N . TRP A 1 297 ? 19.536 18.917 -9.555 1.00 48.44 297 TRP A N 1
ATOM 2412 C CA . TRP A 1 297 ? 20.692 18.622 -10.416 1.00 48.44 297 TRP A CA 1
ATOM 2413 C C . TRP A 1 297 ? 22.021 18.502 -9.651 1.00 48.44 297 TRP A C 1
ATOM 2415 O O . TRP A 1 297 ? 23.030 18.102 -10.234 1.00 48.44 297 TRP A O 1
ATOM 2425 N N . TYR A 1 298 ? 22.042 18.865 -8.365 1.00 52.78 298 TYR A N 1
ATOM 2426 C CA . TYR A 1 298 ? 23.274 18.876 -7.589 1.00 52.78 298 TYR A CA 1
ATOM 2427 C C . TYR A 1 298 ? 23.643 17.456 -7.140 1.00 52.78 298 TYR A C 1
ATOM 2429 O O . TYR A 1 298 ? 22.831 16.783 -6.511 1.00 52.78 298 TYR A O 1
ATOM 2437 N N . PRO A 1 299 ? 24.857 16.985 -7.474 1.00 46.78 299 PRO A N 1
ATOM 2438 C CA . PRO A 1 299 ? 25.330 15.633 -7.206 1.00 46.78 299 PRO A CA 1
ATOM 2439 C C . PRO A 1 299 ? 25.738 15.434 -5.737 1.00 46.78 299 PRO A C 1
ATOM 2441 O O . PRO A 1 299 ? 26.703 14.726 -5.472 1.00 46.78 299 PRO A O 1
ATOM 2444 N N . ASP A 1 300 ? 25.025 16.041 -4.791 1.00 50.56 300 ASP A N 1
ATOM 2445 C CA . ASP A 1 300 ? 25.165 15.679 -3.383 1.00 50.56 300 ASP A CA 1
ATOM 2446 C C . ASP A 1 300 ? 24.554 14.288 -3.228 1.00 50.56 300 ASP A C 1
ATOM 2448 O O . ASP A 1 300 ? 23.331 14.208 -3.252 1.00 50.56 300 ASP A O 1
ATOM 2452 N N . ASP A 1 301 ? 25.389 13.235 -3.191 1.00 52.03 301 ASP A N 1
ATOM 2453 C CA . ASP A 1 301 ? 25.249 11.847 -2.670 1.00 52.03 301 ASP A CA 1
ATOM 2454 C C . ASP A 1 301 ? 23.865 11.141 -2.647 1.00 52.03 301 ASP A C 1
ATOM 2456 O O . ASP A 1 301 ? 23.693 10.073 -2.064 1.00 52.03 301 ASP A O 1
ATOM 2460 N N . SER A 1 302 ? 22.853 11.686 -3.305 1.00 57.47 302 SER A N 1
ATOM 2461 C CA . SER A 1 302 ? 21.437 11.330 -3.178 1.00 57.47 302 SER A CA 1
ATOM 2462 C C . SER A 1 302 ? 20.944 10.498 -4.356 1.00 57.47 302 SER A C 1
ATOM 2464 O O . SER A 1 302 ? 19.846 9.936 -4.307 1.00 57.47 302 SER A O 1
ATOM 2466 N N . ASN A 1 303 ? 21.772 10.375 -5.398 1.00 64.94 303 ASN A N 1
ATOM 2467 C CA . ASN A 1 303 ? 21.556 9.435 -6.485 1.00 64.94 303 ASN A CA 1
ATOM 2468 C C . ASN A 1 303 ? 21.975 8.045 -6.023 1.00 64.94 303 ASN A C 1
ATOM 2470 O O . ASN A 1 303 ? 23.161 7.748 -5.887 1.00 64.94 303 ASN A O 1
ATOM 2474 N N . VAL A 1 304 ? 20.992 7.176 -5.826 1.00 75.38 304 VAL A N 1
ATOM 2475 C CA . VAL A 1 304 ? 21.247 5.773 -5.519 1.00 75.38 304 VAL A CA 1
ATOM 2476 C C . VAL A 1 304 ? 21.407 5.040 -6.845 1.00 75.38 304 VAL A C 1
ATOM 2478 O O . VAL A 1 304 ? 20.444 4.901 -7.606 1.00 75.38 304 VAL A O 1
ATOM 2481 N N . LEU A 1 305 ? 22.628 4.584 -7.140 1.00 79.00 305 LEU A N 1
ATOM 2482 C CA . LEU A 1 305 ? 22.851 3.634 -8.226 1.00 79.00 305 LEU A CA 1
ATOM 2483 C C . LEU A 1 305 ? 22.172 2.321 -7.836 1.00 79.00 305 LEU A C 1
ATOM 2485 O O . LEU A 1 305 ? 22.572 1.661 -6.880 1.00 79.00 305 LEU A O 1
ATOM 2489 N N . LEU A 1 306 ? 21.117 1.970 -8.560 1.00 78.88 306 LEU A N 1
ATOM 2490 C CA . LEU A 1 306 ? 20.312 0.792 -8.268 1.00 78.88 306 LEU A CA 1
ATOM 2491 C C . LEU A 1 306 ? 20.975 -0.467 -8.827 1.00 78.88 306 LEU A C 1
ATOM 2493 O O . LEU A 1 306 ? 20.998 -1.508 -8.173 1.00 78.88 306 LEU A O 1
ATOM 2497 N N . LEU A 1 307 ? 21.516 -0.384 -10.047 1.00 80.00 307 LEU A N 1
ATOM 2498 C CA . LEU A 1 307 ? 22.007 -1.562 -10.755 1.00 80.00 307 LEU A CA 1
ATOM 2499 C C . LEU A 1 307 ? 23.021 -1.233 -11.830 1.00 80.00 307 LEU A C 1
ATOM 2501 O O . LEU A 1 307 ? 22.684 -0.511 -12.760 1.00 80.00 307 LEU A O 1
ATOM 2505 N N . GLN A 1 308 ? 24.182 -1.879 -11.790 1.00 82.31 308 GLN A N 1
ATOM 2506 C CA . GLN A 1 308 ? 25.106 -1.905 -12.922 1.00 82.31 308 GLN A CA 1
ATOM 2507 C C . GLN A 1 308 ? 24.771 -3.093 -13.831 1.00 82.31 308 GLN A C 1
ATOM 2509 O O . GLN A 1 308 ? 25.124 -4.236 -13.543 1.00 82.31 308 GLN A O 1
ATOM 2514 N N . LYS A 1 309 ? 24.072 -2.830 -14.938 1.00 82.25 309 LYS A N 1
ATOM 2515 C CA . LYS A 1 309 ? 23.836 -3.801 -16.020 1.00 82.25 309 LYS A CA 1
ATOM 2516 C C . LYS A 1 309 ? 24.539 -3.342 -17.296 1.00 82.25 309 LYS A C 1
ATOM 2518 O O . LYS A 1 309 ? 24.896 -2.176 -17.445 1.00 82.25 309 LYS A O 1
ATOM 2523 N N . LYS A 1 310 ? 24.736 -4.274 -18.232 1.00 87.62 310 LYS A N 1
ATOM 2524 C CA . LYS A 1 310 ? 25.248 -3.942 -19.571 1.00 87.62 310 LYS A CA 1
ATOM 2525 C C . LYS A 1 310 ? 24.192 -3.256 -20.438 1.00 87.62 310 LYS A C 1
ATOM 2527 O O . LYS A 1 310 ? 24.557 -2.403 -21.231 1.00 87.62 310 LYS A O 1
ATOM 2532 N N . GLU A 1 311 ? 22.924 -3.616 -20.254 1.00 93.31 311 GLU A N 1
ATOM 2533 C CA . GLU A 1 311 ? 21.797 -3.189 -21.083 1.00 93.31 311 GLU A CA 1
ATOM 2534 C C . GLU A 1 311 ? 20.585 -2.815 -20.209 1.00 93.31 311 GLU A C 1
ATOM 2536 O O . GLU A 1 311 ? 20.404 -3.438 -19.152 1.00 93.31 311 GLU A O 1
ATOM 2541 N N . PRO A 1 312 ? 19.768 -1.825 -20.624 1.00 93.25 312 PRO A N 1
ATOM 2542 C CA . PRO A 1 312 ? 18.520 -1.494 -19.943 1.00 93.25 312 PRO A CA 1
ATOM 2543 C C . PRO A 1 312 ? 17.539 -2.664 -20.033 1.00 93.25 312 PRO A C 1
ATOM 2545 O O . PRO A 1 312 ? 17.500 -3.375 -21.038 1.00 93.25 312 PRO A O 1
ATOM 2548 N N . VAL A 1 313 ? 16.724 -2.847 -18.993 1.00 93.44 313 VAL A N 1
ATOM 2549 C CA . VAL A 1 313 ? 15.632 -3.823 -19.047 1.00 93.44 313 VAL A CA 1
ATOM 2550 C C . VAL A 1 313 ? 14.491 -3.282 -19.901 1.00 93.44 313 VAL A C 1
ATOM 2552 O O . VAL A 1 313 ? 14.280 -2.070 -19.980 1.00 93.44 313 VAL A O 1
ATOM 2555 N N . ASN A 1 314 ? 13.725 -4.190 -20.503 1.00 94.62 314 ASN A N 1
ATOM 2556 C CA . ASN A 1 314 ? 12.587 -3.796 -21.327 1.00 94.62 314 ASN A CA 1
ATOM 2557 C C . ASN A 1 314 ? 11.415 -3.279 -20.494 1.00 94.62 314 ASN A C 1
ATOM 2559 O O . ASN A 1 314 ? 10.747 -2.377 -20.972 1.00 94.62 314 ASN A O 1
ATOM 2563 N N . HIS A 1 315 ? 11.178 -3.824 -19.294 1.00 96.12 315 HIS A N 1
ATOM 2564 C CA . HIS A 1 315 ? 10.004 -3.528 -18.467 1.00 96.12 315 HIS A CA 1
ATOM 2565 C C . HIS A 1 315 ? 10.397 -3.001 -17.085 1.00 96.12 315 HIS A C 1
ATOM 2567 O O . HIS A 1 315 ? 11.232 -3.598 -16.400 1.00 96.12 315 HIS A O 1
ATOM 2573 N N . LEU A 1 316 ? 9.766 -1.909 -16.663 1.00 95.69 316 LEU A N 1
ATOM 2574 C CA . LEU A 1 316 ? 9.949 -1.287 -15.357 1.00 95.69 316 LEU A CA 1
ATOM 2575 C C . LEU A 1 316 ? 8.619 -1.169 -14.625 1.00 95.69 316 LEU A C 1
ATOM 2577 O O . LEU A 1 316 ? 7.627 -0.704 -15.185 1.00 95.69 316 LEU A O 1
ATOM 2581 N N . LYS A 1 317 ? 8.648 -1.504 -13.336 1.00 95.56 317 LYS A N 1
ATOM 2582 C CA . LYS A 1 317 ? 7.547 -1.312 -12.395 1.00 95.56 317 LYS A CA 1
ATOM 2583 C C . LYS A 1 317 ? 8.019 -0.474 -11.215 1.00 95.56 317 LYS A C 1
ATOM 2585 O O . LYS A 1 317 ? 9.034 -0.774 -10.593 1.00 95.56 317 LYS A O 1
ATOM 2590 N N . ILE A 1 318 ? 7.277 0.577 -10.896 1.00 94.81 318 ILE A N 1
ATOM 2591 C CA . ILE A 1 318 ? 7.548 1.489 -9.786 1.00 94.81 318 ILE A CA 1
ATOM 2592 C C . ILE A 1 318 ? 6.311 1.523 -8.901 1.00 94.81 318 ILE A C 1
ATOM 2594 O O . ILE A 1 318 ? 5.252 1.986 -9.309 1.00 94.81 318 ILE A O 1
ATOM 2598 N N . ILE A 1 319 ? 6.451 1.048 -7.674 1.00 92.94 319 ILE A N 1
ATOM 2599 C CA . ILE A 1 319 ? 5.419 1.103 -6.645 1.00 92.94 319 ILE A CA 1
ATOM 2600 C C . ILE A 1 319 ? 5.729 2.293 -5.747 1.00 92.94 319 ILE A C 1
ATOM 2602 O O . ILE A 1 319 ? 6.799 2.351 -5.146 1.00 92.94 319 ILE A O 1
ATOM 2606 N N . ILE A 1 320 ? 4.787 3.220 -5.632 1.00 91.62 320 ILE A N 1
ATOM 2607 C CA . ILE A 1 320 ? 4.871 4.411 -4.793 1.00 91.62 320 ILE A CA 1
ATOM 2608 C C . ILE A 1 320 ? 3.887 4.219 -3.644 1.00 91.62 320 ILE A C 1
ATOM 2610 O O . ILE A 1 320 ? 2.674 4.304 -3.833 1.00 91.62 320 ILE A O 1
ATOM 2614 N N . LYS A 1 321 ? 4.388 3.933 -2.443 1.00 88.94 321 LYS A N 1
ATOM 2615 C CA . LYS A 1 321 ? 3.551 3.723 -1.256 1.00 88.94 321 LYS A CA 1
ATOM 2616 C C . LYS A 1 321 ? 2.985 5.041 -0.729 1.00 88.94 321 LYS A C 1
ATOM 2618 O O . LYS A 1 321 ? 3.476 6.127 -1.037 1.00 88.94 321 LYS A O 1
ATOM 2623 N N . SER A 1 322 ? 1.968 4.939 0.126 1.00 85.31 322 SER A N 1
ATOM 2624 C CA . SER A 1 322 ? 1.320 6.097 0.752 1.00 85.31 322 SER A CA 1
ATOM 2625 C C . SER A 1 322 ? 2.275 6.974 1.576 1.00 85.31 322 SER A C 1
ATOM 2627 O O . SER A 1 322 ? 2.114 8.192 1.633 1.00 85.31 322 SER A O 1
ATOM 2629 N N . ASN A 1 323 ? 3.300 6.359 2.172 1.00 82.44 323 ASN A N 1
ATOM 2630 C CA . ASN A 1 323 ? 4.345 7.015 2.961 1.00 82.44 323 ASN A CA 1
ATOM 2631 C C . ASN A 1 323 ? 5.480 7.632 2.111 1.00 82.44 323 ASN A C 1
ATOM 2633 O O . ASN A 1 323 ? 6.442 8.147 2.675 1.00 82.44 323 ASN A O 1
ATOM 2637 N N . GLY A 1 324 ? 5.404 7.568 0.774 1.00 85.25 324 GLY A N 1
ATOM 2638 C CA . GLY A 1 324 ? 6.445 8.065 -0.136 1.00 85.25 324 GLY A CA 1
ATOM 2639 C C . GLY A 1 324 ? 7.651 7.133 -0.314 1.00 85.25 324 GLY A C 1
ATOM 2640 O O . GLY A 1 324 ? 8.646 7.516 -0.937 1.00 85.25 324 GLY A O 1
ATOM 2641 N N . GLU A 1 325 ? 7.594 5.914 0.223 1.00 87.88 325 GLU A N 1
ATOM 2642 C CA . GLU A 1 325 ? 8.552 4.861 -0.106 1.00 87.88 325 GLU A CA 1
ATOM 2643 C C . GLU A 1 325 ? 8.312 4.355 -1.531 1.00 87.88 325 GLU A C 1
ATOM 2645 O O . GLU A 1 325 ? 7.174 4.124 -1.945 1.00 87.88 325 GLU A O 1
ATOM 2650 N N . HIS A 1 326 ? 9.400 4.139 -2.258 1.00 90.69 326 HIS A N 1
ATOM 2651 C CA . HIS A 1 326 ? 9.396 3.567 -3.589 1.00 90.69 326 HIS A CA 1
ATOM 2652 C C . HIS A 1 326 ? 9.938 2.139 -3.554 1.00 90.69 326 HIS A C 1
ATOM 2654 O O . HIS A 1 326 ? 10.944 1.853 -2.896 1.00 90.69 326 HIS A O 1
ATOM 2660 N N . ILE A 1 327 ? 9.280 1.256 -4.299 1.00 91.69 327 ILE A N 1
ATOM 2661 C CA . ILE A 1 327 ? 9.815 -0.049 -4.675 1.00 91.69 327 ILE A CA 1
ATOM 2662 C C . ILE A 1 327 ? 9.951 -0.060 -6.189 1.00 91.69 327 ILE A C 1
ATOM 2664 O O . ILE A 1 327 ? 8.975 0.165 -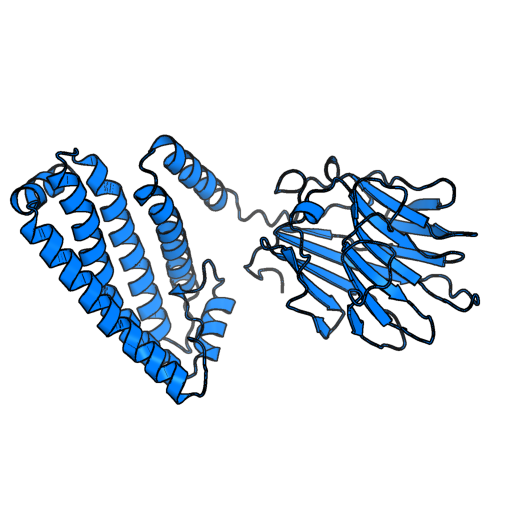6.899 1.00 91.69 327 ILE A O 1
ATOM 2668 N N . ILE A 1 328 ? 11.154 -0.318 -6.683 1.00 93.19 328 ILE A N 1
ATOM 2669 C CA . ILE A 1 328 ? 11.419 -0.413 -8.117 1.00 93.19 328 ILE A CA 1
ATOM 2670 C C . ILE A 1 328 ? 11.668 -1.881 -8.438 1.00 93.19 328 ILE A C 1
ATOM 2672 O O . ILE A 1 328 ? 12.439 -2.541 -7.744 1.00 93.19 328 ILE A O 1
ATOM 2676 N N . VAL A 1 329 ? 11.013 -2.385 -9.476 1.00 92.81 329 VAL A N 1
ATOM 2677 C CA . VAL A 1 329 ? 11.170 -3.747 -9.983 1.00 92.81 329 VAL A CA 1
ATOM 2678 C C . VAL A 1 329 ? 11.583 -3.668 -11.449 1.00 92.81 329 VAL A C 1
ATOM 2680 O O . VAL A 1 329 ? 10.928 -3.010 -12.258 1.00 92.81 329 VAL A O 1
ATOM 2683 N N . ALA A 1 330 ? 12.690 -4.324 -11.775 1.00 90.88 330 ALA A N 1
ATOM 2684 C CA . ALA A 1 330 ? 13.235 -4.430 -13.122 1.00 90.88 330 ALA A CA 1
ATOM 2685 C C . ALA A 1 330 ? 13.662 -5.880 -13.355 1.00 90.88 330 ALA A C 1
ATOM 2687 O O . ALA A 1 330 ? 14.690 -6.321 -12.829 1.00 90.88 330 ALA A O 1
ATOM 2688 N N . GLU A 1 331 ? 12.874 -6.624 -14.134 1.00 87.88 331 GLU A N 1
ATOM 2689 C CA . GLU A 1 331 ? 13.004 -8.085 -14.254 1.00 87.88 331 GLU A CA 1
ATOM 2690 C C . GLU A 1 331 ? 13.013 -8.743 -12.857 1.00 87.88 331 GLU A C 1
ATOM 2692 O O . GLU A 1 331 ? 12.141 -8.472 -12.036 1.00 87.88 331 GLU A O 1
ATOM 2697 N N . ASN A 1 332 ? 14.026 -9.558 -12.553 1.00 85.81 332 ASN A N 1
ATOM 2698 C CA . ASN A 1 332 ? 14.161 -10.288 -11.290 1.00 85.81 332 ASN A CA 1
ATOM 2699 C C . ASN A 1 332 ? 14.831 -9.463 -10.177 1.00 85.81 332 ASN A C 1
ATOM 2701 O O . ASN A 1 332 ? 15.281 -10.026 -9.179 1.00 85.81 332 ASN A O 1
ATOM 2705 N N . THR A 1 333 ? 14.994 -8.149 -10.355 1.00 87.25 333 THR A N 1
ATOM 2706 C CA . THR A 1 333 ? 15.651 -7.285 -9.367 1.00 87.25 333 THR A CA 1
ATOM 2707 C C . THR A 1 333 ? 14.658 -6.318 -8.739 1.00 87.25 333 THR A C 1
ATOM 2709 O O . THR A 1 333 ? 13.919 -5.634 -9.444 1.00 87.25 333 THR A O 1
ATOM 2712 N N . ILE A 1 334 ? 14.658 -6.265 -7.403 1.00 89.44 334 ILE A N 1
ATOM 2713 C CA . ILE A 1 334 ? 13.753 -5.443 -6.597 1.00 89.44 334 ILE A CA 1
ATOM 2714 C C . ILE A 1 334 ? 14.582 -4.538 -5.684 1.00 89.44 334 ILE A C 1
ATOM 2716 O O . ILE A 1 334 ? 15.368 -5.027 -4.872 1.00 89.44 334 ILE A O 1
ATOM 2720 N N . TRP A 1 335 ? 14.353 -3.229 -5.754 1.00 89.31 335 TRP A N 1
ATOM 2721 C CA . TRP A 1 335 ? 14.915 -2.240 -4.830 1.00 89.31 335 TRP A CA 1
ATOM 2722 C C . TRP A 1 335 ? 13.821 -1.706 -3.918 1.00 89.31 335 TRP A C 1
ATOM 2724 O O . TRP A 1 335 ? 12.802 -1.231 -4.409 1.00 89.31 335 TRP A O 1
ATOM 2734 N N . LYS A 1 336 ? 14.027 -1.784 -2.600 1.00 87.25 336 LYS A N 1
ATOM 2735 C CA . LYS A 1 336 ? 13.075 -1.351 -1.560 1.00 87.25 336 LYS A CA 1
ATOM 2736 C C . LYS A 1 336 ? 13.663 -0.217 -0.719 1.00 87.25 336 LYS A C 1
ATOM 2738 O O . LYS A 1 336 ? 14.845 0.097 -0.847 1.00 87.25 336 LYS A O 1
ATOM 2743 N N . ASN A 1 337 ? 12.851 0.362 0.170 1.00 78.69 337 ASN A N 1
ATOM 2744 C CA . ASN A 1 337 ? 13.263 1.409 1.114 1.00 78.69 337 ASN A CA 1
ATOM 2745 C C . ASN A 1 337 ? 13.795 2.681 0.428 1.00 78.69 337 ASN A C 1
ATOM 2747 O O . ASN A 1 337 ? 14.600 3.431 0.987 1.00 78.69 337 ASN A O 1
ATOM 2751 N N . LEU A 1 338 ? 13.335 2.951 -0.797 1.00 78.88 338 LEU A N 1
ATOM 2752 C CA . LEU A 1 338 ? 13.707 4.150 -1.532 1.00 78.88 338 LEU A CA 1
ATOM 2753 C C . LEU A 1 338 ? 12.766 5.300 -1.151 1.00 78.88 338 LEU A C 1
ATOM 2755 O O . LEU A 1 338 ? 11.742 5.536 -1.782 1.00 78.88 338 LEU A O 1
ATOM 2759 N N . THR A 1 339 ? 13.071 6.009 -0.073 1.00 73.25 339 THR A N 1
ATOM 2760 C CA . THR A 1 339 ? 12.211 7.076 0.456 1.00 73.25 339 THR A CA 1
ATOM 2761 C C . THR A 1 339 ? 12.444 8.420 -0.232 1.00 73.25 339 THR A C 1
ATOM 2763 O O . THR A 1 339 ? 13.532 8.981 -0.187 1.00 73.25 339 THR A O 1
ATOM 2766 N N . SER A 1 340 ? 11.422 9.024 -0.833 1.00 65.31 340 SER A N 1
ATOM 2767 C CA . SER A 1 340 ? 11.512 10.464 -1.106 1.00 65.31 340 SER A CA 1
ATOM 2768 C C . SER A 1 340 ? 11.310 11.203 0.220 1.00 65.31 340 SER A C 1
ATOM 2770 O O . SER A 1 340 ? 10.255 11.043 0.831 1.00 65.31 340 SER A O 1
ATOM 2772 N N . ASN A 1 341 ? 12.262 12.033 0.662 1.00 60.97 341 ASN A N 1
ATOM 2773 C CA . ASN A 1 341 ? 12.137 12.807 1.914 1.00 60.97 341 ASN A CA 1
ATOM 2774 C C . ASN A 1 341 ? 10.956 13.800 1.916 1.00 60.97 341 ASN A C 1
ATOM 2776 O O . ASN A 1 341 ? 10.686 14.447 2.922 1.00 60.97 341 ASN A O 1
ATOM 2780 N N . ALA A 1 342 ? 10.233 13.931 0.805 1.00 58.22 342 ALA A N 1
ATOM 2781 C CA . ALA A 1 342 ? 9.094 14.814 0.689 1.00 58.22 342 ALA A CA 1
ATOM 2782 C C . ALA A 1 342 ? 7.961 14.119 -0.073 1.00 58.22 342 ALA A C 1
ATOM 2784 O O . ALA A 1 342 ? 7.877 14.201 -1.296 1.00 58.22 342 ALA A O 1
ATOM 2785 N N . VAL A 1 343 ? 7.020 13.523 0.671 1.00 61.09 343 VAL A N 1
ATOM 2786 C CA . VAL A 1 343 ? 5.667 13.177 0.178 1.00 61.09 343 VAL A CA 1
ATOM 2787 C C . VAL A 1 343 ? 5.046 14.358 -0.587 1.00 61.09 343 VAL A C 1
ATOM 2789 O O . VAL A 1 343 ? 4.309 14.168 -1.549 1.00 61.09 343 VAL A O 1
ATOM 2792 N N . GLN A 1 344 ? 5.416 15.592 -0.224 1.00 62.28 344 GLN A N 1
ATOM 2793 C CA . GLN A 1 344 ? 5.026 16.822 -0.913 1.00 62.28 344 GLN A CA 1
ATOM 2794 C C . GLN A 1 344 ? 5.410 16.854 -2.404 1.00 62.28 344 GLN A C 1
ATOM 2796 O O . GLN A 1 344 ? 4.692 17.461 -3.195 1.00 62.28 344 GLN A O 1
ATOM 2801 N N . LEU A 1 345 ? 6.493 16.186 -2.818 1.00 68.50 345 LEU A N 1
ATOM 2802 C CA . LEU A 1 345 ? 6.905 16.134 -4.225 1.00 68.50 345 LEU A CA 1
ATOM 2803 C C . LEU A 1 345 ? 5.925 15.317 -5.065 1.00 68.50 345 LEU A C 1
ATOM 2805 O O . LEU A 1 345 ? 5.660 15.680 -6.204 1.00 68.50 345 LEU A O 1
ATOM 2809 N N . LEU A 1 346 ? 5.319 14.275 -4.490 1.00 78.50 346 LEU A N 1
ATOM 2810 C CA . LEU A 1 346 ? 4.361 13.407 -5.184 1.00 78.50 346 LEU A CA 1
ATOM 2811 C C . LEU A 1 346 ? 3.038 14.107 -5.521 1.00 78.50 346 LEU A C 1
ATOM 2813 O O . LEU A 1 346 ? 2.236 13.543 -6.262 1.00 78.50 346 LEU A O 1
ATOM 2817 N N . ASN A 1 347 ? 2.817 15.315 -4.995 1.00 79.44 347 ASN A N 1
ATOM 2818 C CA . ASN A 1 347 ? 1.609 16.113 -5.214 1.00 79.44 347 ASN A CA 1
ATOM 2819 C C . ASN A 1 347 ? 1.767 17.173 -6.316 1.00 79.44 347 ASN A C 1
ATOM 2821 O O . ASN A 1 347 ? 0.844 17.948 -6.577 1.00 79.44 347 ASN A O 1
ATOM 2825 N N . LYS A 1 348 ? 2.948 17.273 -6.932 1.00 82.88 348 LYS A N 1
ATOM 2826 C CA . LYS A 1 348 ? 3.196 18.249 -7.996 1.00 82.88 348 LYS A CA 1
ATOM 2827 C C . LYS A 1 348 ? 2.591 17.763 -9.326 1.00 82.88 348 LYS A C 1
ATOM 2829 O O . LYS A 1 348 ? 2.564 16.563 -9.566 1.00 82.88 348 LYS A O 1
ATOM 2834 N N . PRO A 1 349 ? 2.115 18.667 -10.199 1.00 86.75 349 PRO A N 1
ATOM 2835 C CA . PRO A 1 349 ? 1.082 18.362 -11.195 1.00 86.75 349 PRO A CA 1
ATOM 2836 C C . PRO A 1 349 ? 1.509 17.541 -12.419 1.00 86.75 349 PRO A C 1
ATOM 2838 O O . PRO A 1 349 ? 0.659 17.313 -13.278 1.00 86.75 349 PRO A O 1
ATOM 2841 N N . TYR A 1 350 ? 2.766 17.112 -12.541 1.00 89.19 350 TYR A N 1
ATOM 2842 C CA . TYR A 1 350 ? 3.261 16.444 -13.748 1.00 89.19 350 TYR A CA 1
ATOM 2843 C C . TYR A 1 350 ? 3.998 15.129 -13.460 1.00 89.19 350 TYR A C 1
ATOM 2845 O O . TYR A 1 350 ? 4.780 15.016 -12.510 1.00 89.19 350 TYR A O 1
ATOM 2853 N N . LEU A 1 351 ? 3.782 14.160 -14.354 1.00 92.56 351 LEU A N 1
ATOM 2854 C CA . LEU A 1 351 ? 4.599 12.960 -14.568 1.00 92.56 351 LEU A CA 1
ATOM 2855 C C . LEU A 1 351 ? 5.053 12.987 -16.016 1.00 92.56 351 LEU A C 1
ATOM 2857 O O . LEU A 1 351 ? 4.279 13.353 -16.893 1.00 92.56 351 LEU A O 1
ATOM 2861 N N . GLY A 1 352 ? 6.291 12.613 -16.287 1.00 92.62 352 GLY A N 1
ATOM 2862 C CA . GLY A 1 352 ? 6.805 12.643 -17.641 1.00 92.62 352 GLY A CA 1
ATOM 2863 C C . GLY A 1 352 ? 7.916 11.650 -17.883 1.00 92.62 352 GLY A C 1
ATOM 2864 O O . GLY A 1 352 ? 8.472 11.042 -16.971 1.00 92.62 352 GLY A O 1
ATOM 2865 N N . PHE A 1 353 ? 8.244 11.521 -19.154 1.00 94.69 353 PHE A N 1
ATOM 2866 C CA . PHE A 1 353 ? 9.368 10.743 -19.637 1.00 94.69 353 PHE A CA 1
ATOM 2867 C C . PHE A 1 353 ? 10.367 11.680 -20.288 1.00 94.69 353 PHE A C 1
ATOM 2869 O O . PHE A 1 353 ? 10.001 12.749 -20.778 1.00 94.69 353 PHE A O 1
ATOM 2876 N N . TRP A 1 354 ? 11.636 11.308 -20.274 1.00 94.31 354 TRP A N 1
ATOM 2877 C CA . TRP A 1 354 ? 12.689 12.182 -20.758 1.00 94.31 354 TRP A CA 1
ATOM 2878 C C . TRP A 1 354 ? 13.828 11.391 -21.389 1.00 94.31 354 TRP A C 1
ATOM 2880 O O . TRP A 1 354 ? 14.027 10.215 -21.080 1.00 94.31 354 TRP A O 1
ATOM 2890 N N . ALA A 1 355 ? 14.576 12.051 -22.266 1.00 94.88 355 ALA A N 1
ATOM 2891 C CA . ALA A 1 355 ? 15.774 11.512 -22.889 1.00 94.88 355 ALA A CA 1
ATOM 2892 C C . ALA A 1 355 ? 16.878 12.580 -22.944 1.00 94.88 355 ALA A C 1
ATOM 2894 O O . ALA A 1 355 ? 16.605 13.776 -23.062 1.00 94.88 355 ALA A O 1
ATOM 2895 N N . TRP A 1 356 ? 18.132 12.155 -22.837 1.00 94.38 356 TRP A N 1
ATOM 2896 C CA . TRP A 1 356 ? 19.312 12.998 -23.021 1.00 94.38 356 TRP A CA 1
ATOM 2897 C C . TRP A 1 356 ? 19.466 13.418 -24.485 1.00 94.38 356 TRP A C 1
ATOM 2899 O O . TRP A 1 356 ? 18.762 12.892 -25.338 1.00 94.38 356 TRP A O 1
ATOM 2909 N N . GLY A 1 357 ? 20.372 14.343 -24.806 1.00 93.06 357 GLY A N 1
ATOM 2910 C CA . GLY A 1 357 ? 20.637 14.743 -26.194 1.00 93.06 357 GLY A CA 1
ATOM 2911 C C . GLY A 1 357 ? 20.930 13.549 -27.113 1.00 93.06 357 GLY A C 1
ATOM 2912 O O . GLY A 1 357 ? 21.456 12.526 -26.677 1.00 93.06 357 GLY A O 1
ATOM 2913 N N . ASN A 1 358 ? 20.554 13.675 -28.385 1.00 95.12 358 ASN A N 1
ATOM 2914 C CA . ASN A 1 358 ? 20.744 12.699 -29.463 1.00 95.12 358 ASN A CA 1
ATOM 2915 C C . ASN A 1 358 ? 20.132 11.308 -29.204 1.00 95.12 358 ASN A C 1
ATOM 2917 O O . ASN A 1 358 ? 20.510 10.320 -29.844 1.00 95.12 358 ASN A O 1
ATOM 2921 N N . ASN A 1 359 ? 19.174 11.213 -28.281 1.00 96.25 359 ASN A N 1
ATOM 2922 C CA . ASN A 1 359 ? 18.474 9.975 -27.983 1.00 96.25 359 ASN A CA 1
ATOM 2923 C C . ASN A 1 359 ? 17.111 9.917 -28.683 1.00 96.25 359 ASN A C 1
ATOM 2925 O O . ASN A 1 359 ? 16.422 10.915 -28.902 1.00 96.25 359 ASN A O 1
ATOM 2929 N N . HIS A 1 360 ? 16.694 8.694 -28.996 1.00 96.94 360 HIS A N 1
ATOM 2930 C CA . HIS A 1 360 ? 15.334 8.379 -29.407 1.00 96.94 360 HIS A CA 1
ATOM 2931 C C . HIS A 1 360 ? 14.788 7.319 -28.459 1.00 96.94 360 HIS A C 1
ATOM 2933 O O . HIS A 1 360 ? 15.169 6.154 -28.535 1.00 96.94 360 HIS A O 1
ATOM 2939 N N . LEU A 1 361 ? 13.927 7.733 -27.535 1.00 97.38 361 LEU A N 1
ATOM 2940 C CA . LEU A 1 361 ? 13.339 6.867 -26.518 1.00 97.38 361 LEU A CA 1
ATOM 2941 C C . LEU A 1 361 ? 11.916 6.482 -26.915 1.00 97.38 361 LEU A C 1
ATOM 2943 O O . LEU A 1 361 ? 11.121 7.333 -27.309 1.00 97.38 361 LEU A O 1
ATOM 2947 N N . ARG A 1 362 ? 11.591 5.198 -26.789 1.00 97.62 362 ARG A N 1
ATOM 2948 C CA . ARG A 1 362 ? 10.244 4.658 -26.946 1.00 97.62 362 ARG A CA 1
ATOM 2949 C C . ARG A 1 362 ? 9.728 4.173 -25.597 1.00 97.62 362 ARG A C 1
ATOM 2951 O O . ARG A 1 362 ? 10.392 3.362 -24.953 1.00 97.62 362 ARG A O 1
ATOM 2958 N N . ILE A 1 363 ? 8.533 4.627 -25.236 1.00 97.38 363 ILE A N 1
ATOM 2959 C CA . ILE A 1 363 ? 7.756 4.161 -24.089 1.00 97.38 363 ILE A CA 1
ATOM 2960 C C . ILE A 1 363 ? 6.490 3.483 -24.604 1.00 97.38 363 ILE A C 1
ATOM 2962 O O . ILE A 1 363 ? 5.783 4.042 -25.445 1.00 97.38 363 ILE A O 1
ATOM 2966 N N . SER A 1 364 ? 6.206 2.284 -24.115 1.00 95.69 364 SER A N 1
ATOM 2967 C CA . SER A 1 364 ? 5.008 1.517 -24.470 1.00 95.69 364 SER A CA 1
ATOM 2968 C C . SER A 1 364 ? 4.428 0.821 -23.248 1.00 95.69 364 SER A C 1
ATOM 2970 O O . SER A 1 364 ? 5.077 0.765 -22.208 1.00 95.69 364 SER A O 1
ATOM 2972 N N . ASN A 1 365 ? 3.202 0.301 -23.363 1.00 93.56 365 ASN A N 1
ATOM 2973 C CA . ASN A 1 365 ? 2.533 -0.435 -22.284 1.00 93.56 365 ASN A CA 1
ATOM 2974 C C . ASN A 1 365 ? 2.503 0.333 -20.948 1.00 93.56 365 ASN A C 1
ATOM 2976 O O . ASN A 1 365 ? 2.532 -0.276 -19.881 1.00 93.56 365 ASN A O 1
ATOM 2980 N N . PHE A 1 366 ? 2.466 1.671 -21.006 1.00 93.25 366 PHE A N 1
ATOM 2981 C CA . PHE A 1 366 ? 2.391 2.495 -19.808 1.00 93.25 366 PHE A CA 1
ATOM 2982 C C . PHE A 1 366 ? 1.038 2.297 -19.135 1.00 93.25 366 PHE A C 1
ATOM 2984 O O . PHE A 1 366 ? -0.011 2.442 -19.763 1.00 93.25 366 PHE A O 1
ATOM 2991 N N . THR A 1 367 ? 1.070 1.980 -17.849 1.00 91.19 367 THR A N 1
ATOM 2992 C CA . THR A 1 367 ? -0.113 1.898 -17.006 1.00 91.19 367 THR A CA 1
ATOM 2993 C C . THR A 1 367 ? 0.161 2.564 -15.668 1.00 91.19 367 THR A C 1
ATOM 2995 O O . THR A 1 367 ? 1.281 2.565 -15.154 1.00 91.19 367 THR A O 1
ATOM 2998 N N . ILE A 1 368 ? -0.895 3.149 -15.113 1.00 90.31 368 ILE A N 1
ATOM 2999 C CA . ILE A 1 368 ? -0.929 3.669 -13.755 1.00 90.31 368 ILE A CA 1
ATOM 3000 C C . ILE A 1 368 ? -2.158 3.097 -13.073 1.00 90.31 368 ILE A C 1
ATOM 3002 O O . ILE A 1 368 ? -3.249 3.096 -13.641 1.00 90.31 368 ILE A O 1
ATOM 3006 N N . ARG A 1 369 ? -1.979 2.578 -11.867 1.00 87.94 369 ARG A N 1
ATOM 3007 C CA . ARG A 1 369 ? -3.066 1.975 -11.100 1.00 87.94 369 ARG A CA 1
ATOM 3008 C C . ARG A 1 369 ? -2.877 2.222 -9.615 1.00 87.94 369 ARG A C 1
ATOM 3010 O O . ARG A 1 369 ? -1.734 2.394 -9.189 1.00 87.94 369 ARG A O 1
ATOM 3017 N N . PRO A 1 370 ? -3.955 2.207 -8.814 1.00 86.56 370 PRO A N 1
ATOM 3018 C CA . PRO A 1 370 ? -3.813 2.198 -7.370 1.00 86.56 370 PRO A CA 1
ATOM 3019 C C . PRO A 1 370 ? -2.845 1.097 -6.947 1.00 86.56 370 PRO A C 1
ATOM 3021 O O . PRO A 1 370 ? -2.953 -0.043 -7.399 1.00 86.56 370 PRO A O 1
ATOM 3024 N N . TYR A 1 371 ? -1.928 1.424 -6.043 1.00 83.31 371 TYR A N 1
ATOM 3025 C CA . TYR A 1 371 ? -1.251 0.403 -5.267 1.00 83.31 371 TYR A CA 1
ATOM 3026 C C . TYR A 1 371 ? -2.261 -0.151 -4.270 1.00 83.31 371 TYR A C 1
ATOM 3028 O O . TYR A 1 371 ? -2.434 0.346 -3.156 1.00 83.31 371 TYR A O 1
ATOM 3036 N N . THR A 1 372 ? -2.999 -1.162 -4.705 1.00 71.31 372 THR A N 1
ATOM 3037 C CA . THR A 1 372 ? -3.667 -2.053 -3.778 1.00 71.31 372 THR A CA 1
ATOM 3038 C C . THR A 1 372 ? -2.585 -2.916 -3.163 1.00 71.31 372 THR A C 1
ATOM 3040 O O . THR A 1 372 ? -1.861 -3.622 -3.860 1.00 71.31 372 THR A O 1
ATOM 3043 N N . ARG A 1 373 ? -2.462 -2.850 -1.835 1.00 57.97 373 ARG A N 1
ATOM 3044 C CA . ARG A 1 373 ? -1.560 -3.722 -1.070 1.00 57.97 373 ARG A CA 1
ATOM 3045 C C . ARG A 1 373 ? -1.844 -5.211 -1.322 1.00 57.97 373 ARG A C 1
ATOM 3047 O O . ARG A 1 373 ? -1.002 -6.022 -0.993 1.00 57.97 373 ARG A O 1
ATOM 3054 N N . CYS A 1 374 ? -3.010 -5.493 -1.906 1.00 44.16 374 CYS A N 1
ATOM 3055 C CA . CYS A 1 374 ? -3.527 -6.757 -2.384 1.00 44.16 374 CYS A CA 1
ATOM 3056 C C . CYS A 1 374 ? -2.973 -7.059 -3.787 1.00 44.16 374 CYS A C 1
ATOM 3058 O O . CYS A 1 374 ? -3.462 -6.502 -4.778 1.00 44.16 374 CYS A O 1
ATOM 3060 N N . GLY A 1 375 ? -1.974 -7.932 -3.885 1.00 39.41 375 GLY A N 1
ATOM 3061 C CA . GLY A 1 375 ? -1.501 -8.468 -5.162 1.00 39.41 375 GLY A CA 1
ATOM 3062 C C . GLY A 1 375 ? -2.535 -9.383 -5.826 1.00 39.41 375 GLY A C 1
ATOM 3063 O O . GLY A 1 375 ? -2.415 -10.595 -5.742 1.00 39.41 375 GLY A O 1
ATOM 3064 N N . LEU A 1 376 ? -3.552 -8.816 -6.482 1.00 37.97 376 LEU A N 1
ATOM 3065 C CA . LEU A 1 376 ? -4.543 -9.569 -7.272 1.00 37.97 376 LEU A CA 1
ATOM 3066 C C . LEU A 1 376 ? -4.207 -9.666 -8.775 1.00 37.97 376 LEU A C 1
ATOM 3068 O O . LEU A 1 376 ? -5.062 -10.090 -9.543 1.00 37.97 376 LEU A O 1
ATOM 3072 N N . ASP A 1 377 ? -2.989 -9.307 -9.193 1.00 35.50 377 ASP A N 1
ATOM 3073 C CA . ASP A 1 377 ? -2.560 -9.368 -10.602 1.00 35.50 377 ASP A CA 1
ATOM 3074 C C . ASP A 1 377 ? -1.229 -10.132 -10.781 1.00 35.50 377 ASP A C 1
ATOM 3076 O O . ASP A 1 377 ? -0.292 -9.605 -11.386 1.00 35.50 377 ASP A O 1
A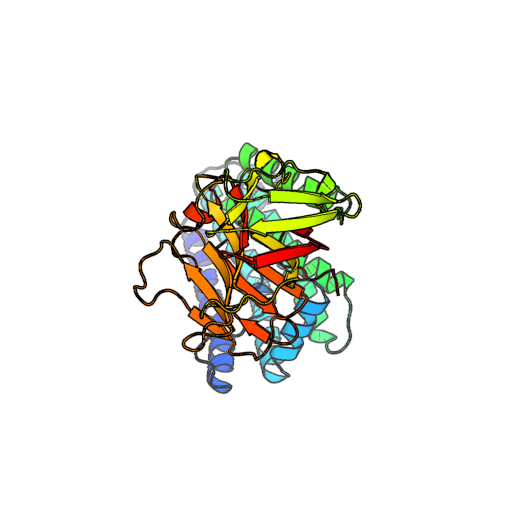TOM 3080 N N . GLU A 1 378 ? -1.137 -11.355 -10.251 1.00 34.88 378 GLU A N 1
ATOM 3081 C CA . GLU A 1 378 ? -0.267 -12.410 -10.806 1.00 34.88 378 GLU A CA 1
ATOM 3082 C C . GLU A 1 378 ? -1.066 -13.695 -11.035 1.00 34.88 378 GLU A C 1
ATOM 3084 O O . GLU A 1 378 ? -1.779 -14.125 -10.099 1.00 34.88 378 GLU A O 1
#

Secondary structure (DSSP, 8-state):
-HHHHHHHGGG-SHHHHHHHHHHHHHHHHHHHHHHHHHHHHTT-SSPPP-GGG-SS--HHHHHHHHHHTHHHHHHHHHHHHHHHTTHHHHHHHHHHHHHHHTT--GGGGHHHHHHHHHHHHHHHHHHHHHHHTTS--HHHHHHHHHHHHHHHHHHHHHHS--HHHHHHHHHHHHHHHHS----------GGGS--EE-TTEEEEEETTTEEEEEESSS-EEEEEETTTTT-SSTT--TTEEEEEEEEES----SSS-SEEEEEEEES-SS-TTTT-EEEEEE--TTT-EEEEEESSS--SS--EEEE--SS--SEEEEEE-TTSEEEEEETTEEEEEEE-S-GGGGGSSEEEEEE-TT-EEEEEEEEEEE--SS----

Organism: NCBI:txid433720

Sequence (378 aa):
MRKLYRILKPLANRYSVLLIWFFAIFNFYLCVKPLKEYAASIGLNETPTILDTMTYYTPDEGYQTLSNLGDDGRRAYRLTNNAEFVFPILLFLSLSLSNLVMGKGHHYITGPFLYMIFEYIENLAEKYVLEIYPNRHDTVMKLACYAGLINTSLDDYVNTPDLTYTWKHLITSQQWFNKPIINDVTKIKLSDVSVVGNSLTKCVIKSNDVLEITTHLSEGGCAVPFEQLKLPIKKSLSNQVLEFDMKFLTNPYDGVGRHGGIYYGNHSFDRRADGNTGVDWIDRTRDRGYRFYRTGWYPDDSNVLLLQKKEPVNHLKIIIKSNGEHIIVAENTIWKNLTSNAVQLLNKPYLGFWAWGNNHLRISNFTIRPYTRCGLDE

pLDDT: mean 83.77, std 15.16, range [34.88, 98.19]